Protein AF-A0A952R925-F1 (afdb_monomer_lite)

Structure (mmCIF, N/CA/C/O backbone):
data_AF-A0A952R925-F1
#
_entry.id   AF-A0A952R925-F1
#
loop_
_atom_site.group_PDB
_atom_site.id
_atom_site.type_symbol
_atom_site.label_atom_id
_atom_site.label_alt_id
_atom_site.label_comp_id
_atom_site.label_asym_id
_atom_site.label_entity_id
_atom_site.label_seq_id
_atom_site.pdbx_PDB_ins_code
_atom_site.Cartn_x
_atom_site.Cartn_y
_atom_site.Cartn_z
_atom_site.occupancy
_atom_site.B_iso_or_equiv
_atom_site.auth_seq_id
_atom_site.auth_comp_id
_atom_site.auth_asym_id
_atom_site.auth_atom_id
_atom_site.pdbx_PDB_model_num
ATOM 1 N N . MET A 1 1 ? -23.056 -8.138 27.132 1.00 49.34 1 MET A N 1
ATOM 2 C CA . MET A 1 1 ? -22.080 -7.027 27.090 1.00 49.34 1 MET A CA 1
ATOM 3 C C . MET A 1 1 ? -22.398 -6.166 25.888 1.00 49.34 1 MET A C 1
ATOM 5 O O . MET A 1 1 ? -22.873 -6.715 24.893 1.00 49.34 1 MET A O 1
ATOM 9 N N . SER A 1 2 ? -22.300 -4.849 26.056 1.00 45.84 2 SER A N 1
ATOM 10 C CA . SER A 1 2 ? -22.970 -3.848 25.220 1.00 45.84 2 SER A CA 1
ATOM 11 C C . SER A 1 2 ? -22.769 -4.074 23.713 1.00 45.84 2 SER A C 1
ATOM 13 O O . SER A 1 2 ? -21.645 -4.188 23.232 1.00 45.84 2 SER A O 1
ATOM 15 N N . LYS A 1 3 ? -23.879 -4.128 22.963 1.00 62.31 3 LYS A N 1
ATOM 16 C CA . LYS A 1 3 ? -23.887 -4.055 21.488 1.00 62.31 3 LYS A CA 1
ATOM 17 C C . LYS A 1 3 ? -23.718 -2.616 20.983 1.00 62.31 3 LYS A C 1
ATOM 19 O O . LYS A 1 3 ? -23.643 -2.405 19.776 1.00 62.31 3 LYS A O 1
ATOM 24 N N . SER A 1 4 ? -23.725 -1.642 21.887 1.00 77.12 4 SER A N 1
ATOM 25 C CA . SER A 1 4 ? -23.775 -0.228 21.545 1.00 77.12 4 SER A CA 1
ATOM 26 C C . SER A 1 4 ? -22.365 0.348 21.413 1.00 77.12 4 SER A C 1
ATOM 28 O O . SER A 1 4 ? -21.493 -0.016 22.208 1.00 77.12 4 SER A O 1
ATOM 30 N N . PRO A 1 5 ? -22.138 1.236 20.431 1.00 86.69 5 PRO A N 1
ATOM 31 C CA . PRO A 1 5 ? -20.869 1.936 20.280 1.00 86.69 5 PRO A CA 1
ATOM 32 C C . PRO A 1 5 ? -20.566 2.816 21.506 1.00 86.69 5 PRO A C 1
ATOM 34 O O . PRO A 1 5 ? -21.489 3.175 22.248 1.00 86.69 5 PRO A O 1
ATOM 37 N N . PRO A 1 6 ? -19.288 3.169 21.731 1.00 89.69 6 PRO A N 1
ATOM 38 C CA . PRO A 1 6 ? -18.890 4.060 22.806 1.00 89.69 6 PRO A CA 1
ATOM 39 C C . PRO A 1 6 ? -19.533 5.432 22.654 1.00 89.69 6 PRO A C 1
ATOM 41 O O . PRO A 1 6 ? -19.871 5.866 21.548 1.00 89.69 6 PRO A O 1
ATOM 44 N N . ARG A 1 7 ? -19.696 6.136 23.777 1.00 94.44 7 ARG A N 1
ATOM 45 C CA . ARG A 1 7 ? -20.219 7.504 23.748 1.00 94.44 7 ARG A CA 1
ATOM 46 C C . ARG A 1 7 ? -19.306 8.387 22.874 1.00 94.44 7 ARG A C 1
ATOM 48 O O . ARG A 1 7 ? -18.084 8.274 22.990 1.00 94.44 7 ARG A O 1
ATOM 55 N N . PRO A 1 8 ? -19.861 9.308 22.059 1.00 95.00 8 PRO A N 1
ATOM 56 C CA . PRO A 1 8 ? -19.077 10.105 21.108 1.00 95.00 8 PRO A CA 1
ATOM 57 C C . PRO A 1 8 ? -17.876 10.845 21.712 1.00 95.00 8 PRO A C 1
ATOM 59 O O . PRO A 1 8 ? -16.832 10.932 21.078 1.00 95.00 8 PRO A O 1
ATOM 62 N N . HIS A 1 9 ? -17.991 11.346 22.947 1.00 94.38 9 HIS A N 1
ATOM 63 C CA . HIS A 1 9 ? -16.891 12.047 23.620 1.00 94.38 9 HIS A CA 1
ATOM 64 C C . HIS A 1 9 ? -15.732 11.118 24.017 1.00 94.38 9 HIS A C 1
ATOM 66 O O . HIS A 1 9 ? -14.585 11.540 23.948 1.00 94.38 9 HIS A O 1
ATOM 72 N N . VAL A 1 10 ? -16.006 9.856 24.381 1.00 94.31 10 VAL A N 1
ATOM 73 C CA . VAL A 1 10 ? -14.959 8.859 24.679 1.00 94.31 10 VAL A CA 1
ATOM 74 C C . VAL A 1 10 ? -14.179 8.537 23.408 1.00 94.31 10 VAL A C 1
ATOM 76 O O . VAL A 1 10 ? -12.952 8.507 23.412 1.00 94.31 10 VAL A O 1
ATOM 79 N N . LEU A 1 11 ? -14.899 8.332 22.301 1.00 94.50 11 LEU A N 1
ATOM 80 C CA . LEU A 1 11 ? -14.291 8.032 21.009 1.00 94.50 11 LEU A CA 1
ATOM 81 C C . LEU A 1 11 ? -13.499 9.229 20.455 1.00 94.50 11 LEU A C 1
ATOM 83 O O . LEU A 1 11 ? -12.412 9.048 19.914 1.00 94.50 11 LEU A O 1
ATOM 87 N N . ARG A 1 12 ? -14.002 10.455 20.651 1.00 96.12 12 ARG A N 1
ATOM 88 C CA . ARG A 1 12 ? -13.282 11.690 20.319 1.00 96.12 12 ARG A CA 1
ATOM 89 C C . ARG A 1 12 ? -11.960 11.790 21.071 1.00 96.12 12 ARG A C 1
ATOM 91 O O . ARG A 1 12 ? -10.932 11.933 20.425 1.00 96.12 12 ARG A O 1
ATOM 98 N N . HIS A 1 13 ? -11.993 11.669 22.399 1.00 94.62 13 HIS A N 1
ATOM 99 C CA . HIS A 1 13 ? -10.793 11.771 23.233 1.00 94.62 13 HIS A CA 1
ATOM 100 C C . HIS A 1 13 ? -9.753 10.714 22.829 1.00 94.62 13 HIS A C 1
ATOM 102 O O . HIS A 1 13 ? -8.570 11.014 22.704 1.00 94.62 13 HIS A O 1
ATOM 108 N N . TYR A 1 14 ? -10.205 9.496 22.508 1.00 94.75 14 TYR A N 1
ATOM 109 C CA . TYR A 1 14 ? -9.340 8.457 21.950 1.00 94.75 14 TYR A CA 1
ATOM 110 C C . TYR A 1 14 ? -8.634 8.890 20.657 1.00 94.75 14 TYR A C 1
ATOM 112 O O . TYR A 1 14 ? -7.420 8.715 20.544 1.00 94.75 14 TYR A O 1
ATOM 120 N N . TYR A 1 15 ? -9.347 9.461 19.684 1.00 95.62 15 TYR A N 1
ATOM 121 C CA . TYR A 1 15 ? -8.729 9.907 18.429 1.00 95.62 15 TYR A CA 1
ATOM 122 C C . TYR A 1 15 ? -7.873 11.168 18.577 1.00 95.62 15 TYR A C 1
ATOM 124 O O . TYR A 1 15 ? -6.875 11.303 17.871 1.00 95.62 15 TYR A O 1
ATOM 132 N N . GLU A 1 16 ? -8.215 12.067 19.499 1.00 94.62 16 GLU A N 1
ATOM 133 C CA . GLU A 1 16 ? -7.384 13.227 19.843 1.00 94.62 16 GLU A CA 1
ATOM 134 C C . GLU A 1 16 ? -6.030 12.782 20.414 1.00 94.62 16 GLU A C 1
ATOM 136 O O . GLU A 1 16 ? -4.983 13.248 19.953 1.00 94.62 16 GLU A O 1
ATOM 141 N N . ASP A 1 17 ? -6.043 11.816 21.336 1.00 92.81 17 ASP A N 1
ATOM 142 C CA . ASP A 1 17 ? -4.834 11.297 21.980 1.00 92.81 17 ASP A CA 1
ATOM 143 C C . ASP A 1 17 ? -4.003 10.402 21.066 1.00 92.81 17 ASP A C 1
ATOM 145 O O . ASP A 1 17 ? -2.776 10.421 21.147 1.00 92.81 17 ASP A O 1
ATOM 149 N N . THR A 1 18 ? -4.644 9.632 20.182 1.00 92.38 18 THR A N 1
ATOM 150 C CA . THR A 1 18 ? -3.947 8.706 19.272 1.00 92.38 18 THR A CA 1
ATOM 151 C C . THR A 1 18 ? -3.536 9.320 17.938 1.00 92.38 18 THR A C 1
ATOM 153 O O . THR A 1 18 ? -2.879 8.666 17.120 1.00 92.38 18 THR A O 1
ATOM 156 N N . TRP A 1 19 ? -3.854 10.598 17.718 1.00 93.25 19 TRP A N 1
ATOM 157 C CA . TRP A 1 19 ? -3.412 11.342 16.544 1.00 93.25 19 TRP A CA 1
ATOM 158 C C . TRP A 1 19 ? -1.889 11.261 16.382 1.00 93.25 19 TRP A C 1
ATOM 160 O O . TRP A 1 19 ? -1.147 11.457 17.350 1.00 93.25 19 TRP A O 1
ATOM 170 N N . HIS A 1 20 ? -1.420 10.997 15.158 1.00 91.38 20 HIS A N 1
ATOM 171 C CA . HIS A 1 20 ? -0.016 10.695 14.824 1.00 91.38 20 HIS A CA 1
ATOM 172 C C . HIS A 1 20 ? 0.511 9.370 15.374 1.00 91.38 20 HIS A C 1
ATOM 174 O O . HIS A 1 20 ? 1.717 9.203 15.539 1.00 91.38 20 HIS A O 1
ATOM 180 N N . GLY A 1 21 ? -0.377 8.411 15.641 1.00 79.69 21 GLY A N 1
ATOM 181 C CA . GLY A 1 21 ? 0.009 7.120 16.211 1.00 79.69 21 GLY A CA 1
ATOM 182 C C . GLY A 1 21 ? 0.544 7.248 17.636 1.00 79.69 21 GLY A C 1
ATOM 183 O O . GLY A 1 21 ? 1.263 6.367 18.111 1.00 79.69 21 GLY A O 1
ATOM 184 N N . ARG A 1 22 ? 0.219 8.352 18.318 1.00 80.62 22 ARG A N 1
ATOM 185 C CA . ARG A 1 22 ? 0.478 8.494 19.746 1.00 80.62 22 ARG A CA 1
ATOM 186 C C . ARG A 1 22 ? -0.271 7.382 20.490 1.00 80.62 22 ARG A C 1
ATOM 188 O O . ARG A 1 22 ? -1.342 6.938 20.084 1.00 80.62 22 ARG A O 1
ATOM 195 N N . GLY A 1 23 ? 0.338 6.860 21.549 1.00 79.25 23 GLY A N 1
ATOM 196 C CA . GLY A 1 23 ? -0.360 5.927 22.429 1.00 79.25 23 GLY A CA 1
ATOM 197 C C . GLY A 1 23 ? -1.462 6.658 23.193 1.00 79.25 23 GLY A C 1
ATOM 198 O O . GLY A 1 23 ? -1.323 7.841 23.487 1.00 79.25 23 GLY A O 1
ATOM 199 N N . TYR A 1 24 ? -2.530 5.950 23.553 1.00 83.31 24 TYR A N 1
ATOM 200 C CA . TYR A 1 24 ? -3.483 6.462 24.535 1.00 83.31 24 TYR A CA 1
ATOM 201 C C . TYR A 1 24 ? -2.896 6.352 25.950 1.00 83.31 24 TYR A C 1
ATOM 203 O O . TYR A 1 24 ? -2.071 5.479 26.237 1.00 83.31 24 TYR A O 1
ATOM 211 N N . THR A 1 25 ? -3.344 7.219 26.847 1.00 82.69 25 THR A N 1
ATOM 212 C CA . THR A 1 25 ? -2.941 7.265 28.254 1.00 82.69 25 THR A CA 1
ATOM 213 C C . THR A 1 25 ? -4.083 6.800 29.164 1.00 82.69 25 THR A C 1
ATOM 215 O O . THR A 1 25 ? -5.137 6.355 28.702 1.00 82.69 25 THR A O 1
ATOM 218 N N . VAL A 1 26 ? -3.873 6.855 30.484 1.00 83.00 26 VAL A N 1
ATOM 219 C CA . VAL A 1 26 ? -4.951 6.622 31.460 1.00 83.00 26 VAL A CA 1
ATOM 220 C C . VAL A 1 26 ? -6.047 7.685 31.317 1.00 83.00 26 VAL A C 1
ATOM 222 O O . VAL A 1 26 ? -7.230 7.353 31.423 1.00 83.00 26 VAL A O 1
ATOM 225 N N . ASP A 1 27 ? -5.662 8.926 31.008 1.00 85.75 27 ASP A N 1
ATOM 226 C CA . ASP A 1 27 ? -6.575 10.067 30.912 1.00 85.75 27 ASP A CA 1
ATOM 227 C C . ASP A 1 27 ? -7.534 9.940 29.722 1.00 85.75 27 ASP A C 1
ATOM 229 O O . ASP A 1 27 ? -8.708 10.293 29.848 1.00 85.75 27 ASP A O 1
ATOM 233 N N . THR A 1 28 ? -7.100 9.300 28.628 1.00 86.69 28 THR A N 1
ATOM 234 C CA . THR A 1 28 ? -7.923 9.025 27.434 1.00 86.69 28 THR A CA 1
ATOM 235 C C . THR A 1 28 ? -9.255 8.347 27.768 1.00 86.69 28 THR A C 1
ATOM 237 O O . THR A 1 28 ? -10.274 8.546 27.109 1.00 86.69 28 THR A O 1
ATOM 240 N N . PHE A 1 29 ? -9.256 7.515 28.810 1.00 91.06 29 PHE A N 1
ATOM 241 C CA . PHE A 1 29 ? -10.384 6.678 29.209 1.00 91.06 29 PHE A CA 1
ATOM 242 C C . PHE A 1 29 ? -10.850 6.977 30.640 1.00 91.06 29 PHE A C 1
ATOM 244 O O . PHE A 1 29 ? -11.555 6.153 31.232 1.00 91.06 29 PHE A O 1
ATOM 251 N N . VAL A 1 30 ? -10.493 8.137 31.207 1.00 87.06 30 VAL A N 1
ATOM 252 C CA . VAL A 1 30 ? -10.817 8.503 32.598 1.00 87.06 30 VAL A CA 1
ATOM 253 C C . VAL A 1 30 ? -12.314 8.379 32.901 1.00 87.06 30 VAL A C 1
ATOM 255 O O . VAL A 1 30 ? -12.681 7.801 33.928 1.00 87.06 30 VAL A O 1
ATOM 258 N N . ASP A 1 31 ? -13.168 8.743 31.943 1.00 87.25 31 ASP A N 1
ATOM 259 C CA . ASP A 1 31 ? -14.634 8.694 32.051 1.00 87.25 31 ASP A CA 1
ATOM 260 C C . ASP A 1 31 ? -15.277 7.507 31.312 1.00 87.25 31 ASP A C 1
ATOM 262 O O . ASP A 1 31 ? -16.505 7.370 31.277 1.00 87.25 31 ASP A O 1
ATOM 266 N N . ALA A 1 32 ? -14.468 6.634 30.708 1.00 92.12 32 ALA A N 1
ATOM 267 C CA . ALA A 1 32 ? -14.951 5.486 29.952 1.00 92.12 32 ALA A CA 1
ATOM 268 C C . ALA A 1 32 ? -15.306 4.307 30.867 1.00 92.12 32 ALA A C 1
ATOM 270 O O . ALA A 1 32 ? -14.637 4.026 31.867 1.00 92.12 32 ALA A O 1
ATOM 271 N N . THR A 1 33 ? -16.332 3.556 30.487 1.00 94.12 33 THR A N 1
ATOM 272 C CA . THR A 1 33 ? -16.614 2.236 31.063 1.00 94.12 33 THR A CA 1
ATOM 273 C C . THR A 1 33 ? -15.670 1.177 30.484 1.00 94.12 33 THR A C 1
ATOM 275 O O . THR A 1 33 ? -15.064 1.375 29.427 1.00 94.12 33 THR A O 1
ATOM 278 N N . PHE A 1 34 ? -15.552 0.023 31.149 1.00 93.38 34 PHE A N 1
ATOM 279 C CA . PHE A 1 34 ? -14.752 -1.082 30.610 1.00 93.38 34 PHE A CA 1
ATOM 280 C C . PHE A 1 34 ? -15.316 -1.611 29.286 1.00 93.38 34 PHE A C 1
ATOM 282 O O . PHE A 1 34 ? -14.542 -1.951 28.398 1.00 93.38 34 PHE A O 1
ATOM 289 N N . ASP A 1 35 ? -16.644 -1.624 29.123 1.00 92.94 35 ASP A N 1
ATOM 290 C CA . ASP A 1 35 ? -17.296 -2.018 27.870 1.00 92.94 35 ASP A CA 1
ATOM 291 C C . ASP A 1 35 ? -16.876 -1.097 26.712 1.00 92.94 35 ASP A C 1
ATOM 293 O O . ASP A 1 35 ? -16.554 -1.589 25.635 1.00 92.94 35 ASP A O 1
ATOM 297 N N . GLU A 1 36 ? -16.811 0.219 26.934 1.00 93.81 36 GLU A N 1
ATOM 298 C CA . GLU A 1 36 ? -16.369 1.193 25.923 1.00 93.81 36 GLU A CA 1
ATOM 299 C C . GLU A 1 36 ? -14.886 1.035 25.578 1.00 93.81 36 GLU A C 1
ATOM 301 O O . GLU A 1 36 ? -14.518 1.010 24.403 1.00 93.81 36 GLU A O 1
ATOM 306 N N . PHE A 1 37 ? -14.038 0.867 26.595 1.00 93.25 37 PHE A N 1
ATOM 307 C CA . PHE A 1 37 ? -12.618 0.580 26.407 1.00 93.25 37 PHE A CA 1
ATOM 308 C C . PHE A 1 37 ? -12.406 -0.722 25.626 1.00 93.25 37 PHE A C 1
ATOM 310 O O . PHE A 1 37 ? -11.667 -0.753 24.642 1.00 93.25 37 PHE A O 1
ATOM 317 N N . PHE A 1 38 ? -13.080 -1.801 26.032 1.00 93.12 38 PHE A N 1
ATOM 318 C CA . PHE A 1 38 ? -13.006 -3.093 25.362 1.00 93.12 38 PHE A CA 1
ATOM 319 C C . PHE A 1 38 ? -13.481 -2.997 23.918 1.00 93.12 38 PHE A C 1
ATOM 321 O O . PHE A 1 38 ? -12.858 -3.570 23.026 1.00 93.12 38 PHE A O 1
ATOM 328 N N . TRP A 1 39 ? -14.564 -2.262 23.682 1.00 92.75 39 TRP A N 1
ATOM 329 C CA . TRP A 1 39 ? -15.096 -2.059 22.349 1.00 92.75 39 TRP A CA 1
ATOM 330 C C . TRP A 1 39 ? -14.062 -1.378 21.443 1.00 92.75 39 TRP A C 1
ATOM 332 O O . TRP A 1 39 ? -13.791 -1.891 20.358 1.00 92.75 39 TRP A O 1
ATOM 342 N N . ILE A 1 40 ? -13.400 -0.310 21.912 1.00 91.88 40 ILE A N 1
ATOM 343 C CA . ILE A 1 40 ? -12.345 0.378 21.144 1.00 91.88 40 ILE A CA 1
ATOM 344 C C . ILE A 1 40 ? -11.162 -0.569 20.911 1.00 91.88 40 ILE A C 1
ATOM 346 O O . ILE A 1 40 ? -10.704 -0.728 19.783 1.00 91.88 40 ILE A O 1
ATOM 350 N N . ARG A 1 41 ? -10.723 -1.310 21.936 1.00 90.69 41 ARG A N 1
ATOM 351 C CA . ARG A 1 41 ? -9.656 -2.319 21.793 1.00 90.69 41 ARG A CA 1
ATOM 352 C C . ARG A 1 41 ? -10.001 -3.400 20.774 1.00 90.69 41 ARG A C 1
ATOM 354 O O . ARG A 1 41 ? -9.111 -3.868 20.068 1.00 90.69 41 ARG A O 1
ATOM 361 N N . LYS A 1 42 ? -11.266 -3.810 20.702 1.00 90.19 42 LYS A N 1
ATOM 362 C CA . LYS A 1 42 ? -11.746 -4.814 19.754 1.00 90.19 42 LYS A CA 1
ATOM 363 C C . LYS A 1 42 ? -11.828 -4.269 18.329 1.00 90.19 42 LYS A C 1
ATOM 365 O O . LYS A 1 42 ? -11.594 -5.044 17.408 1.00 90.19 42 LYS A O 1
ATOM 370 N N . LEU A 1 43 ? -12.096 -2.974 18.142 1.00 87.50 43 LEU A N 1
ATOM 371 C CA . LEU A 1 43 ? -11.940 -2.328 16.836 1.00 87.50 43 LEU A CA 1
ATOM 372 C C . LEU A 1 43 ? -10.484 -2.359 16.365 1.00 87.50 43 LEU A C 1
ATOM 374 O O . LEU A 1 43 ? -10.223 -2.802 15.253 1.00 87.50 43 LEU A O 1
ATOM 378 N N . CYS A 1 44 ? -9.541 -1.934 17.214 1.00 85.19 44 CYS A N 1
ATOM 379 C CA . CYS A 1 44 ? -8.114 -1.928 16.871 1.00 85.19 44 CYS A CA 1
ATOM 380 C C . CYS A 1 44 ? -7.577 -3.350 16.635 1.00 85.19 44 CYS A C 1
ATOM 382 O O . CYS A 1 44 ? -6.726 -3.586 15.783 1.00 85.19 44 CYS A O 1
ATOM 384 N N . PHE A 1 45 ? -8.055 -4.310 17.432 1.00 86.69 45 PHE A N 1
ATOM 385 C CA . PHE A 1 45 ? -7.545 -5.675 17.479 1.00 86.69 45 PHE A CA 1
ATOM 386 C C . PHE A 1 45 ? -8.714 -6.671 17.595 1.00 86.69 45 PHE A C 1
ATOM 388 O O . PHE A 1 45 ? -9.045 -7.092 18.712 1.00 86.69 45 PHE A O 1
ATOM 395 N N . PRO A 1 46 ? -9.313 -7.113 16.470 1.00 83.38 46 PRO A N 1
ATOM 396 C CA . PRO A 1 46 ? -10.517 -7.957 16.459 1.00 83.38 46 PRO A CA 1
ATOM 397 C C . PRO A 1 46 ? -10.409 -9.267 17.252 1.00 83.38 46 PRO A C 1
ATOM 399 O O . PRO A 1 46 ? -11.409 -9.771 17.763 1.00 83.38 46 PRO A O 1
ATOM 402 N N . GLY A 1 47 ? -9.192 -9.805 17.394 1.00 85.44 47 GLY A N 1
ATOM 403 C CA . GLY A 1 47 ? -8.899 -11.002 18.190 1.00 85.44 47 GLY A CA 1
ATOM 404 C C . GLY A 1 47 ? -8.777 -10.769 19.704 1.00 85.44 47 GLY A C 1
ATOM 405 O O . GLY A 1 47 ? -8.431 -11.698 20.435 1.00 85.44 47 GLY A O 1
ATOM 406 N N . THR A 1 48 ? -9.001 -9.548 20.196 1.00 88.75 48 THR A N 1
ATOM 407 C CA . THR A 1 48 ? -8.900 -9.226 21.625 1.00 88.75 48 THR A CA 1
ATOM 408 C C . THR A 1 48 ? -10.087 -9.789 22.397 1.00 88.75 48 THR A C 1
ATOM 410 O O . THR A 1 48 ? -11.246 -9.482 22.119 1.00 88.75 48 THR A O 1
ATOM 413 N N . THR A 1 49 ? -9.788 -10.603 23.406 1.00 90.75 49 THR A N 1
ATOM 414 C CA . THR A 1 49 ? -10.756 -11.079 24.397 1.00 90.75 49 THR A CA 1
ATOM 415 C C . THR A 1 49 ? -10.932 -10.046 25.509 1.00 90.75 49 THR A C 1
ATOM 417 O O . THR A 1 49 ? -10.086 -9.171 25.704 1.00 90.75 49 THR A O 1
ATOM 420 N N . LEU A 1 50 ? -12.011 -10.169 26.285 1.00 92.31 50 LEU A N 1
ATOM 421 C CA . LEU A 1 50 ? -12.250 -9.321 27.457 1.00 92.31 50 LEU A CA 1
ATOM 422 C C . LEU A 1 50 ? -11.085 -9.394 28.446 1.00 92.31 50 LEU A C 1
ATOM 424 O O . LEU A 1 50 ? -10.547 -8.367 28.849 1.00 92.31 50 LEU A O 1
ATOM 428 N N . ARG A 1 51 ? -10.653 -10.615 28.786 1.00 92.81 51 ARG A N 1
ATOM 429 C CA . ARG A 1 51 ? -9.557 -10.831 29.732 1.00 92.81 51 ARG A CA 1
ATOM 430 C C . ARG A 1 51 ? -8.246 -10.239 29.228 1.00 92.81 51 ARG A C 1
ATOM 432 O O . ARG A 1 51 ? -7.532 -9.617 30.005 1.00 92.81 51 ARG A O 1
ATOM 439 N N . ARG A 1 52 ? -7.951 -10.352 27.928 1.00 92.06 52 ARG A N 1
ATOM 440 C CA . ARG A 1 52 ? -6.759 -9.744 27.322 1.00 92.06 52 ARG A CA 1
ATOM 441 C C . ARG A 1 52 ? -6.833 -8.219 27.282 1.00 92.06 52 ARG A C 1
ATOM 443 O O . ARG A 1 52 ? -5.806 -7.571 27.452 1.00 92.06 52 ARG A O 1
ATOM 450 N N . ALA A 1 53 ? -8.014 -7.639 27.072 1.00 92.31 53 ALA A N 1
ATOM 451 C CA . ALA A 1 53 ? -8.195 -6.193 27.170 1.00 92.31 53 ALA A CA 1
ATOM 452 C C . ALA A 1 53 ? -7.972 -5.695 28.603 1.00 92.31 53 ALA A C 1
ATOM 454 O O . ALA A 1 53 ? -7.232 -4.735 28.786 1.00 92.31 53 ALA A O 1
ATOM 455 N N . ALA A 1 54 ? -8.544 -6.372 29.604 1.00 93.69 54 ALA A N 1
ATOM 456 C CA . ALA A 1 54 ? -8.325 -6.060 31.017 1.00 93.69 54 ALA A CA 1
ATOM 457 C C . ALA A 1 54 ? -6.843 -6.197 31.405 1.00 93.69 54 ALA A C 1
ATOM 459 O O . ALA A 1 54 ? -6.262 -5.265 31.951 1.00 93.69 54 ALA A O 1
ATOM 460 N N . ALA A 1 55 ? -6.207 -7.319 31.053 1.00 91.81 55 ALA A N 1
ATOM 461 C CA . ALA A 1 55 ? -4.821 -7.616 31.423 1.00 91.81 55 ALA A CA 1
ATOM 462 C C . ALA A 1 55 ? -3.811 -6.640 30.815 1.00 91.81 55 ALA A C 1
ATOM 464 O O . ALA A 1 55 ? -2.822 -6.306 31.460 1.00 91.81 55 ALA A O 1
ATOM 465 N N . ASN A 1 56 ? -4.078 -6.167 29.596 1.00 88.69 56 ASN A N 1
ATOM 466 C CA . ASN A 1 56 ? -3.228 -5.208 28.891 1.00 88.69 56 ASN A CA 1
ATOM 467 C C . ASN A 1 56 ? -3.679 -3.749 29.090 1.00 88.69 56 ASN A C 1
ATOM 469 O O . ASN A 1 56 ? -3.236 -2.867 28.353 1.00 88.69 56 ASN A O 1
ATOM 473 N N . SER A 1 57 ? -4.595 -3.486 30.025 1.00 89.00 57 SER A N 1
ATOM 474 C CA . SER A 1 57 ? -5.023 -2.129 30.355 1.00 89.00 57 SER A CA 1
ATOM 475 C C . SER A 1 57 ? -4.020 -1.461 31.292 1.00 89.00 57 SER A C 1
ATOM 477 O O . SER A 1 57 ? -3.622 -2.043 32.296 1.00 89.00 57 SER A O 1
ATOM 479 N N . TYR A 1 58 ? -3.681 -0.202 31.014 1.00 85.44 58 TYR A N 1
ATOM 480 C CA . TYR A 1 58 ? -2.917 0.655 31.932 1.00 85.44 58 TYR A CA 1
ATOM 481 C C . TYR A 1 58 ? -3.795 1.301 33.017 1.00 85.44 58 TYR A C 1
ATOM 483 O O . TYR A 1 58 ? -3.302 2.049 33.854 1.00 85.44 58 TYR A O 1
ATOM 491 N N . ILE A 1 59 ? -5.106 1.041 32.993 1.00 89.44 59 ILE A N 1
ATOM 492 C CA . ILE A 1 59 ? -6.099 1.661 33.872 1.00 89.44 59 ILE A CA 1
ATOM 493 C C . ILE A 1 59 ? -6.397 0.691 35.019 1.00 89.44 59 ILE A C 1
ATOM 495 O O . ILE A 1 59 ? -7.028 -0.345 34.768 1.00 89.44 59 ILE A O 1
ATOM 499 N N . PRO A 1 60 ? -6.020 1.014 36.273 1.00 91.06 60 PRO A N 1
ATOM 500 C CA . PRO A 1 60 ? -6.073 0.062 37.385 1.00 91.06 60 PRO A CA 1
ATOM 501 C C . PRO A 1 60 ? -7.453 -0.568 37.604 1.00 91.06 60 PRO A C 1
ATOM 503 O O . PRO A 1 60 ? -7.559 -1.777 37.797 1.00 91.06 60 PRO A O 1
ATOM 506 N N . ARG A 1 61 ? -8.532 0.222 37.481 1.00 92.94 61 ARG A N 1
ATOM 507 C CA . ARG A 1 61 ? -9.912 -0.276 37.646 1.00 92.94 61 ARG A CA 1
ATOM 508 C C . ARG A 1 61 ? -10.327 -1.311 36.594 1.00 92.94 61 ARG A C 1
ATOM 510 O O . ARG A 1 61 ? -11.216 -2.107 36.852 1.00 92.94 61 ARG A O 1
ATOM 517 N N . PHE A 1 62 ? -9.714 -1.295 35.409 1.00 94.12 62 PHE A N 1
ATOM 518 C CA . PHE A 1 62 ? -9.968 -2.291 34.365 1.00 94.12 62 PHE A CA 1
ATOM 519 C C . PHE A 1 62 ? -9.068 -3.510 34.531 1.00 94.12 62 PHE A C 1
ATOM 521 O O . PHE A 1 62 ? -9.513 -4.628 34.300 1.00 94.12 62 PHE A O 1
ATOM 528 N N . GLN A 1 63 ? -7.822 -3.305 34.960 1.00 93.19 63 GLN A N 1
ATOM 529 C CA . GLN A 1 63 ? -6.887 -4.395 35.219 1.00 93.19 63 GLN A CA 1
ATOM 530 C C . GLN A 1 63 ? -7.363 -5.300 36.365 1.00 93.19 63 GLN A C 1
ATOM 532 O O . GLN A 1 63 ? -7.190 -6.512 36.293 1.00 93.19 63 GLN A O 1
ATOM 537 N N . ALA A 1 64 ? -8.045 -4.739 37.368 1.00 93.94 64 ALA A N 1
ATOM 538 C CA . ALA A 1 64 ? -8.664 -5.508 38.450 1.00 93.94 64 ALA A CA 1
ATOM 539 C C . ALA A 1 64 ? -9.693 -6.553 37.961 1.00 93.94 64 ALA A C 1
ATOM 541 O O . ALA A 1 64 ? -9.910 -7.554 38.634 1.00 93.94 64 ALA A O 1
ATOM 542 N N . LEU A 1 65 ? -10.279 -6.376 36.768 1.00 94.31 65 LEU A N 1
ATOM 543 C CA . LEU A 1 65 ? -11.267 -7.308 36.206 1.00 94.31 65 LEU A CA 1
ATOM 544 C C . LEU A 1 65 ? -10.646 -8.610 35.674 1.00 94.31 65 LEU A C 1
ATOM 546 O O . LEU A 1 65 ? -11.375 -9.535 35.326 1.00 94.31 65 LEU A O 1
ATOM 550 N N . VAL A 1 66 ? -9.316 -8.709 35.562 1.00 93.56 66 VAL A N 1
ATOM 551 C CA . VAL A 1 66 ? -8.637 -9.891 34.994 1.00 93.56 66 VAL A CA 1
ATOM 552 C C . VAL A 1 66 ? -9.009 -11.177 35.726 1.00 93.56 66 VAL A C 1
ATOM 554 O O . VAL A 1 66 ? -9.196 -12.209 35.075 1.00 93.56 66 V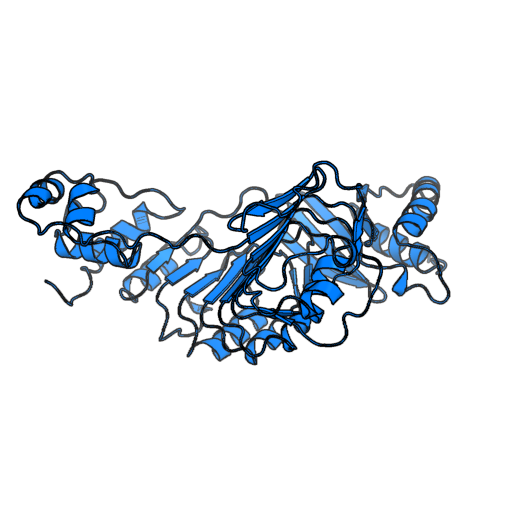AL A O 1
ATOM 557 N N . ASP A 1 67 ? -9.123 -11.104 37.050 1.00 91.12 67 ASP A N 1
ATOM 558 C CA . ASP A 1 67 ? -9.400 -12.256 37.908 1.00 91.12 67 ASP A CA 1
ATOM 559 C C . ASP A 1 67 ? -10.870 -12.695 37.840 1.00 91.12 67 ASP A C 1
ATOM 561 O O . ASP A 1 67 ? -11.185 -13.859 38.081 1.00 91.12 67 ASP A O 1
ATOM 565 N N . GLU A 1 68 ? -11.764 -11.791 37.433 1.00 92.50 68 GLU A N 1
ATOM 566 C CA . GLU A 1 68 ? -13.204 -12.034 37.294 1.00 92.50 68 GLU A CA 1
ATOM 567 C C . GLU A 1 68 ? -13.588 -12.565 35.899 1.00 92.50 68 GLU A C 1
ATOM 569 O O . GLU A 1 68 ? -14.692 -13.075 35.696 1.00 92.50 68 GLU A O 1
ATOM 574 N N . LEU A 1 69 ? -12.688 -12.452 34.914 1.00 92.62 69 LEU A N 1
ATOM 575 C CA . LEU A 1 69 ? -12.964 -12.762 33.511 1.00 92.62 69 LEU A CA 1
ATOM 576 C C . LEU A 1 69 ? -12.541 -14.191 33.109 1.00 92.62 69 LEU A C 1
ATOM 578 O O . LEU A 1 69 ? -11.506 -14.707 33.555 1.00 92.62 69 LEU A O 1
ATOM 582 N N . PRO A 1 70 ? -13.293 -14.838 32.193 1.00 90.69 70 PRO A N 1
ATOM 583 C CA . PRO A 1 70 ? -12.997 -16.197 31.754 1.00 90.69 70 PRO A CA 1
ATOM 584 C C . PRO A 1 70 ? -11.617 -16.287 31.082 1.00 90.69 70 PRO A C 1
ATOM 586 O O . PRO A 1 70 ? -11.168 -15.318 30.462 1.00 90.69 70 PRO A O 1
ATOM 589 N N . PRO A 1 71 ? -10.925 -17.435 31.199 1.00 87.94 71 PRO A N 1
ATOM 590 C CA . PRO A 1 71 ? -9.624 -17.636 30.573 1.00 87.94 71 PRO A CA 1
ATOM 591 C C . PRO A 1 71 ? -9.709 -17.527 29.045 1.00 87.94 71 PRO A C 1
ATOM 593 O O . PRO A 1 71 ? -10.730 -17.852 28.435 1.00 87.94 71 PRO A O 1
ATOM 596 N N . ASP A 1 72 ? -8.615 -17.074 28.432 1.00 84.88 72 ASP A N 1
ATOM 597 C CA . ASP A 1 72 ? -8.511 -16.976 26.977 1.00 84.88 72 ASP A CA 1
ATOM 598 C C . ASP A 1 72 ? -8.645 -18.365 26.321 1.00 84.88 72 ASP A C 1
ATOM 600 O O . ASP A 1 72 ? -8.128 -19.350 26.859 1.00 84.88 72 ASP A O 1
ATOM 604 N N . PRO A 1 73 ? -9.275 -18.461 25.134 1.00 83.25 73 PRO A N 1
ATOM 605 C CA . PRO A 1 73 ? -9.265 -19.696 24.369 1.00 83.25 73 PRO A CA 1
ATOM 606 C C . PRO A 1 73 ? -7.820 -20.071 23.994 1.00 83.25 73 PRO A C 1
ATOM 608 O O . PRO A 1 73 ? -6.985 -19.180 23.776 1.00 83.25 73 PRO A O 1
ATOM 611 N N . PRO A 1 74 ? -7.506 -21.375 23.894 1.00 78.75 74 PRO A N 1
ATOM 612 C CA . PRO A 1 74 ? -6.179 -21.823 23.499 1.00 78.75 74 PRO A CA 1
ATOM 613 C C . PRO A 1 74 ? -5.811 -21.241 22.130 1.00 78.75 74 PRO A C 1
ATOM 615 O O . PRO A 1 74 ? -6.624 -21.224 21.204 1.00 78.75 74 PRO A O 1
ATOM 618 N N . LYS A 1 75 ? -4.578 -20.739 22.001 1.00 74.88 75 LYS A N 1
ATOM 619 C CA . LYS A 1 75 ? -4.070 -20.236 20.720 1.00 74.88 75 LYS A CA 1
ATOM 620 C C . LYS A 1 75 ? -3.991 -21.402 19.735 1.00 74.88 75 LYS A C 1
ATOM 622 O O . LYS A 1 75 ? -3.361 -22.410 20.044 1.00 74.88 75 LYS A O 1
ATOM 627 N N . ALA A 1 76 ? -4.583 -21.249 18.552 1.00 66.25 76 ALA A N 1
ATOM 628 C CA . ALA A 1 76 ? -4.318 -22.165 17.452 1.00 66.25 76 ALA A CA 1
ATOM 629 C C . ALA A 1 76 ? -2.825 -22.080 17.104 1.00 66.25 76 ALA A C 1
ATOM 631 O O . ALA A 1 76 ? -2.313 -20.993 16.827 1.00 66.25 76 ALA A O 1
ATOM 632 N N . SER A 1 77 ? -2.118 -23.207 17.168 1.00 57.03 77 SER A N 1
ATOM 633 C CA . SER A 1 77 ? -0.733 -23.273 16.714 1.00 57.03 77 SER A CA 1
ATOM 634 C C . SER A 1 77 ? -0.712 -23.096 15.194 1.00 57.03 77 SER A C 1
ATOM 636 O O . SER A 1 77 ? -1.384 -23.866 14.504 1.00 57.03 77 SER A O 1
ATOM 638 N N . PRO A 1 78 ? 0.021 -22.110 14.647 1.00 61.31 78 PRO A N 1
ATOM 639 C CA . PRO A 1 78 ? 0.195 -22.025 13.206 1.00 61.31 78 PRO A CA 1
ATOM 640 C C . PRO A 1 78 ? 0.914 -23.291 12.727 1.00 61.31 78 PRO A C 1
ATOM 642 O O . PRO A 1 78 ? 1.954 -23.664 13.272 1.00 61.31 78 PRO A O 1
ATOM 645 N N . GLN A 1 79 ? 0.342 -23.979 11.739 1.00 57.56 79 GLN A N 1
ATOM 646 C CA . GLN A 1 79 ? 1.023 -25.089 11.077 1.00 57.56 79 GLN A CA 1
ATOM 647 C C . GLN A 1 79 ? 2.185 -24.526 10.251 1.00 57.56 79 GLN A C 1
ATOM 649 O O . GLN A 1 79 ? 2.016 -23.551 9.518 1.00 57.56 79 GLN A O 1
ATOM 654 N N . LEU A 1 80 ? 3.372 -25.115 10.400 1.00 55.66 80 LEU A N 1
ATOM 655 C CA . LEU A 1 80 ? 4.548 -24.742 9.616 1.00 55.66 80 LEU A CA 1
ATOM 656 C C . LEU A 1 80 ? 4.362 -25.239 8.174 1.00 55.66 80 LEU A C 1
ATOM 658 O O . LEU A 1 80 ? 4.251 -26.445 7.960 1.00 55.66 80 LEU A O 1
ATOM 662 N N . ARG A 1 81 ? 4.333 -24.315 7.206 1.00 66.69 81 ARG A N 1
ATOM 663 C CA . ARG A 1 81 ? 4.258 -24.624 5.767 1.00 66.69 81 ARG A CA 1
ATOM 664 C C . ARG A 1 81 ? 5.591 -25.177 5.255 1.00 66.69 81 ARG A C 1
ATOM 666 O O . ARG A 1 81 ? 6.660 -24.758 5.721 1.00 66.69 81 ARG A O 1
ATOM 673 N N . ARG A 1 82 ? 5.538 -26.080 4.271 1.00 70.44 82 ARG A N 1
ATOM 674 C CA . ARG A 1 82 ? 6.731 -26.498 3.513 1.00 70.44 82 ARG A CA 1
ATOM 675 C C . ARG A 1 82 ? 7.206 -25.328 2.658 1.00 70.44 82 ARG A C 1
ATOM 677 O O . ARG A 1 82 ? 6.429 -24.799 1.868 1.00 70.44 82 ARG A O 1
ATOM 684 N N . HIS A 1 83 ? 8.462 -24.916 2.818 1.00 80.25 83 HIS A N 1
ATOM 685 C CA . HIS A 1 83 ? 8.976 -23.726 2.137 1.00 80.25 83 HIS A CA 1
ATOM 686 C C . HIS A 1 83 ? 10.390 -23.914 1.590 1.00 80.25 83 HIS A C 1
ATOM 688 O O . HIS A 1 83 ? 11.234 -24.572 2.206 1.00 80.25 83 HIS A O 1
ATOM 694 N N . ALA A 1 84 ? 10.650 -23.284 0.446 1.00 74.31 84 ALA A N 1
ATOM 695 C CA . ALA A 1 84 ? 11.975 -23.132 -0.135 1.00 74.31 84 ALA A CA 1
ATOM 696 C C . ALA A 1 84 ? 12.426 -21.672 -0.030 1.00 74.31 84 ALA A C 1
ATOM 698 O O . ALA A 1 84 ? 11.672 -20.745 -0.322 1.00 74.31 84 ALA A O 1
ATOM 699 N N . HIS A 1 85 ? 13.673 -21.475 0.380 1.00 78.88 85 HIS A N 1
ATOM 700 C CA . HIS A 1 85 ? 14.318 -20.174 0.451 1.00 78.88 85 HIS A CA 1
ATOM 701 C C . HIS A 1 85 ? 15.607 -20.207 -0.369 1.00 78.88 85 HIS A C 1
ATOM 703 O O . HIS A 1 85 ? 16.552 -20.934 -0.044 1.00 78.88 85 HIS A O 1
ATOM 709 N N . VAL A 1 86 ? 15.614 -19.405 -1.426 1.00 72.81 86 VAL A N 1
ATOM 710 C CA . VAL A 1 86 ? 16.705 -19.211 -2.372 1.00 72.81 86 VAL A CA 1
ATOM 711 C C . VAL A 1 86 ? 17.331 -17.852 -2.086 1.00 72.81 86 VAL A C 1
ATOM 713 O O . VAL A 1 86 ? 16.694 -16.820 -2.258 1.00 72.81 86 VAL A O 1
ATOM 716 N N . ALA A 1 87 ? 18.580 -17.839 -1.640 1.00 71.81 87 ALA A N 1
ATOM 717 C CA . ALA A 1 87 ? 19.321 -16.616 -1.367 1.00 71.81 87 ALA A CA 1
ATOM 718 C C . ALA A 1 87 ? 20.720 -16.688 -1.977 1.00 71.81 87 ALA A C 1
ATOM 720 O O . ALA A 1 87 ? 21.265 -17.774 -2.161 1.00 71.81 87 ALA A O 1
ATOM 721 N N . ARG A 1 88 ? 21.361 -15.538 -2.214 1.00 57.75 88 ARG A N 1
ATOM 722 C CA . ARG A 1 88 ? 22.702 -15.446 -2.836 1.00 57.75 88 ARG A CA 1
ATOM 723 C C . ARG A 1 88 ? 23.741 -16.448 -2.314 1.00 57.75 88 ARG A C 1
ATOM 725 O O . ARG A 1 88 ? 24.608 -16.874 -3.063 1.00 57.75 88 ARG A O 1
ATOM 732 N N . SER A 1 89 ? 23.701 -16.797 -1.031 1.00 57.25 89 SER A N 1
ATOM 733 C CA . SER A 1 89 ? 24.659 -17.722 -0.419 1.00 57.25 89 SER A CA 1
ATOM 734 C C . SER A 1 89 ? 24.153 -19.155 -0.261 1.00 57.25 89 SER A C 1
ATOM 736 O O . SER A 1 89 ? 24.965 -20.026 0.030 1.00 57.25 89 SER A O 1
ATOM 738 N N . LYS A 1 90 ? 22.852 -19.433 -0.416 1.00 63.88 90 LYS A N 1
ATOM 739 C CA . LYS A 1 90 ? 22.280 -20.754 -0.119 1.00 63.88 90 LYS A CA 1
ATOM 740 C C . LYS A 1 90 ? 20.918 -20.989 -0.774 1.00 63.88 90 LYS A C 1
ATOM 742 O O . LYS A 1 90 ? 20.085 -20.092 -0.807 1.00 63.88 90 LYS A O 1
ATOM 747 N N . CYS A 1 91 ? 20.653 -22.231 -1.169 1.00 59.28 91 CYS A N 1
ATOM 748 C CA . CYS A 1 91 ? 19.294 -22.739 -1.349 1.00 59.28 91 CYS A CA 1
ATOM 749 C C . CYS A 1 91 ? 18.980 -23.690 -0.195 1.00 59.28 91 CYS A C 1
ATOM 751 O O . CYS A 1 91 ? 19.692 -24.673 0.022 1.00 59.28 91 CYS A O 1
ATOM 753 N N . SER A 1 92 ? 17.926 -23.393 0.557 1.00 63.66 92 SER A N 1
ATOM 754 C CA . SER A 1 92 ? 17.476 -24.201 1.690 1.00 63.66 92 SER A CA 1
ATOM 755 C C . SER A 1 92 ? 16.002 -24.535 1.548 1.00 63.66 92 SER A C 1
ATOM 757 O O . SER A 1 92 ? 15.188 -23.642 1.330 1.00 63.66 92 SER A O 1
ATOM 759 N N . VAL A 1 93 ? 15.662 -25.810 1.719 1.00 54.25 93 VAL A N 1
ATOM 760 C CA . VAL A 1 93 ? 14.277 -26.284 1.768 1.00 54.25 93 VAL A CA 1
ATOM 761 C C . VAL A 1 93 ? 13.992 -26.767 3.184 1.00 54.25 93 VAL A C 1
ATOM 763 O O . VAL A 1 93 ? 14.698 -27.627 3.711 1.00 54.25 93 VAL A O 1
ATOM 766 N N . TYR A 1 94 ? 12.966 -26.209 3.815 1.00 49.38 94 TYR A N 1
ATOM 767 C CA . TYR A 1 94 ? 12.575 -26.512 5.188 1.00 49.38 94 TYR A CA 1
ATOM 768 C C . TYR A 1 94 ? 11.225 -27.240 5.209 1.00 49.38 94 TYR A C 1
ATOM 770 O O . TYR A 1 94 ? 10.312 -26.924 4.447 1.00 49.38 94 TYR A O 1
ATOM 778 N N . GLY A 1 95 ? 11.089 -28.227 6.101 1.00 47.09 95 GLY A N 1
ATOM 779 C CA . GLY A 1 95 ? 9.903 -29.097 6.162 1.00 47.09 95 GLY A CA 1
ATOM 780 C C . GLY A 1 95 ? 9.919 -30.259 5.158 1.00 47.09 95 GLY A C 1
ATOM 781 O O . GLY A 1 95 ? 8.939 -30.999 5.053 1.00 47.09 95 GLY A O 1
ATOM 782 N N . ALA A 1 96 ? 11.036 -30.429 4.449 1.00 42.94 96 ALA A N 1
ATOM 783 C CA . ALA A 1 96 ? 11.309 -31.564 3.585 1.00 42.94 96 ALA A CA 1
ATOM 784 C C . ALA A 1 96 ? 11.743 -32.811 4.374 1.00 42.94 96 ALA A C 1
ATOM 786 O O . ALA A 1 96 ? 12.326 -32.712 5.456 1.00 42.94 96 ALA A O 1
ATOM 787 N N . ALA A 1 97 ? 11.488 -33.992 3.807 1.00 42.19 97 ALA A N 1
ATOM 788 C CA . ALA A 1 97 ? 12.046 -35.244 4.310 1.00 42.19 97 ALA A CA 1
ATOM 789 C C . ALA A 1 97 ? 13.595 -35.194 4.308 1.00 42.19 97 ALA A C 1
ATOM 791 O O . ALA A 1 97 ? 14.182 -34.526 3.450 1.00 42.19 97 ALA A O 1
ATOM 792 N N . PRO A 1 98 ? 14.278 -35.885 5.241 1.00 40.00 98 PRO A N 1
ATOM 793 C CA . PRO A 1 98 ? 15.739 -35.951 5.251 1.00 40.00 98 PRO A CA 1
ATOM 794 C C . PRO A 1 98 ? 16.255 -36.505 3.914 1.00 40.00 98 PRO A C 1
ATOM 796 O O . PRO A 1 98 ? 15.910 -37.622 3.538 1.00 40.00 98 PRO A O 1
ATOM 799 N N . GLY A 1 99 ? 17.060 -35.715 3.194 1.00 43.16 99 GLY A N 1
ATOM 800 C CA . GLY A 1 99 ? 17.636 -36.101 1.899 1.00 43.16 99 GLY A CA 1
ATOM 801 C C . GLY A 1 99 ? 17.620 -35.024 0.809 1.00 43.16 99 GLY A C 1
ATOM 802 O O . GLY A 1 99 ? 18.272 -35.217 -0.212 1.00 43.16 99 GLY A O 1
ATOM 803 N N . ILE A 1 100 ? 16.933 -33.891 1.005 1.00 49.78 100 ILE A N 1
ATOM 804 C CA . ILE A 1 100 ? 16.999 -32.777 0.043 1.00 49.78 100 ILE A CA 1
ATOM 805 C C . ILE A 1 100 ? 18.313 -32.006 0.248 1.00 49.78 100 ILE A C 1
ATOM 807 O O . ILE A 1 100 ? 18.573 -31.549 1.365 1.00 49.78 100 ILE A O 1
ATOM 811 N N . PRO A 1 101 ? 19.166 -31.875 -0.784 1.00 46.53 101 PRO A N 1
ATOM 812 C CA . PRO A 1 101 ? 20.452 -31.208 -0.651 1.00 46.53 101 PRO A CA 1
ATOM 813 C C . PRO A 1 101 ? 20.262 -29.715 -0.366 1.00 46.53 101 PRO A C 1
ATOM 815 O O . PRO A 1 101 ? 19.714 -28.971 -1.175 1.00 46.53 101 PRO A O 1
ATOM 818 N N . THR A 1 102 ? 20.761 -29.260 0.782 1.00 53.28 102 THR A N 1
ATOM 819 C CA . THR A 1 102 ? 20.992 -27.834 1.028 1.00 53.28 102 THR A CA 1
ATOM 820 C C . THR A 1 102 ? 22.171 -27.404 0.161 1.00 53.28 102 THR A C 1
ATOM 822 O O . THR A 1 102 ? 23.305 -27.810 0.417 1.00 53.28 102 THR A O 1
ATOM 825 N N . VAL A 1 103 ? 21.929 -26.595 -0.871 1.00 55.66 103 VAL A N 1
ATOM 826 C CA . VAL A 1 103 ? 23.010 -26.040 -1.695 1.00 55.66 103 VAL A CA 1
ATOM 827 C C . VAL A 1 103 ? 23.635 -24.893 -0.909 1.00 55.66 103 VAL A C 1
ATOM 829 O O . VAL A 1 103 ? 22.998 -23.868 -0.683 1.00 55.66 103 VAL A O 1
ATOM 832 N N . THR A 1 104 ? 24.869 -25.072 -0.445 1.00 49.78 104 THR A N 1
ATOM 833 C CA . THR A 1 104 ? 25.550 -24.145 0.478 1.00 49.78 104 THR A CA 1
ATOM 834 C C . THR A 1 104 ? 26.298 -22.999 -0.208 1.00 49.78 104 THR A C 1
ATOM 836 O O . THR A 1 104 ? 26.910 -22.188 0.481 1.00 49.78 104 THR A O 1
ATOM 839 N N . SER A 1 105 ? 26.267 -22.921 -1.541 1.00 53.00 105 SER A N 1
ATOM 840 C CA . SER A 1 105 ? 26.773 -21.773 -2.299 1.00 53.00 105 SER A CA 1
ATOM 841 C C . SER A 1 105 ? 26.052 -21.658 -3.638 1.00 53.00 105 SER A C 1
ATOM 843 O O . SER A 1 105 ? 26.210 -22.534 -4.490 1.00 53.00 105 SER A O 1
ATOM 845 N N . LEU A 1 106 ? 25.281 -20.589 -3.830 1.00 57.75 106 LEU A N 1
ATOM 846 C CA . LEU A 1 106 ? 24.706 -20.253 -5.129 1.00 57.75 106 LEU A CA 1
ATOM 847 C C . LEU A 1 106 ? 25.601 -19.240 -5.864 1.00 57.75 106 LEU A C 1
ATOM 849 O O . LEU A 1 106 ? 26.260 -18.419 -5.217 1.00 57.75 106 LEU A O 1
ATOM 853 N N . PRO A 1 107 ? 25.663 -19.293 -7.205 1.00 60.19 107 PRO A N 1
ATOM 854 C CA . PRO A 1 107 ? 26.263 -18.219 -7.979 1.00 60.19 107 PRO A CA 1
ATOM 855 C C . PRO A 1 107 ? 25.487 -16.900 -7.773 1.00 60.19 107 PRO A C 1
ATOM 857 O O . PRO A 1 107 ? 24.335 -16.907 -7.338 1.00 60.19 107 PRO A O 1
ATOM 860 N N . PRO A 1 108 ? 26.096 -15.739 -8.080 1.00 62.50 108 PRO A N 1
ATOM 861 C CA . PRO A 1 108 ? 25.408 -14.443 -8.024 1.00 62.50 108 PRO A CA 1
ATOM 862 C C . PRO A 1 108 ? 24.215 -14.345 -8.992 1.00 62.50 108 PRO A C 1
ATOM 864 O O . PRO A 1 108 ? 23.335 -13.513 -8.776 1.00 62.50 108 PRO A O 1
ATOM 867 N N . GLN A 1 109 ? 24.213 -15.194 -10.022 1.00 72.88 109 GLN A N 1
ATOM 868 C CA . GLN A 1 109 ? 23.118 -15.441 -10.951 1.00 72.88 109 GLN A CA 1
ATOM 869 C C . GLN A 1 109 ? 22.442 -16.758 -10.566 1.00 72.88 109 GLN A C 1
ATOM 871 O O . GLN A 1 109 ? 23.135 -17.754 -10.337 1.00 72.88 109 GLN A O 1
ATOM 876 N N . VAL A 1 110 ? 21.114 -16.774 -10.490 1.00 79.06 110 VAL A N 1
ATOM 877 C CA . VAL A 1 110 ? 20.351 -17.967 -10.107 1.00 79.06 110 VAL A CA 1
ATOM 878 C C . VAL A 1 110 ? 19.353 -18.330 -11.197 1.00 79.06 110 VAL A C 1
ATOM 880 O O . VAL A 1 110 ? 18.473 -17.542 -11.518 1.00 79.06 110 VAL A O 1
ATOM 883 N N . ASP A 1 111 ? 19.455 -19.552 -11.709 1.00 84.00 111 ASP A N 1
ATOM 884 C CA . ASP A 1 111 ? 18.450 -20.143 -12.591 1.00 84.00 111 ASP A CA 1
ATOM 885 C C . ASP A 1 111 ? 17.529 -21.053 -11.767 1.00 84.00 111 ASP A C 1
ATOM 887 O O . ASP A 1 111 ? 17.956 -22.106 -11.282 1.00 84.00 111 ASP A O 1
ATOM 891 N N . LEU A 1 112 ? 16.268 -20.647 -11.594 1.00 84.25 112 LEU A N 1
ATOM 892 C CA . LEU A 1 112 ? 15.286 -21.389 -10.799 1.00 84.25 112 LEU A CA 1
ATOM 893 C C . LEU A 1 112 ? 14.985 -22.779 -11.374 1.00 84.25 112 LEU A C 1
ATOM 895 O O . LEU A 1 112 ? 14.659 -23.691 -10.612 1.00 84.25 112 LEU A O 1
ATOM 899 N N . GLN A 1 113 ? 15.145 -22.981 -12.683 1.00 84.56 113 GLN A N 1
ATOM 900 C CA . GLN A 1 113 ? 14.932 -24.276 -13.325 1.00 84.56 113 GLN A CA 1
ATOM 901 C C . GLN A 1 113 ? 16.015 -25.290 -12.933 1.00 84.56 113 GLN A C 1
ATOM 903 O O . GLN A 1 113 ? 15.743 -26.487 -12.826 1.00 84.56 113 GLN A O 1
ATOM 908 N N . GLN A 1 114 ? 17.231 -24.817 -12.655 1.00 83.94 114 GLN A N 1
ATOM 909 C CA . GLN A 1 114 ? 18.370 -25.660 -12.279 1.00 83.94 114 GLN A CA 1
ATOM 910 C C . GLN A 1 114 ? 18.400 -26.011 -10.783 1.00 83.94 114 GLN A C 1
ATOM 912 O O . GLN A 1 114 ? 19.143 -26.906 -10.381 1.00 83.94 114 GLN A O 1
ATOM 917 N N . LEU A 1 115 ? 17.588 -25.350 -9.948 1.00 78.31 115 LEU A N 1
ATOM 918 C CA . LEU A 1 115 ? 17.566 -25.564 -8.494 1.00 78.31 115 LEU A CA 1
ATOM 919 C C . LEU A 1 115 ? 16.866 -26.855 -8.049 1.00 78.31 115 LEU A C 1
ATOM 921 O O . LEU A 1 115 ? 16.915 -27.174 -6.861 1.00 78.31 115 LEU A O 1
ATOM 925 N N . ALA A 1 116 ? 16.224 -27.587 -8.968 1.00 78.50 116 ALA A N 1
ATOM 926 C CA . ALA A 1 116 ? 15.488 -28.822 -8.679 1.00 78.50 116 ALA A CA 1
ATOM 927 C C . ALA A 1 116 ? 14.543 -28.684 -7.463 1.00 78.50 116 ALA A C 1
ATOM 929 O O . ALA A 1 116 ? 14.542 -29.518 -6.553 1.00 78.50 116 ALA A O 1
ATOM 930 N N . LEU A 1 117 ? 13.767 -27.592 -7.431 1.00 81.69 117 LEU A N 1
ATOM 931 C CA . LEU A 1 117 ? 12.820 -27.311 -6.352 1.00 81.69 117 LEU A CA 1
ATOM 932 C C . LEU A 1 117 ? 11.782 -28.445 -6.231 1.00 81.69 117 LEU A C 1
ATOM 934 O O . LEU A 1 117 ? 11.288 -28.924 -7.255 1.00 81.69 117 LEU A O 1
ATOM 938 N N . PRO A 1 118 ? 11.422 -28.879 -5.008 1.00 81.19 118 PRO A N 1
ATOM 939 C CA . PRO A 1 118 ? 10.384 -29.890 -4.831 1.00 81.19 118 PRO A CA 1
ATOM 940 C C . PRO A 1 118 ? 9.031 -29.390 -5.341 1.00 81.19 118 PRO A C 1
ATOM 942 O O . PRO A 1 118 ? 8.650 -28.252 -5.086 1.00 81.19 118 PRO A O 1
ATOM 945 N N . ILE A 1 119 ? 8.289 -30.258 -6.029 1.00 85.44 119 ILE A N 1
ATOM 946 C CA . ILE A 1 119 ? 6.978 -29.940 -6.623 1.00 85.44 119 ILE A CA 1
ATOM 947 C C . ILE A 1 119 ? 5.915 -29.524 -5.588 1.00 85.44 119 ILE A C 1
ATOM 949 O O . ILE A 1 119 ? 4.946 -28.847 -5.923 1.00 85.44 119 ILE A O 1
ATOM 953 N N . ASP A 1 120 ? 6.104 -29.922 -4.332 1.00 86.25 120 ASP A N 1
ATOM 954 C CA . ASP A 1 120 ? 5.167 -29.775 -3.221 1.00 86.25 120 ASP A CA 1
ATOM 955 C C . ASP A 1 120 ? 5.489 -28.596 -2.283 1.00 86.25 120 ASP A C 1
ATOM 957 O O . ASP A 1 120 ? 4.986 -28.547 -1.159 1.00 86.25 120 ASP A O 1
ATOM 961 N N . ILE A 1 121 ? 6.348 -27.654 -2.696 1.00 86.69 121 ILE A N 1
ATOM 962 C CA . ILE A 1 121 ? 6.581 -26.441 -1.902 1.00 86.69 121 ILE A CA 1
ATOM 963 C C . ILE A 1 121 ? 5.356 -25.525 -1.937 1.00 86.69 121 ILE A C 1
ATOM 965 O O . ILE A 1 121 ? 4.797 -25.262 -2.995 1.00 86.69 121 ILE A O 1
ATOM 969 N N . GLU A 1 122 ? 4.970 -24.999 -0.773 1.00 86.81 122 GLU A N 1
ATOM 970 C CA . GLU A 1 122 ? 3.829 -24.083 -0.645 1.00 86.81 122 GLU A CA 1
ATOM 971 C C . GLU A 1 122 ? 4.263 -22.612 -0.688 1.00 86.81 122 GLU A C 1
ATOM 973 O O . GLU A 1 122 ? 3.486 -21.749 -1.089 1.00 86.81 122 GLU A O 1
ATOM 978 N N . LEU A 1 123 ? 5.505 -22.324 -0.285 1.00 88.12 123 LEU A N 1
ATOM 979 C CA . LEU A 1 123 ? 6.083 -20.981 -0.229 1.00 88.12 123 LEU A CA 1
ATOM 980 C C . LEU A 1 123 ? 7.473 -20.973 -0.871 1.00 88.12 123 LEU A C 1
ATOM 982 O O . LEU A 1 123 ? 8.357 -21.732 -0.455 1.00 88.12 123 LEU A O 1
ATOM 986 N N . LEU A 1 124 ? 7.674 -20.070 -1.829 1.00 89.69 124 LEU A N 1
ATOM 987 C CA . LEU A 1 124 ? 8.974 -19.753 -2.411 1.00 89.69 124 LEU A CA 1
ATOM 988 C C . LEU A 1 124 ? 9.413 -18.348 -1.992 1.00 89.69 124 LEU A C 1
ATOM 990 O O . LEU A 1 124 ? 8.716 -17.372 -2.256 1.00 89.69 124 LEU A O 1
ATOM 994 N N . ILE A 1 125 ? 10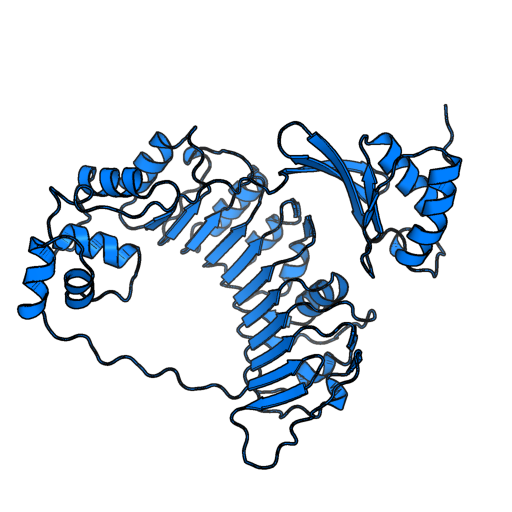.595 -18.246 -1.386 1.00 88.56 125 ILE A N 1
ATOM 995 C CA . ILE A 1 125 ? 11.252 -16.970 -1.084 1.00 88.56 125 ILE A CA 1
ATOM 996 C C . ILE A 1 125 ? 12.526 -16.860 -1.919 1.00 88.56 125 ILE A C 1
ATOM 998 O O . ILE A 1 125 ? 13.387 -17.738 -1.824 1.00 88.56 125 ILE A O 1
ATOM 1002 N N . VAL A 1 126 ? 12.673 -15.780 -2.683 1.00 87.06 126 VAL A N 1
ATOM 1003 C CA . VAL A 1 126 ? 13.900 -15.436 -3.414 1.00 87.06 126 VAL A CA 1
ATOM 1004 C C . VAL A 1 126 ? 14.446 -14.115 -2.865 1.00 87.06 126 VAL A C 1
ATOM 1006 O O . VAL A 1 126 ? 13.792 -13.082 -2.973 1.00 87.06 126 VAL A O 1
ATOM 1009 N N . ASP A 1 127 ? 15.627 -14.143 -2.246 1.00 85.94 127 ASP A N 1
ATOM 1010 C CA . ASP A 1 127 ? 16.184 -13.015 -1.482 1.00 85.94 127 ASP A CA 1
ATOM 1011 C C . ASP A 1 127 ? 17.612 -12.648 -1.927 1.00 85.94 127 ASP A C 1
ATOM 1013 O O . ASP A 1 127 ? 18.509 -13.497 -2.000 1.00 85.94 127 ASP A O 1
ATOM 1017 N N . ARG A 1 128 ? 17.856 -11.353 -2.167 1.00 79.75 128 ARG A N 1
ATOM 1018 C CA . ARG A 1 128 ? 19.179 -10.751 -2.443 1.00 79.75 128 ARG A CA 1
ATOM 1019 C C . ARG A 1 128 ? 19.924 -11.377 -3.623 1.00 79.75 128 ARG A C 1
ATOM 1021 O O . ARG A 1 128 ? 21.159 -11.435 -3.615 1.00 79.75 128 ARG A O 1
ATOM 1028 N N . VAL A 1 129 ? 19.204 -11.858 -4.630 1.00 78.31 129 VAL A N 1
ATOM 1029 C CA . VAL A 1 129 ? 19.792 -12.391 -5.865 1.00 78.31 129 VAL A CA 1
ATOM 1030 C C . VAL A 1 129 ? 19.972 -11.249 -6.863 1.00 78.31 129 VAL A C 1
ATOM 1032 O O . VAL A 1 129 ? 19.040 -10.499 -7.136 1.00 78.31 129 VAL A O 1
ATOM 1035 N N . LYS A 1 130 ? 21.183 -11.099 -7.411 1.00 74.81 130 LYS A N 1
ATOM 1036 C CA . LYS A 1 130 ? 21.479 -9.987 -8.324 1.00 74.81 130 LYS A CA 1
ATOM 1037 C C . LYS A 1 130 ? 20.752 -10.163 -9.657 1.00 74.81 130 LYS A C 1
ATOM 1039 O O . LYS A 1 130 ? 20.177 -9.212 -10.160 1.00 74.81 130 LYS A O 1
ATOM 1044 N N . GLU A 1 131 ? 20.779 -11.369 -10.202 1.00 78.69 131 GLU A N 1
ATOM 1045 C CA . GLU A 1 131 ? 20.180 -11.698 -11.493 1.00 78.69 131 GLU A CA 1
ATOM 1046 C C . GLU A 1 131 ? 19.518 -13.074 -11.388 1.00 78.69 131 GLU A C 1
ATOM 1048 O O . GLU A 1 131 ? 20.113 -14.007 -10.837 1.00 78.69 131 GLU A O 1
ATOM 1053 N N . SER A 1 132 ? 18.287 -13.205 -11.882 1.00 81.75 132 SER A N 1
ATOM 1054 C CA . SER A 1 132 ? 17.547 -14.472 -11.821 1.00 81.75 132 SER A CA 1
ATOM 1055 C C . SER A 1 132 ? 16.869 -14.818 -13.141 1.00 81.75 132 SER A C 1
ATOM 1057 O O . SER A 1 132 ? 16.345 -13.935 -13.813 1.00 81.75 132 SER A O 1
ATOM 1059 N N . THR A 1 133 ? 16.884 -16.102 -13.498 1.00 84.19 133 THR A N 1
ATOM 1060 C CA . THR A 1 133 ? 16.300 -16.665 -14.726 1.00 84.19 133 THR A CA 1
ATOM 1061 C C . THR A 1 133 ? 15.512 -17.944 -14.423 1.00 84.19 133 THR A C 1
ATOM 1063 O O . THR A 1 133 ? 15.471 -18.408 -13.280 1.00 84.19 133 THR A O 1
ATOM 1066 N N . GLY A 1 134 ? 14.867 -18.525 -15.440 1.00 83.56 134 GLY A N 1
ATOM 1067 C CA . GLY A 1 134 ? 14.191 -19.823 -15.318 1.00 83.56 134 GLY A CA 1
ATOM 1068 C C . GLY A 1 134 ? 12.897 -19.776 -14.507 1.00 83.56 134 GLY A C 1
ATOM 1069 O O . GLY A 1 134 ? 12.494 -20.777 -13.911 1.00 83.56 134 GLY A O 1
ATOM 1070 N N . TRP A 1 135 ? 12.240 -18.614 -14.451 1.00 87.12 135 TRP A N 1
ATOM 1071 C CA . TRP A 1 135 ? 10.987 -18.403 -13.720 1.00 87.12 135 TRP A CA 1
ATOM 1072 C C . TRP A 1 135 ? 9.823 -19.270 -14.238 1.00 87.12 135 TRP A C 1
ATOM 1074 O O . TRP A 1 135 ? 8.826 -19.458 -13.543 1.00 87.12 135 TRP A O 1
ATOM 1084 N N . GLU A 1 136 ? 9.963 -19.902 -15.404 1.00 85.06 136 GLU A N 1
ATOM 1085 C CA . GLU A 1 136 ? 9.055 -20.934 -15.908 1.00 85.06 136 GLU A CA 1
ATOM 1086 C C . GLU A 1 136 ? 8.962 -22.139 -14.967 1.00 85.06 136 GLU A C 1
ATOM 1088 O O . GLU A 1 136 ? 7.949 -22.844 -14.974 1.00 85.06 136 GLU A O 1
ATOM 1093 N N . ALA A 1 137 ? 9.983 -22.360 -14.129 1.00 86.06 137 ALA A N 1
ATOM 1094 C CA . ALA A 1 137 ? 10.000 -23.404 -13.112 1.00 86.06 137 ALA A CA 1
ATOM 1095 C C . ALA A 1 137 ? 8.815 -23.301 -12.140 1.00 86.06 137 ALA A C 1
ATOM 1097 O O . ALA A 1 137 ? 8.357 -24.330 -11.646 1.00 86.06 137 ALA A O 1
ATOM 1098 N N . LEU A 1 138 ? 8.261 -22.098 -11.927 1.00 88.94 138 LEU A N 1
ATOM 1099 C CA . LEU A 1 138 ? 7.082 -21.899 -11.081 1.00 88.94 138 LEU A CA 1
ATOM 1100 C C . LEU A 1 138 ? 5.876 -22.726 -11.545 1.00 88.94 138 LEU A C 1
ATOM 1102 O O . LEU A 1 138 ? 5.102 -23.194 -10.715 1.00 88.94 138 LEU A O 1
ATOM 1106 N N . ARG A 1 139 ? 5.737 -22.974 -12.855 1.00 85.94 139 ARG A N 1
ATOM 1107 C CA . ARG A 1 139 ? 4.633 -23.786 -13.400 1.00 85.94 139 ARG A CA 1
ATOM 1108 C C . ARG A 1 139 ? 4.714 -25.253 -12.987 1.00 85.94 139 ARG A C 1
ATOM 1110 O O . ARG A 1 139 ? 3.706 -25.951 -13.003 1.00 85.94 139 ARG A O 1
ATOM 1117 N N . GLY A 1 140 ? 5.914 -25.727 -12.656 1.00 85.81 140 GLY A N 1
ATOM 1118 C CA . GLY A 1 140 ? 6.147 -27.092 -12.201 1.00 85.81 140 GLY A CA 1
ATOM 1119 C C . GLY A 1 140 ? 5.813 -27.316 -10.727 1.00 85.81 140 GLY A C 1
ATOM 1120 O O . GLY A 1 140 ? 5.874 -28.458 -10.290 1.00 85.81 140 GLY A O 1
ATOM 1121 N N . LEU A 1 141 ? 5.482 -26.267 -9.965 1.00 88.75 141 LEU A N 1
ATOM 1122 C CA . LEU A 1 141 ? 5.251 -26.322 -8.521 1.00 88.75 141 LEU A CA 1
ATOM 1123 C C . LEU A 1 141 ? 3.745 -26.360 -8.228 1.00 88.75 141 LEU A C 1
ATOM 1125 O O . LEU A 1 141 ? 3.089 -25.326 -8.128 1.00 88.75 141 LEU A O 1
ATOM 1129 N N . THR A 1 142 ? 3.175 -27.559 -8.121 1.00 87.88 142 THR A N 1
ATOM 1130 C CA . THR A 1 142 ? 1.713 -27.748 -8.101 1.00 87.88 142 THR A CA 1
ATOM 1131 C C . THR A 1 142 ? 1.042 -27.295 -6.808 1.00 87.88 142 THR A C 1
ATOM 1133 O O . THR A 1 142 ? -0.144 -26.982 -6.828 1.00 87.88 142 THR A O 1
ATOM 1136 N N . GLU A 1 143 ? 1.779 -27.257 -5.697 1.00 89.56 143 GLU A N 1
ATOM 1137 C CA . GLU A 1 143 ? 1.264 -26.826 -4.388 1.00 89.56 143 GLU A CA 1
ATOM 1138 C C . GLU A 1 143 ? 1.650 -25.383 -4.032 1.00 89.56 143 GLU A C 1
ATOM 1140 O O . GLU A 1 143 ? 1.369 -24.934 -2.920 1.00 89.56 143 GLU A O 1
ATOM 1145 N N . LEU A 1 144 ? 2.277 -24.644 -4.955 1.00 90.50 144 LEU A N 1
ATOM 1146 C CA . LEU A 1 144 ? 2.757 -23.290 -4.699 1.00 90.50 144 LEU A CA 1
ATOM 1147 C C . LEU A 1 144 ? 1.589 -22.346 -4.398 1.00 90.50 144 LEU A C 1
ATOM 1149 O O . LEU A 1 144 ? 0.690 -22.147 -5.214 1.00 90.50 144 LEU A O 1
ATOM 1153 N N . ARG A 1 145 ? 1.619 -21.730 -3.215 1.00 91.81 145 ARG A N 1
ATOM 1154 C CA . ARG A 1 145 ? 0.616 -20.758 -2.763 1.00 91.81 145 ARG A CA 1
ATOM 1155 C C . ARG A 1 145 ? 1.190 -19.365 -2.640 1.00 91.81 145 ARG A C 1
ATOM 1157 O O . ARG A 1 145 ? 0.479 -18.421 -2.957 1.00 91.81 145 ARG A O 1
ATOM 1164 N N . ASP A 1 146 ? 2.438 -19.236 -2.216 1.00 92.25 146 ASP A N 1
ATOM 1165 C CA . ASP A 1 146 ? 3.017 -17.938 -1.900 1.00 92.25 146 ASP A CA 1
ATOM 1166 C C . ASP A 1 146 ? 4.373 -17.765 -2.584 1.00 92.25 146 ASP A C 1
ATOM 1168 O O . ASP A 1 146 ? 5.224 -18.661 -2.559 1.00 92.25 146 ASP A O 1
ATOM 1172 N N . VAL A 1 147 ? 4.593 -16.586 -3.158 1.00 92.69 147 VAL A N 1
ATOM 1173 C CA . VAL A 1 147 ? 5.876 -16.183 -3.738 1.00 92.69 147 VAL A CA 1
ATOM 1174 C C . VAL A 1 147 ? 6.292 -14.854 -3.128 1.00 92.69 147 VAL A C 1
ATOM 1176 O O . VAL A 1 147 ? 5.558 -13.871 -3.211 1.00 92.69 147 VAL A O 1
ATOM 1179 N N . ALA A 1 148 ? 7.481 -14.812 -2.535 1.00 91.38 148 ALA A N 1
ATOM 1180 C CA . ALA A 1 148 ? 8.067 -13.601 -1.982 1.00 91.38 148 ALA A CA 1
ATOM 1181 C C . ALA A 1 148 ? 9.439 -13.338 -2.604 1.00 91.38 148 ALA A C 1
ATOM 1183 O O . ALA A 1 148 ? 10.325 -14.190 -2.575 1.00 91.38 148 ALA A O 1
ATOM 1184 N N . CYS A 1 149 ? 9.617 -12.142 -3.144 1.00 89.81 149 CYS A N 1
ATOM 1185 C CA . CYS A 1 149 ? 10.854 -11.683 -3.752 1.00 89.81 149 CYS A CA 1
ATOM 1186 C C . CYS A 1 149 ? 11.358 -10.454 -3.003 1.00 89.81 149 CYS A C 1
ATOM 1188 O O . CYS A 1 149 ? 10.599 -9.512 -2.776 1.00 89.81 149 CYS A O 1
ATOM 1190 N N . VAL A 1 150 ? 12.629 -10.465 -2.607 1.00 86.06 150 VAL A N 1
ATOM 1191 C CA . VAL A 1 150 ? 13.242 -9.387 -1.827 1.00 86.06 150 VAL A CA 1
ATOM 1192 C C . VAL A 1 150 ? 14.600 -9.036 -2.425 1.00 86.06 150 VAL A C 1
ATOM 1194 O O . VAL A 1 150 ? 15.449 -9.912 -2.583 1.00 86.06 150 VAL A O 1
ATOM 1197 N N . LEU A 1 151 ? 14.834 -7.754 -2.722 1.00 78.75 151 LEU A N 1
ATOM 1198 C CA . LEU A 1 151 ? 16.127 -7.241 -3.194 1.00 78.75 151 LEU A CA 1
ATOM 1199 C C . LEU A 1 151 ? 16.662 -7.998 -4.424 1.00 78.75 151 LEU A C 1
ATOM 1201 O O . LEU A 1 151 ? 17.826 -8.412 -4.450 1.00 78.75 151 LEU A O 1
ATOM 1205 N N . LEU A 1 152 ? 15.797 -8.216 -5.419 1.00 79.75 152 LEU A N 1
ATOM 1206 C CA . LEU A 1 152 ? 16.171 -8.831 -6.695 1.00 79.75 152 LEU A CA 1
ATOM 1207 C C . LEU A 1 152 ? 16.628 -7.761 -7.685 1.00 79.75 152 LEU A C 1
ATOM 1209 O O . LEU A 1 152 ? 15.963 -6.743 -7.803 1.00 79.75 152 LEU A O 1
ATOM 1213 N N . GLY A 1 153 ? 17.754 -7.968 -8.371 1.00 72.06 153 GLY A N 1
ATOM 1214 C CA . GLY A 1 153 ? 18.311 -6.970 -9.295 1.00 72.06 153 GLY A CA 1
ATOM 1215 C C . GLY A 1 153 ? 17.604 -6.941 -10.650 1.00 72.06 153 GLY A C 1
ATOM 1216 O O . GLY A 1 153 ? 16.733 -6.110 -10.849 1.00 72.06 153 GLY A O 1
ATOM 1217 N N . SER A 1 154 ? 17.971 -7.811 -11.590 1.00 71.19 154 SER A N 1
ATOM 1218 C CA . SER A 1 154 ? 17.351 -7.844 -12.925 1.00 71.19 154 SER A CA 1
ATOM 1219 C C . SER A 1 154 ? 17.050 -9.263 -13.413 1.00 71.19 154 SER A C 1
ATOM 1221 O O . SER A 1 154 ? 17.543 -10.263 -12.878 1.00 71.19 154 SER A O 1
ATOM 1223 N N . THR A 1 155 ? 16.202 -9.355 -14.433 1.00 70.62 155 THR A N 1
ATOM 1224 C CA . THR A 1 155 ? 15.983 -10.564 -15.237 1.00 70.62 155 THR A CA 1
ATOM 1225 C C . THR A 1 155 ? 16.148 -10.197 -16.705 1.00 70.62 155 THR A C 1
ATOM 1227 O O . THR A 1 155 ? 15.687 -9.129 -17.101 1.00 70.62 155 THR A O 1
ATOM 1230 N N . PRO A 1 156 ? 16.764 -11.053 -17.537 1.00 65.94 156 PRO A N 1
ATOM 1231 C CA . PRO A 1 156 ? 16.635 -10.906 -18.979 1.00 65.94 156 PRO A CA 1
ATOM 1232 C C . PRO A 1 156 ? 15.153 -10.950 -19.378 1.00 65.94 156 PRO A C 1
ATOM 1234 O O . PRO A 1 156 ? 14.360 -11.659 -18.746 1.00 65.94 156 PRO A O 1
ATOM 1237 N N . ASP A 1 157 ? 14.799 -10.201 -20.425 1.00 59.75 157 ASP A N 1
ATOM 1238 C CA . ASP A 1 157 ? 13.445 -10.142 -20.978 1.00 59.75 157 ASP A CA 1
ATOM 1239 C C . ASP A 1 157 ? 13.013 -11.520 -21.482 1.00 59.75 157 ASP A C 1
ATOM 1241 O O . ASP A 1 157 ? 13.361 -11.957 -22.583 1.00 59.75 157 ASP A O 1
ATOM 1245 N N . VAL A 1 158 ? 12.246 -12.230 -20.659 1.00 61.62 158 VAL A N 1
ATOM 1246 C CA . VAL A 1 158 ? 11.708 -13.544 -21.000 1.00 61.62 158 VAL A CA 1
ATOM 1247 C C . VAL A 1 158 ? 10.212 -13.544 -20.743 1.00 61.62 158 VAL A C 1
ATOM 1249 O O . VAL A 1 158 ? 9.739 -13.321 -19.633 1.00 61.62 158 VAL A O 1
ATOM 1252 N N . TRP A 1 159 ? 9.437 -13.811 -21.791 1.00 60.00 159 TRP A N 1
ATOM 1253 C CA . TRP A 1 159 ? 7.993 -13.950 -21.670 1.00 60.00 159 TRP A CA 1
ATOM 1254 C C . TRP A 1 159 ? 7.634 -15.284 -21.008 1.00 60.00 159 TRP A C 1
ATOM 1256 O O . TRP A 1 159 ? 7.762 -16.351 -21.611 1.00 60.00 159 TRP A O 1
ATOM 1266 N N . LEU A 1 160 ? 7.084 -15.221 -19.796 1.00 61.16 160 LEU A N 1
ATOM 1267 C CA . LEU A 1 160 ? 6.666 -16.391 -19.022 1.00 61.16 160 LEU A CA 1
ATOM 1268 C C . LEU A 1 160 ? 5.327 -17.003 -19.449 1.00 61.16 160 LEU A C 1
ATOM 1270 O O . LEU A 1 160 ? 4.706 -17.672 -18.633 1.00 61.16 160 LEU A O 1
ATOM 1274 N N . GLY A 1 161 ? 4.884 -16.884 -20.702 1.00 67.12 161 GLY A N 1
ATOM 1275 C CA . GLY A 1 161 ? 3.771 -17.692 -21.238 1.00 67.12 161 GLY A CA 1
ATOM 1276 C C . GLY A 1 161 ? 2.507 -17.720 -20.355 1.00 67.12 161 GLY A C 1
ATOM 1277 O O . GLY A 1 161 ? 1.915 -16.673 -20.092 1.00 67.12 161 GLY A O 1
ATOM 1278 N N . ASP A 1 162 ? 2.097 -18.927 -19.937 1.00 74.00 162 ASP A N 1
ATOM 1279 C CA . ASP A 1 162 ? 0.905 -19.184 -19.110 1.00 74.00 162 ASP A CA 1
ATOM 1280 C C . ASP A 1 162 ? 1.035 -18.679 -17.664 1.00 74.00 162 ASP A C 1
ATOM 1282 O O . ASP A 1 162 ? 2.087 -18.810 -17.034 1.00 74.00 162 ASP A O 1
ATOM 1286 N N . THR A 1 163 ? -0.077 -18.169 -17.125 1.00 84.50 163 THR A N 1
ATOM 1287 C CA . THR A 1 163 ? -0.157 -17.550 -15.795 1.00 84.50 163 THR A CA 1
ATOM 1288 C C . THR A 1 163 ? -0.139 -18.571 -14.650 1.00 84.50 163 THR A C 1
ATOM 1290 O O . THR A 1 163 ? -0.943 -19.503 -14.624 1.00 84.50 163 THR A O 1
ATOM 1293 N N . VAL A 1 164 ? 0.713 -18.348 -13.647 1.00 88.38 164 VAL A N 1
ATOM 1294 C CA . VAL A 1 164 ? 0.778 -19.121 -12.395 1.00 88.38 164 VAL A CA 1
ATOM 1295 C C . VAL A 1 164 ? -0.197 -18.533 -11.372 1.00 88.38 164 VAL A C 1
ATOM 1297 O O . VAL A 1 164 ? -0.136 -17.347 -11.054 1.00 88.38 164 VAL A O 1
ATOM 1300 N N . SER A 1 165 ? -1.119 -19.341 -10.846 1.00 90.88 165 SER A N 1
ATOM 1301 C CA . SER A 1 165 ? -2.067 -18.884 -9.818 1.00 90.88 165 SER A CA 1
ATOM 1302 C C . SER A 1 165 ? -1.477 -19.066 -8.424 1.00 90.88 165 SER A C 1
ATOM 1304 O O . SER A 1 165 ? -1.146 -20.183 -8.043 1.00 90.88 165 SER A O 1
ATOM 1306 N N . VAL A 1 166 ? -1.393 -17.985 -7.655 1.00 92.56 166 VAL A N 1
ATOM 1307 C CA . VAL A 1 166 ? -0.893 -17.965 -6.276 1.00 92.56 166 VAL A CA 1
ATOM 1308 C C . VAL A 1 166 ? -1.923 -17.322 -5.342 1.00 92.56 166 VAL A C 1
ATOM 1310 O O . VAL A 1 166 ? -2.807 -16.571 -5.755 1.00 92.56 166 VAL A O 1
ATOM 1313 N N . THR A 1 167 ? -1.842 -17.630 -4.054 1.00 94.38 167 THR A N 1
ATOM 1314 C CA . THR A 1 167 ? -2.583 -16.913 -3.010 1.00 94.38 167 THR A CA 1
ATOM 1315 C C . THR A 1 167 ? -1.940 -15.555 -2.758 1.00 94.38 167 THR A C 1
ATOM 1317 O O . THR A 1 167 ? -2.634 -14.541 -2.834 1.00 94.38 167 THR A O 1
ATOM 1320 N N . GLU A 1 168 ? -0.627 -15.524 -2.530 1.00 94.81 168 GLU A N 1
ATOM 1321 C CA . GLU A 1 168 ? 0.116 -14.309 -2.200 1.00 94.81 168 GLU A CA 1
ATOM 1322 C C . GLU A 1 168 ? 1.324 -14.111 -3.122 1.00 94.81 168 GLU A C 1
ATOM 1324 O O . GLU A 1 168 ? 2.115 -15.028 -3.347 1.00 94.81 168 GLU A O 1
ATOM 1329 N N . LEU A 1 169 ? 1.473 -12.890 -3.635 1.00 94.62 169 LEU A N 1
ATOM 1330 C CA . LEU A 1 169 ? 2.683 -12.423 -4.302 1.00 94.62 169 LEU A CA 1
ATOM 1331 C C . LEU A 1 169 ? 3.205 -11.183 -3.571 1.00 94.62 169 LEU A C 1
ATOM 1333 O O . LEU A 1 169 ? 2.501 -10.178 -3.458 1.00 94.62 169 LEU A O 1
ATOM 1337 N N . SER A 1 170 ? 4.442 -11.250 -3.089 1.00 93.62 170 SER A N 1
ATOM 1338 C CA . SER A 1 170 ? 5.123 -10.151 -2.407 1.00 93.62 170 SER A CA 1
ATOM 1339 C C . SER A 1 170 ? 6.416 -9.790 -3.130 1.00 93.62 170 SER A C 1
ATOM 1341 O O . SER A 1 170 ? 7.261 -10.652 -3.356 1.00 93.62 170 SER A O 1
ATOM 1343 N N . LEU A 1 171 ? 6.576 -8.517 -3.483 1.00 90.69 171 LEU A N 1
ATOM 1344 C CA . LEU A 1 171 ? 7.750 -7.969 -4.158 1.00 90.69 171 LEU A CA 1
ATOM 1345 C C . LEU A 1 171 ? 8.293 -6.809 -3.320 1.00 90.69 171 LEU A C 1
ATOM 1347 O O . LEU A 1 171 ? 7.612 -5.811 -3.117 1.00 90.69 171 LEU A O 1
ATOM 1351 N N . THR A 1 172 ? 9.498 -6.928 -2.780 1.00 88.06 172 THR A N 1
ATOM 1352 C CA . THR A 1 172 ? 10.100 -5.886 -1.937 1.00 88.06 172 THR A CA 1
ATOM 1353 C C . THR A 1 172 ? 11.446 -5.485 -2.504 1.00 88.06 172 THR A C 1
ATOM 1355 O O . THR A 1 172 ? 12.346 -6.316 -2.604 1.00 88.06 172 THR A O 1
ATOM 1358 N N . ASP A 1 173 ? 11.582 -4.215 -2.868 1.00 80.81 173 ASP A N 1
ATOM 1359 C CA . ASP A 1 173 ? 12.796 -3.605 -3.407 1.00 80.81 173 ASP A CA 1
ATOM 1360 C C . ASP A 1 173 ? 13.393 -4.427 -4.564 1.00 80.81 173 ASP A C 1
ATOM 1362 O O . ASP A 1 173 ? 14.602 -4.646 -4.640 1.00 80.81 173 ASP A O 1
ATOM 1366 N N . CYS A 1 174 ? 12.522 -4.958 -5.427 1.00 82.19 174 CYS A N 1
ATOM 1367 C CA . CYS A 1 174 ? 12.916 -5.676 -6.634 1.00 82.19 174 CYS A CA 1
ATOM 1368 C C . CYS A 1 174 ? 13.137 -4.686 -7.778 1.00 82.19 174 CYS A C 1
ATOM 1370 O O . CYS A 1 174 ? 12.515 -3.626 -7.826 1.00 82.19 174 CYS A O 1
ATOM 1372 N N . GLY A 1 175 ? 14.030 -5.027 -8.700 1.00 77.50 175 GLY A N 1
ATOM 1373 C CA . GLY A 1 175 ? 14.267 -4.213 -9.873 1.00 77.50 175 GLY A CA 1
ATOM 1374 C C . GLY A 1 175 ? 13.114 -4.298 -10.873 1.00 77.50 175 GLY A C 1
ATOM 1375 O O . GLY A 1 175 ? 12.343 -5.267 -10.859 1.00 77.50 175 GLY A O 1
ATOM 1376 N N . PRO A 1 176 ? 13.004 -3.294 -11.757 1.00 77.75 176 PRO A N 1
ATOM 1377 C CA . PRO A 1 176 ? 11.853 -3.127 -12.621 1.00 77.75 176 PRO A CA 1
ATOM 1378 C C . PRO A 1 176 ? 11.441 -4.355 -13.440 1.00 77.75 176 PRO A C 1
ATOM 1380 O O . PRO A 1 176 ? 10.292 -4.799 -13.392 1.00 77.75 176 PRO A O 1
ATOM 1383 N N . SER A 1 177 ? 12.405 -4.956 -14.133 1.00 77.88 177 SER A N 1
ATOM 1384 C CA . SER A 1 177 ? 12.187 -6.107 -15.011 1.00 77.88 177 SER A CA 1
ATOM 1385 C C . SER A 1 177 ? 11.562 -7.300 -14.279 1.00 77.88 177 SER A C 1
ATOM 1387 O O . SER A 1 177 ? 10.668 -7.956 -14.809 1.00 77.88 177 SER A O 1
ATOM 1389 N N . ILE A 1 178 ? 11.962 -7.553 -13.029 1.00 82.88 178 ILE A N 1
ATOM 1390 C CA . ILE A 1 178 ? 11.408 -8.631 -12.195 1.00 82.88 178 ILE A CA 1
ATOM 1391 C C . ILE A 1 178 ? 9.968 -8.339 -11.775 1.00 82.88 178 ILE A C 1
ATOM 1393 O O . ILE A 1 178 ? 9.131 -9.244 -11.770 1.00 82.88 178 ILE A O 1
ATOM 1397 N N . GLU A 1 179 ? 9.678 -7.097 -11.392 1.00 84.44 179 GLU A N 1
ATOM 1398 C CA . GLU A 1 179 ? 8.323 -6.706 -11.004 1.00 84.44 179 GLU A CA 1
ATOM 1399 C C . GLU A 1 179 ? 7.363 -6.882 -12.181 1.00 84.44 179 GLU A C 1
ATOM 1401 O O . GLU A 1 179 ? 6.335 -7.545 -12.042 1.00 84.44 179 GLU A O 1
ATOM 1406 N N . ASP A 1 180 ? 7.733 -6.363 -13.353 1.00 82.25 180 ASP A N 1
ATOM 1407 C CA . ASP A 1 180 ? 6.914 -6.440 -14.562 1.00 82.25 180 ASP A CA 1
ATOM 1408 C C . ASP A 1 180 ? 6.729 -7.897 -15.016 1.00 82.25 180 ASP A C 1
ATOM 1410 O O . ASP A 1 180 ? 5.614 -8.315 -15.345 1.00 82.25 180 ASP A O 1
ATOM 1414 N N . LEU A 1 181 ? 7.790 -8.707 -14.929 1.00 84.75 181 LEU A N 1
ATOM 1415 C CA . LEU A 1 181 ? 7.753 -10.143 -15.192 1.00 84.75 181 LEU A CA 1
ATOM 1416 C C . LEU A 1 181 ? 6.742 -10.869 -14.293 1.00 84.75 181 LEU A C 1
ATOM 1418 O O . LEU A 1 181 ? 5.868 -11.584 -14.788 1.00 84.75 181 LEU A O 1
ATOM 1422 N N . LEU A 1 182 ? 6.849 -10.699 -12.973 1.00 88.06 182 LEU A N 1
ATOM 1423 C CA . LEU A 1 182 ? 6.026 -11.432 -12.007 1.00 88.06 182 LEU A CA 1
ATOM 1424 C C . LEU A 1 182 ? 4.577 -10.940 -11.986 1.00 88.06 182 LEU A C 1
ATOM 1426 O O . LEU A 1 182 ? 3.667 -11.758 -11.848 1.00 88.06 182 LEU A O 1
ATOM 1430 N N . LEU A 1 183 ? 4.335 -9.646 -12.201 1.00 87.81 183 LEU A N 1
ATOM 1431 C CA . LEU A 1 183 ? 2.985 -9.107 -12.397 1.00 87.81 183 LEU A CA 1
ATOM 1432 C C . LEU A 1 183 ? 2.344 -9.625 -13.695 1.00 87.81 183 LEU A C 1
ATOM 1434 O O . LEU A 1 183 ? 1.136 -9.843 -13.752 1.00 87.81 183 LEU A O 1
ATOM 1438 N N . ALA A 1 184 ? 3.132 -9.863 -14.747 1.00 83.31 184 ALA A N 1
ATOM 1439 C CA . ALA A 1 184 ? 2.619 -10.415 -15.998 1.00 83.31 184 ALA A CA 1
ATOM 1440 C C . ALA A 1 184 ? 2.382 -11.934 -15.947 1.00 83.31 184 ALA A C 1
ATOM 1442 O O . ALA A 1 184 ? 1.509 -12.429 -16.678 1.00 83.31 184 ALA A O 1
ATOM 1443 N N . ALA A 1 185 ? 3.164 -12.649 -15.133 1.00 85.69 185 ALA A N 1
ATOM 1444 C CA . ALA A 1 185 ? 3.226 -14.107 -15.083 1.00 85.69 185 ALA A CA 1
ATOM 1445 C C . ALA A 1 185 ? 2.399 -14.742 -13.964 1.00 85.69 185 ALA A C 1
ATOM 1447 O O . ALA A 1 185 ? 2.061 -15.919 -14.068 1.00 85.69 185 ALA A O 1
ATOM 1448 N N . CYS A 1 186 ? 2.046 -13.997 -12.918 1.00 89.31 186 CYS A N 1
ATOM 1449 C CA . CYS A 1 186 ? 1.281 -14.516 -11.789 1.00 89.31 186 CYS A CA 1
ATOM 1450 C C . CYS A 1 186 ? -0.137 -13.930 -11.736 1.00 89.31 186 CYS A C 1
ATOM 1452 O O . CYS A 1 186 ? -0.388 -12.804 -12.151 1.00 89.31 186 CYS A O 1
ATOM 1454 N N . SER A 1 187 ? -1.074 -14.685 -11.167 1.00 91.44 187 SER A N 1
ATOM 1455 C CA . SER A 1 187 ? -2.383 -14.195 -10.728 1.00 91.44 187 SER A CA 1
ATOM 1456 C C . SER A 1 187 ? -2.514 -14.461 -9.235 1.00 91.44 187 SER A C 1
ATOM 1458 O O . SER A 1 187 ? -2.416 -15.607 -8.806 1.00 91.44 187 SER A O 1
ATOM 1460 N N . ALA A 1 188 ? -2.722 -13.406 -8.450 1.00 93.69 188 ALA A N 1
ATOM 1461 C CA . ALA A 1 188 ? -2.677 -13.441 -6.988 1.00 93.69 188 ALA A CA 1
ATOM 1462 C C . ALA A 1 188 ? -3.988 -12.955 -6.352 1.00 93.69 188 ALA A C 1
ATOM 1464 O O . ALA A 1 188 ? -4.668 -12.095 -6.917 1.00 93.69 188 ALA A O 1
ATOM 1465 N N . GLN A 1 189 ? -4.315 -13.463 -5.159 1.00 95.75 189 GLN A N 1
ATOM 1466 C CA . GLN A 1 189 ? -5.419 -12.947 -4.332 1.00 95.75 189 GLN A CA 1
ATOM 1467 C C . GLN A 1 189 ? -4.960 -11.808 -3.416 1.00 95.75 189 GLN A C 1
ATOM 1469 O O . GLN A 1 189 ? -5.714 -10.858 -3.190 1.00 95.75 189 GLN A O 1
ATOM 1474 N N . THR A 1 190 ? -3.720 -11.892 -2.941 1.00 96.19 190 THR A N 1
ATOM 1475 C CA . THR A 1 190 ? -3.020 -10.857 -2.185 1.00 96.19 190 THR A CA 1
ATOM 1476 C C . THR A 1 190 ? -1.773 -10.455 -2.951 1.00 96.19 190 THR A C 1
ATOM 1478 O O . THR A 1 190 ? -0.962 -11.302 -3.320 1.00 96.19 190 THR A O 1
ATOM 1481 N N . LEU A 1 191 ? -1.622 -9.158 -3.187 1.00 94.62 191 LEU A N 1
ATOM 1482 C CA . LEU A 1 191 ? -0.473 -8.596 -3.874 1.00 94.62 191 LEU A CA 1
ATOM 1483 C C . LEU A 1 191 ? 0.110 -7.458 -3.038 1.00 94.62 191 LEU A C 1
ATOM 1485 O O . LEU A 1 191 ? -0.591 -6.494 -2.721 1.00 94.62 191 LEU A O 1
ATOM 1489 N N . ALA A 1 192 ? 1.387 -7.575 -2.691 1.00 91.12 192 ALA A N 1
ATOM 1490 C CA . ALA A 1 192 ? 2.127 -6.563 -1.953 1.00 91.12 192 ALA A CA 1
ATOM 1491 C C . ALA A 1 192 ? 3.386 -6.166 -2.726 1.00 91.12 192 ALA A C 1
ATOM 1493 O O . ALA A 1 192 ? 4.197 -7.031 -3.047 1.00 91.12 192 ALA A O 1
ATOM 1494 N N . PHE A 1 193 ? 3.570 -4.877 -3.000 1.00 84.31 193 PHE A N 1
ATOM 1495 C CA . PHE A 1 193 ? 4.785 -4.373 -3.637 1.00 84.31 193 PHE A CA 1
ATOM 1496 C C . PHE A 1 193 ? 5.327 -3.117 -2.954 1.00 84.31 193 PHE A C 1
ATOM 1498 O O . PHE A 1 193 ? 4.638 -2.110 -2.798 1.00 84.31 193 PHE A O 1
ATOM 1505 N N . SER A 1 194 ? 6.592 -3.181 -2.559 1.00 78.06 194 SER A N 1
ATOM 1506 C CA . SER A 1 194 ? 7.397 -2.035 -2.147 1.00 78.06 194 SER A CA 1
ATOM 1507 C C . SER A 1 194 ? 8.437 -1.835 -3.231 1.00 78.06 194 SER A C 1
ATOM 1509 O O . SER A 1 194 ? 9.390 -2.604 -3.295 1.00 78.06 194 SER A O 1
ATOM 1511 N N . SER A 1 195 ? 8.220 -0.866 -4.115 1.00 67.88 195 SER A N 1
ATOM 1512 C CA . SER A 1 195 ? 9.158 -0.573 -5.194 1.00 67.88 195 SER A CA 1
ATOM 1513 C C . SER A 1 195 ? 9.998 0.646 -4.837 1.00 67.88 195 SER A C 1
ATOM 1515 O O . SER A 1 195 ? 9.493 1.606 -4.253 1.00 67.88 195 SER A O 1
ATOM 1517 N N . GLY A 1 196 ? 11.270 0.634 -5.237 1.00 63.50 196 GLY A N 1
ATOM 1518 C CA . GLY A 1 196 ? 12.096 1.841 -5.254 1.00 63.50 196 GLY A CA 1
ATOM 1519 C C . GLY A 1 196 ? 11.680 2.830 -6.351 1.00 63.50 196 GLY A C 1
ATOM 1520 O O . GLY A 1 196 ? 12.100 3.987 -6.308 1.00 63.50 196 GLY A O 1
ATOM 1521 N N . ARG A 1 197 ? 10.844 2.403 -7.315 1.00 69.25 197 ARG A N 1
ATOM 1522 C CA . ARG A 1 197 ? 10.389 3.254 -8.419 1.00 69.25 197 ARG A CA 1
ATOM 1523 C C . ARG A 1 197 ? 9.539 4.413 -7.909 1.00 69.25 197 ARG A C 1
ATOM 1525 O O . ARG A 1 197 ? 8.600 4.237 -7.124 1.00 69.25 197 ARG A O 1
ATOM 1532 N N . ARG A 1 198 ? 9.787 5.612 -8.441 1.00 70.44 198 ARG A N 1
ATOM 1533 C CA . ARG A 1 198 ? 8.954 6.784 -8.133 1.00 70.44 198 ARG A CA 1
ATOM 1534 C C . ARG A 1 198 ? 7.595 6.765 -8.816 1.00 70.44 198 ARG A C 1
ATOM 1536 O O . ARG A 1 198 ? 6.762 7.601 -8.480 1.00 70.44 198 ARG A O 1
ATOM 1543 N N . TRP A 1 199 ? 7.369 5.860 -9.762 1.00 73.38 199 TRP A N 1
ATOM 1544 C CA . TRP A 1 199 ? 6.078 5.708 -10.411 1.00 73.38 199 TRP A CA 1
ATOM 1545 C C . TRP A 1 199 ? 5.744 4.246 -10.698 1.00 73.38 199 TRP A C 1
ATOM 1547 O O . TRP A 1 199 ? 6.633 3.415 -10.874 1.00 73.38 199 TRP A O 1
ATOM 1557 N N . LEU A 1 200 ? 4.448 3.950 -10.760 1.00 77.50 200 LEU A N 1
ATOM 1558 C CA . LEU A 1 200 ? 3.929 2.625 -11.073 1.00 77.50 200 LEU A CA 1
ATOM 1559 C C . LEU A 1 200 ? 2.692 2.709 -11.970 1.00 77.50 200 LEU A C 1
ATOM 1561 O O . LEU A 1 200 ? 1.780 3.492 -11.700 1.00 77.50 200 LEU A O 1
ATOM 1565 N N . ASP A 1 201 ? 2.618 1.857 -12.993 1.00 80.31 201 ASP A N 1
ATOM 1566 C CA . ASP A 1 201 ? 1.401 1.664 -13.784 1.00 80.31 201 ASP A CA 1
ATOM 1567 C C . ASP A 1 201 ? 0.613 0.430 -13.321 1.00 80.31 201 ASP A C 1
ATOM 1569 O O . ASP A 1 201 ? 1.024 -0.717 -13.488 1.00 80.31 201 ASP A O 1
ATOM 1573 N N . LEU A 1 202 ? -0.579 0.667 -12.775 1.00 86.06 202 LEU A N 1
ATOM 1574 C CA . LEU A 1 202 ? -1.487 -0.384 -12.316 1.00 86.06 202 LEU A CA 1
ATOM 1575 C C . LEU A 1 202 ? -2.197 -1.115 -13.462 1.00 86.06 202 LEU A C 1
ATOM 1577 O O . LEU A 1 202 ? -2.954 -2.057 -13.213 1.00 86.06 202 LEU A O 1
ATOM 1581 N N . SER A 1 203 ? -1.989 -0.719 -14.720 1.00 83.88 203 SER A N 1
ATOM 1582 C CA . SER A 1 203 ? -2.545 -1.423 -15.878 1.00 83.88 203 SER A CA 1
ATOM 1583 C C . SER A 1 203 ? -2.089 -2.889 -15.961 1.00 83.88 203 SER A C 1
ATOM 1585 O O . SER A 1 203 ? -2.862 -3.734 -16.424 1.00 83.88 203 SER A O 1
ATOM 1587 N N . ALA A 1 204 ? -0.915 -3.220 -15.410 1.00 80.50 204 ALA A N 1
ATOM 1588 C CA . ALA A 1 204 ? -0.415 -4.590 -15.281 1.00 80.50 204 ALA A CA 1
ATOM 1589 C C . ALA A 1 204 ? -1.343 -5.494 -14.442 1.00 80.50 204 ALA A C 1
ATOM 1591 O O . ALA A 1 204 ? -1.448 -6.694 -14.690 1.00 80.50 204 ALA A O 1
ATOM 1592 N N . LEU A 1 205 ? -2.121 -4.916 -13.517 1.00 88.19 205 LEU A N 1
ATOM 1593 C CA . LEU A 1 205 ? -2.996 -5.667 -12.611 1.00 88.19 205 LEU A CA 1
ATOM 1594 C C . LEU A 1 205 ? -4.241 -6.267 -13.281 1.00 88.19 205 LEU A C 1
ATOM 1596 O O . LEU A 1 205 ? -4.958 -7.041 -12.648 1.00 88.19 205 LEU A O 1
ATOM 1600 N N . ARG A 1 206 ? -4.513 -5.964 -14.560 1.00 81.88 206 ARG A N 1
ATOM 1601 C CA . ARG A 1 206 ? -5.709 -6.456 -15.280 1.00 81.88 206 ARG A CA 1
ATOM 1602 C C . ARG A 1 206 ? -5.843 -7.980 -15.285 1.00 81.88 206 ARG A C 1
ATOM 1604 O O . ARG A 1 206 ? -6.957 -8.486 -15.411 1.00 81.88 206 ARG A O 1
ATOM 1611 N N . LYS A 1 207 ? -4.731 -8.711 -15.165 1.00 78.88 207 LYS A N 1
ATOM 1612 C CA . LYS A 1 207 ? -4.725 -10.181 -15.137 1.00 78.88 207 LYS A CA 1
ATOM 1613 C C . LYS A 1 207 ? -5.133 -10.771 -13.780 1.00 78.88 207 LYS A C 1
ATOM 1615 O O . LYS A 1 207 ? -5.555 -11.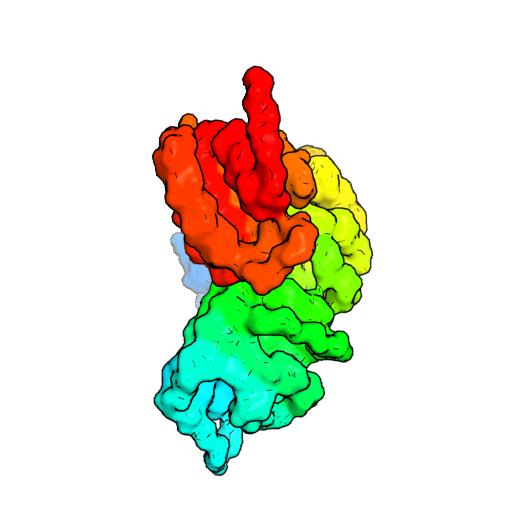922 -13.733 1.00 78.88 207 LYS A O 1
ATOM 1620 N N . HIS A 1 208 ? -5.097 -9.993 -12.697 1.00 89.44 208 HIS A N 1
ATOM 1621 C CA . HIS A 1 208 ? -5.379 -10.462 -11.337 1.00 89.44 208 HIS A CA 1
ATOM 1622 C C . HIS A 1 208 ? -6.882 -10.391 -11.002 1.00 89.44 208 HIS A C 1
ATOM 1624 O O . HIS A 1 208 ? -7.309 -9.675 -10.098 1.00 89.44 208 HIS A O 1
ATOM 1630 N N . GLN A 1 209 ? -7.721 -11.127 -11.735 1.00 86.56 209 GLN A N 1
ATOM 1631 C CA . GLN A 1 209 ? -9.189 -11.023 -11.621 1.00 86.56 209 GLN A CA 1
ATOM 1632 C C . GLN A 1 209 ? -9.753 -11.403 -10.239 1.00 86.56 209 GLN A C 1
ATOM 1634 O O . GLN A 1 209 ? -10.849 -10.969 -9.869 1.00 86.56 209 GLN A O 1
ATOM 1639 N N . ASP A 1 210 ? -9.007 -12.199 -9.473 1.00 90.56 210 ASP A N 1
ATOM 1640 C CA . ASP A 1 210 ? -9.372 -12.627 -8.122 1.00 90.56 210 ASP A CA 1
ATOM 1641 C C . ASP A 1 210 ? -8.634 -11.862 -7.018 1.00 90.56 210 ASP A C 1
ATOM 1643 O O . ASP A 1 210 ? -8.711 -12.252 -5.852 1.00 90.56 210 ASP A O 1
ATOM 1647 N N . LEU A 1 211 ? -7.976 -10.746 -7.358 1.00 95.19 211 LEU A N 1
ATOM 1648 C CA . LEU A 1 211 ? -7.304 -9.888 -6.389 1.00 95.19 211 LEU A CA 1
ATOM 1649 C C . LEU A 1 211 ? -8.301 -9.309 -5.381 1.00 95.19 211 LEU A C 1
ATOM 1651 O O . LEU A 1 211 ? -9.267 -8.627 -5.746 1.00 95.19 211 LEU A O 1
ATOM 1655 N N . ARG A 1 212 ? -8.036 -9.565 -4.099 1.00 96.75 212 ARG A N 1
ATOM 1656 C CA . ARG A 1 212 ? -8.818 -9.091 -2.950 1.00 96.75 212 ARG A CA 1
ATOM 1657 C C . ARG A 1 212 ? -8.044 -8.102 -2.100 1.00 96.75 212 ARG A C 1
ATOM 1659 O O . ARG A 1 212 ? -8.660 -7.196 -1.540 1.00 96.75 212 ARG A O 1
ATOM 1666 N N . GLU A 1 213 ? -6.730 -8.263 -2.009 1.00 97.25 213 GLU A N 1
ATOM 1667 C CA . GLU A 1 213 ? -5.868 -7.414 -1.194 1.00 97.25 213 GLU A CA 1
ATOM 1668 C C . GLU A 1 213 ? -4.736 -6.845 -2.045 1.00 97.25 213 GLU A C 1
ATOM 1670 O O . GLU A 1 213 ? -3.985 -7.588 -2.674 1.00 97.25 213 GLU A O 1
ATOM 1675 N N . LEU A 1 214 ? -4.632 -5.518 -2.068 1.00 95.00 214 LEU A N 1
ATOM 1676 C CA . LEU A 1 214 ? -3.591 -4.788 -2.777 1.00 95.00 214 LEU A CA 1
ATOM 1677 C C . LEU A 1 214 ? -2.879 -3.856 -1.804 1.00 95.00 214 LEU A C 1
ATOM 1679 O O . LEU A 1 214 ? -3.510 -2.967 -1.227 1.00 95.00 214 LEU A O 1
ATOM 1683 N N . HIS A 1 215 ? -1.574 -4.039 -1.643 1.00 92.62 215 HIS A N 1
ATOM 1684 C CA . HIS A 1 215 ? -0.735 -3.146 -0.863 1.00 92.62 215 HIS A CA 1
ATOM 1685 C C . HIS A 1 215 ? 0.434 -2.635 -1.682 1.00 92.62 215 HIS A C 1
ATOM 1687 O O . HIS A 1 215 ? 1.215 -3.428 -2.200 1.00 92.62 215 HIS A O 1
ATOM 1693 N N . PHE A 1 216 ? 0.596 -1.317 -1.721 1.00 87.50 216 PHE A N 1
ATOM 1694 C CA . PHE A 1 216 ? 1.805 -0.732 -2.250 1.00 87.50 216 PHE A CA 1
ATOM 1695 C C . PHE A 1 216 ? 2.103 0.674 -1.789 1.00 87.50 216 PHE A C 1
ATOM 1697 O O . PHE A 1 216 ? 1.242 1.350 -1.231 1.00 87.50 216 PHE A O 1
ATOM 1704 N N . SER A 1 217 ? 3.325 1.114 -2.072 1.00 82.06 217 SER A N 1
ATOM 1705 C CA . SER A 1 217 ? 3.777 2.482 -1.861 1.00 82.06 217 SER A CA 1
ATOM 1706 C C . SER A 1 217 ? 4.492 2.982 -3.110 1.00 82.06 217 SER A C 1
ATOM 1708 O O . SER A 1 217 ? 5.467 2.373 -3.536 1.00 82.06 217 SER A O 1
ATOM 1710 N N . SER A 1 218 ? 3.994 4.059 -3.714 1.00 79.56 218 SER A N 1
ATOM 1711 C CA . SER A 1 218 ? 4.673 4.751 -4.812 1.00 79.56 218 SER A CA 1
ATOM 1712 C C . SER A 1 218 ? 4.155 6.185 -4.904 1.00 79.56 218 SER A C 1
ATOM 1714 O O . SER A 1 218 ? 2.940 6.389 -4.817 1.00 79.56 218 SER A O 1
ATOM 1716 N N . PRO A 1 219 ? 5.038 7.183 -5.085 1.00 72.69 219 PRO A N 1
ATOM 1717 C CA . PRO A 1 219 ? 4.610 8.568 -5.076 1.00 72.69 219 PRO A CA 1
ATOM 1718 C C . PRO A 1 219 ? 3.836 8.987 -6.329 1.00 72.69 219 PRO A C 1
ATOM 1720 O O . PRO A 1 219 ? 3.110 9.977 -6.284 1.00 72.69 219 PRO A O 1
ATOM 1723 N N . LEU A 1 220 ? 3.928 8.224 -7.422 1.00 76.75 220 LEU A N 1
ATOM 1724 C CA . LEU A 1 220 ? 3.140 8.437 -8.634 1.00 76.75 220 LEU A CA 1
ATOM 1725 C C . LEU A 1 220 ? 2.483 7.141 -9.088 1.00 76.75 220 LEU A C 1
ATOM 1727 O O . LEU A 1 220 ? 3.125 6.104 -9.219 1.00 76.75 220 LEU A O 1
ATOM 1731 N N . ILE A 1 221 ? 1.193 7.213 -9.393 1.00 80.94 221 ILE A N 1
ATOM 1732 C CA . ILE A 1 221 ? 0.432 6.057 -9.857 1.00 80.94 221 ILE A CA 1
ATOM 1733 C C . ILE A 1 221 ? -0.247 6.397 -11.167 1.00 80.94 221 ILE A C 1
ATOM 1735 O O . ILE A 1 221 ? -0.832 7.466 -11.323 1.00 80.94 221 ILE A O 1
ATOM 1739 N N . ARG A 1 222 ? -0.210 5.450 -12.097 1.00 80.44 222 ARG A N 1
ATOM 1740 C CA . ARG A 1 222 ? -0.950 5.487 -13.352 1.00 80.44 222 ARG A CA 1
ATOM 1741 C C . ARG A 1 222 ? -1.901 4.315 -13.458 1.00 80.44 222 ARG A C 1
ATOM 1743 O O . ARG A 1 222 ? -1.779 3.315 -12.754 1.00 80.44 222 ARG A O 1
ATOM 1750 N N . GLY A 1 223 ? -2.890 4.473 -14.332 1.00 83.75 223 GLY A N 1
ATOM 1751 C CA . GLY A 1 223 ? -3.840 3.408 -14.619 1.00 83.75 223 GLY A CA 1
ATOM 1752 C C . GLY A 1 223 ? -4.722 3.048 -13.423 1.00 83.75 223 GLY A C 1
ATOM 1753 O O . GLY A 1 223 ? -5.206 1.921 -13.361 1.00 83.75 223 GLY A O 1
ATOM 1754 N N . VAL A 1 224 ? -4.965 3.978 -12.489 1.00 87.94 224 VAL A N 1
ATOM 1755 C CA . VAL A 1 224 ? -5.791 3.750 -11.287 1.00 87.94 224 VAL A CA 1
ATOM 1756 C C . VAL A 1 224 ? -7.182 3.229 -11.657 1.00 87.94 224 VAL A C 1
ATOM 1758 O O . VAL A 1 224 ? -7.711 2.339 -10.992 1.00 87.94 224 VAL A O 1
ATOM 1761 N N . ALA A 1 225 ? -7.736 3.675 -12.788 1.00 87.69 225 ALA A N 1
ATOM 1762 C CA . ALA A 1 225 ? -8.981 3.147 -13.339 1.00 87.69 225 ALA A CA 1
ATOM 1763 C C . ALA A 1 225 ? -9.008 1.613 -13.531 1.00 87.69 225 ALA A C 1
ATOM 1765 O O . ALA A 1 225 ? -10.089 1.025 -13.512 1.00 87.69 225 ALA A O 1
ATOM 1766 N N . CYS A 1 226 ? -7.855 0.949 -13.676 1.00 89.44 226 CYS A N 1
ATOM 1767 C CA . CYS A 1 226 ? -7.735 -0.511 -13.739 1.00 89.44 226 CYS A CA 1
ATOM 1768 C C . CYS A 1 226 ? -8.343 -1.198 -12.505 1.00 89.44 226 CYS A C 1
ATOM 1770 O O . CYS A 1 226 ? -9.003 -2.232 -12.624 1.00 89.44 226 CYS A O 1
ATOM 1772 N N . LEU A 1 227 ? -8.206 -0.578 -11.328 1.00 91.50 227 LEU A N 1
ATOM 1773 C CA . LEU A 1 227 ? -8.684 -1.141 -10.067 1.00 91.50 227 LEU A CA 1
ATOM 1774 C C . LEU A 1 227 ? -10.206 -1.333 -10.044 1.00 91.50 227 LEU A C 1
ATOM 1776 O O . LEU A 1 227 ? -10.692 -2.218 -9.345 1.00 91.50 227 LEU A O 1
ATOM 1780 N N . ARG A 1 228 ? -10.964 -0.562 -10.838 1.00 89.44 228 ARG A N 1
ATOM 1781 C CA . ARG A 1 228 ? -12.439 -0.618 -10.910 1.00 89.44 228 ARG A CA 1
ATOM 1782 C C . ARG A 1 228 ? -12.961 -2.008 -11.292 1.00 89.44 228 ARG A C 1
ATOM 1784 O O . ARG A 1 228 ? -14.036 -2.408 -10.843 1.00 89.44 228 ARG A O 1
ATOM 1791 N N . GLY A 1 229 ? -12.196 -2.746 -12.101 1.00 85.94 229 GLY A N 1
ATOM 1792 C CA . GLY A 1 229 ? -12.534 -4.100 -12.550 1.00 85.94 229 GLY A CA 1
ATOM 1793 C C . GLY A 1 229 ? -12.218 -5.208 -11.540 1.00 85.94 229 GLY A C 1
ATOM 1794 O O . GLY A 1 229 ? -12.627 -6.348 -11.748 1.00 85.94 229 GLY A O 1
ATOM 1795 N N . LEU A 1 230 ? -11.513 -4.899 -10.449 1.00 91.25 230 LEU A N 1
ATOM 1796 C CA . LEU A 1 230 ? -11.013 -5.888 -9.492 1.00 91.25 230 LEU A CA 1
ATOM 1797 C C . LEU A 1 230 ? -11.999 -6.126 -8.341 1.00 91.25 230 LEU A C 1
ATOM 1799 O O . LEU A 1 230 ? -12.903 -5.326 -8.091 1.00 91.25 230 LEU A O 1
ATOM 1803 N N . LYS A 1 231 ? -11.833 -7.236 -7.612 1.00 92.44 231 LYS A N 1
ATOM 1804 C CA . LYS A 1 231 ? -12.683 -7.638 -6.472 1.00 92.44 231 LYS A CA 1
ATOM 1805 C C . LYS A 1 231 ? -12.082 -7.220 -5.122 1.00 92.44 231 LYS A C 1
ATOM 1807 O O . LYS A 1 231 ? -12.203 -7.946 -4.136 1.00 92.44 231 LYS A O 1
ATOM 1812 N N . LEU A 1 232 ? -11.462 -6.041 -5.082 1.00 96.12 232 LEU A N 1
ATOM 1813 C CA . LEU A 1 232 ? -10.729 -5.555 -3.917 1.00 96.12 232 LEU A CA 1
ATOM 1814 C C . LEU A 1 232 ? -11.628 -5.387 -2.687 1.00 96.12 232 LEU A C 1
ATOM 1816 O O . LEU A 1 232 ? -12.671 -4.737 -2.734 1.00 96.12 232 LEU A O 1
ATOM 1820 N N . GLN A 1 233 ? -11.169 -5.961 -1.580 1.00 97.19 233 GLN A N 1
ATOM 1821 C CA . GLN A 1 233 ? -11.703 -5.794 -0.229 1.00 97.19 233 GLN A CA 1
ATOM 1822 C C . GLN A 1 233 ? -10.740 -4.987 0.641 1.00 97.19 233 GLN A C 1
ATOM 1824 O O . GLN A 1 233 ? -11.171 -4.296 1.564 1.00 97.19 233 GLN A O 1
ATOM 1829 N N . ARG A 1 234 ? -9.436 -5.057 0.353 1.00 97.56 234 ARG A N 1
ATOM 1830 C CA . ARG A 1 234 ? -8.406 -4.312 1.070 1.00 97.56 234 ARG A CA 1
ATOM 1831 C C . ARG A 1 234 ? -7.508 -3.580 0.096 1.00 97.56 234 ARG A C 1
ATOM 1833 O O . ARG A 1 234 ? -6.975 -4.182 -0.834 1.00 97.56 234 ARG A O 1
ATOM 1840 N N . LEU A 1 235 ? -7.348 -2.286 0.325 1.00 95.81 235 LEU A N 1
ATOM 1841 C CA . LEU A 1 235 ? -6.537 -1.415 -0.507 1.00 95.81 235 LEU A CA 1
ATOM 1842 C C . LEU A 1 235 ? -5.642 -0.565 0.382 1.00 95.81 235 LEU A C 1
ATOM 1844 O O . LEU A 1 235 ? -6.126 0.179 1.228 1.00 95.81 235 LEU A O 1
ATOM 1848 N N . SER A 1 236 ? -4.338 -0.669 0.183 1.00 93.88 236 SER A N 1
ATOM 1849 C CA . SER A 1 236 ? -3.347 0.092 0.926 1.00 93.88 236 SER A CA 1
ATOM 1850 C C . SER A 1 236 ? -2.404 0.772 -0.051 1.00 93.88 236 SER A C 1
ATOM 1852 O O . SER A 1 236 ? -1.622 0.107 -0.721 1.00 93.88 236 SER A O 1
ATOM 1854 N N . LEU A 1 237 ? -2.516 2.091 -0.124 1.00 89.88 237 LEU A N 1
ATOM 1855 C CA . LEU A 1 237 ? -1.773 2.989 -0.991 1.00 89.88 237 LEU A CA 1
ATOM 1856 C C . LEU A 1 237 ? -0.864 3.863 -0.127 1.00 89.88 237 LEU A C 1
ATOM 1858 O O . LEU A 1 237 ? -1.355 4.553 0.765 1.00 89.88 237 LEU A O 1
ATOM 1862 N N . GLY A 1 238 ? 0.441 3.824 -0.358 1.00 85.56 238 GLY A N 1
ATOM 1863 C CA . GLY A 1 238 ? 1.451 4.620 0.337 1.00 85.56 238 GLY A CA 1
ATOM 1864 C C . GLY A 1 238 ? 2.082 5.672 -0.573 1.00 85.56 238 GLY A C 1
ATOM 1865 O O . GLY A 1 238 ? 2.249 5.440 -1.767 1.00 85.56 238 GLY A O 1
ATOM 1866 N N . ALA A 1 239 ? 2.434 6.814 0.017 1.00 78.94 239 ALA A N 1
ATOM 1867 C CA . ALA A 1 239 ? 3.045 7.975 -0.631 1.00 78.94 239 ALA A CA 1
ATOM 1868 C C . ALA A 1 239 ? 2.248 8.622 -1.787 1.00 78.94 239 ALA A C 1
ATOM 1870 O O . ALA A 1 239 ? 2.797 9.429 -2.525 1.00 78.94 239 ALA A O 1
ATOM 1871 N N . VAL A 1 240 ? 0.954 8.354 -1.939 1.00 79.94 240 VAL A N 1
ATOM 1872 C CA . VAL A 1 240 ? 0.193 8.764 -3.132 1.00 79.94 240 VAL A CA 1
ATOM 1873 C C . VAL A 1 240 ? -0.255 10.223 -3.094 1.00 79.94 240 VAL A C 1
ATOM 1875 O O . VAL A 1 240 ? -0.570 10.750 -2.028 1.00 79.94 240 VAL A O 1
ATOM 1878 N N . GLU A 1 241 ? -0.339 10.878 -4.251 1.00 81.19 241 GLU A N 1
ATOM 1879 C CA . GLU A 1 241 ? -1.048 12.156 -4.369 1.00 81.19 241 GLU A CA 1
ATOM 1880 C C . GLU A 1 241 ? -2.553 11.891 -4.589 1.00 81.19 241 GLU A C 1
ATOM 1882 O O . GLU A 1 241 ? -2.922 11.182 -5.528 1.00 81.19 241 GLU A O 1
ATOM 1887 N N . PRO A 1 242 ? -3.445 12.392 -3.717 1.00 82.00 242 PRO A N 1
ATOM 1888 C CA . PRO A 1 242 ? -4.874 12.166 -3.833 1.00 82.00 242 PRO A CA 1
ATOM 1889 C C . PRO A 1 242 ? -5.473 13.097 -4.890 1.00 82.00 242 PRO A C 1
ATOM 1891 O O . PRO A 1 242 ? -5.480 14.316 -4.723 1.00 82.00 242 PRO A O 1
ATOM 1894 N N . ASP A 1 243 ? -6.036 12.519 -5.947 1.00 86.00 243 ASP A N 1
ATOM 1895 C CA . ASP A 1 243 ? -6.710 13.245 -7.021 1.00 86.00 243 ASP A CA 1
ATOM 1896 C C . ASP A 1 243 ? -8.151 12.750 -7.247 1.00 86.00 243 ASP A C 1
ATOM 1898 O O . ASP A 1 243 ? -8.633 11.795 -6.625 1.00 86.00 243 ASP A O 1
ATOM 1902 N N . ASP A 1 244 ? -8.877 13.428 -8.137 1.00 88.75 244 ASP A N 1
ATOM 1903 C CA . ASP A 1 244 ? -10.269 13.084 -8.430 1.00 88.75 244 ASP A CA 1
ATOM 1904 C C . ASP A 1 244 ? -10.399 11.707 -9.125 1.00 88.75 244 ASP A C 1
ATOM 1906 O O . ASP A 1 244 ? -11.435 11.050 -8.984 1.00 88.75 244 ASP A O 1
ATOM 1910 N N . GLU A 1 245 ? -9.368 11.218 -9.832 1.00 89.69 245 GLU A N 1
ATOM 1911 C CA . GLU A 1 245 ? -9.388 9.881 -10.444 1.00 89.69 245 GLU A CA 1
ATOM 1912 C C . GLU A 1 245 ? -9.312 8.775 -9.382 1.00 89.69 245 GLU A C 1
ATOM 1914 O O . GLU A 1 245 ? -10.063 7.788 -9.457 1.00 89.69 245 GLU A O 1
ATOM 1919 N N . LEU A 1 246 ? -8.450 8.943 -8.377 1.00 90.44 246 LEU A N 1
ATOM 1920 C CA . LEU A 1 246 ? -8.335 8.048 -7.236 1.00 90.44 246 LEU A CA 1
ATOM 1921 C C . LEU A 1 246 ? -9.648 8.001 -6.460 1.00 90.44 246 LEU A C 1
ATOM 1923 O O . LEU A 1 246 ? -10.192 6.912 -6.257 1.00 90.44 246 LEU A O 1
ATOM 1927 N N . PHE A 1 247 ? -10.208 9.153 -6.080 1.00 92.31 247 PHE A N 1
ATOM 1928 C CA . PHE A 1 247 ? -11.484 9.193 -5.357 1.00 92.31 247 PHE A CA 1
ATOM 1929 C C . PHE A 1 247 ? -12.642 8.633 -6.193 1.00 92.31 247 PHE A C 1
ATOM 1931 O O . PHE A 1 247 ? -13.462 7.872 -5.673 1.00 92.31 247 PHE A O 1
ATOM 1938 N N . GLY A 1 248 ? -12.678 8.912 -7.500 1.00 93.12 248 GLY A N 1
ATOM 1939 C CA . GLY A 1 248 ? -13.646 8.316 -8.423 1.00 93.12 248 GLY A CA 1
ATOM 1940 C C . GLY A 1 248 ? -13.519 6.792 -8.520 1.00 93.12 248 GLY A C 1
ATOM 1941 O O . GLY A 1 248 ? -14.519 6.083 -8.638 1.00 93.12 248 GLY A O 1
ATOM 1942 N N . THR A 1 249 ? -12.303 6.260 -8.414 1.00 92.94 249 THR A N 1
ATOM 1943 C CA . THR A 1 249 ? -12.047 4.815 -8.386 1.00 92.94 249 THR A CA 1
ATOM 1944 C C . THR A 1 249 ? -12.460 4.187 -7.056 1.00 92.94 249 THR A C 1
ATOM 1946 O O . THR A 1 249 ? -13.147 3.164 -7.060 1.00 92.94 249 THR A O 1
ATOM 1949 N N . LEU A 1 250 ? -12.135 4.821 -5.925 1.00 93.88 250 LEU A N 1
ATOM 1950 C CA . LEU A 1 250 ? -12.607 4.398 -4.602 1.00 93.88 250 LEU A CA 1
ATOM 1951 C C . LEU A 1 250 ? -14.139 4.360 -4.545 1.00 93.88 250 LEU A C 1
ATOM 1953 O O . LEU A 1 250 ? -14.707 3.426 -3.982 1.00 93.88 250 LEU A O 1
ATOM 1957 N N . ALA A 1 251 ? -14.816 5.321 -5.183 1.00 94.81 251 ALA A N 1
ATOM 1958 C CA . ALA A 1 251 ? -16.273 5.370 -5.230 1.00 94.81 251 ALA A CA 1
ATOM 1959 C C . ALA A 1 251 ? -16.877 4.133 -5.911 1.00 94.81 251 ALA A C 1
ATOM 1961 O O . ALA A 1 251 ? -17.879 3.603 -5.441 1.00 94.81 251 ALA A O 1
ATOM 1962 N N . GLN A 1 252 ? -16.250 3.609 -6.966 1.00 93.94 252 GLN A N 1
ATOM 1963 C CA . GLN A 1 252 ? -16.723 2.396 -7.652 1.00 93.94 252 GLN A CA 1
ATOM 1964 C C . GLN A 1 252 ? -16.410 1.095 -6.895 1.00 93.94 252 GLN A C 1
ATOM 1966 O O . GLN A 1 252 ? -17.033 0.056 -7.133 1.00 93.94 252 GLN A O 1
ATOM 1971 N N . LEU A 1 253 ? -15.446 1.141 -5.977 1.00 94.25 253 LEU A N 1
ATOM 1972 C CA . LEU A 1 253 ? -15.070 0.022 -5.111 1.00 94.25 253 LEU A CA 1
ATOM 1973 C C . LEU A 1 253 ? -15.779 0.054 -3.746 1.00 94.25 253 LEU A C 1
ATOM 1975 O O . LEU A 1 253 ? -15.674 -0.903 -2.977 1.00 94.25 253 LEU A O 1
ATOM 1979 N N . SER A 1 254 ? -16.529 1.119 -3.464 1.00 94.06 254 SER A N 1
ATOM 1980 C CA . SER A 1 254 ? -17.159 1.419 -2.171 1.00 94.06 254 SER A CA 1
ATOM 1981 C C . SER A 1 254 ? -17.914 0.254 -1.532 1.00 94.06 254 SER A C 1
ATOM 1983 O O . SER A 1 254 ? -17.713 -0.048 -0.358 1.00 94.06 254 SER A O 1
ATOM 1985 N N . GLU A 1 255 ? -18.727 -0.456 -2.314 1.00 95.25 255 GLU A N 1
ATOM 1986 C CA . GLU A 1 255 ? -19.554 -1.583 -1.856 1.00 95.25 255 GLU A CA 1
ATOM 1987 C C . GLU A 1 255 ? -18.758 -2.832 -1.440 1.00 95.25 255 GLU A C 1
ATOM 1989 O O . GLU A 1 255 ? -19.337 -3.839 -1.014 1.00 95.25 255 GLU A O 1
ATOM 1994 N N . ARG A 1 256 ? -17.433 -2.829 -1.612 1.00 95.44 256 ARG A N 1
ATOM 1995 C CA . ARG A 1 256 ? -16.558 -3.989 -1.385 1.00 95.44 256 ARG A CA 1
ATOM 1996 C C . ARG A 1 256 ? -15.428 -3.708 -0.404 1.00 95.44 256 ARG A C 1
ATOM 1998 O O . ARG A 1 256 ? -15.038 -4.630 0.306 1.00 95.44 256 ARG A O 1
ATOM 2005 N N . LEU A 1 257 ? -14.932 -2.474 -0.353 1.00 97.19 257 LEU A N 1
ATOM 2006 C CA . LEU A 1 257 ? -13.797 -2.111 0.488 1.00 97.19 257 LEU A CA 1
ATOM 2007 C C . LEU A 1 257 ? -14.142 -2.203 1.982 1.00 97.19 257 LEU A C 1
ATOM 2009 O O . LEU A 1 257 ? -15.046 -1.536 2.482 1.00 97.19 257 LEU A O 1
ATOM 2013 N N . GLU A 1 258 ? -13.374 -3.026 2.689 1.00 96.56 258 GLU A N 1
ATOM 2014 C CA . GLU A 1 258 ? -13.423 -3.203 4.139 1.00 96.56 258 GLU A CA 1
ATOM 2015 C C . GLU A 1 258 ? -12.242 -2.523 4.832 1.00 96.56 258 GLU A C 1
ATOM 2017 O O . GLU A 1 258 ? -12.386 -2.001 5.936 1.00 96.56 258 GLU A O 1
ATOM 2022 N N . VAL A 1 259 ? -11.066 -2.532 4.204 1.00 96.31 259 VAL A N 1
ATOM 2023 C CA . VAL A 1 259 ? -9.850 -1.927 4.757 1.00 96.31 259 VAL A CA 1
ATOM 2024 C C . VAL A 1 259 ? -9.253 -1.002 3.717 1.00 96.31 259 VAL A C 1
ATOM 2026 O O . VAL A 1 259 ? -8.943 -1.428 2.605 1.00 96.31 259 VAL A O 1
ATOM 2029 N N . VAL A 1 260 ? -9.084 0.263 4.081 1.00 96.62 260 VAL A N 1
ATOM 2030 C CA . VAL A 1 260 ? -8.499 1.275 3.208 1.00 96.62 260 VAL A CA 1
ATOM 2031 C C . VAL A 1 260 ? -7.359 1.964 3.944 1.00 96.62 260 VAL A C 1
ATOM 2033 O O . VAL A 1 260 ? -7.522 2.433 5.065 1.00 96.62 260 VAL A O 1
ATOM 2036 N N . ARG A 1 261 ? -6.193 2.052 3.316 1.00 95.12 261 ARG A N 1
ATOM 2037 C CA . ARG A 1 261 ? -5.074 2.861 3.793 1.00 95.12 261 ARG A CA 1
ATOM 2038 C C . ARG A 1 261 ? -4.634 3.794 2.678 1.00 95.12 261 ARG A C 1
ATOM 2040 O O . ARG A 1 261 ? -4.310 3.332 1.593 1.00 95.12 261 ARG A O 1
ATOM 2047 N N . LEU A 1 262 ? -4.651 5.092 2.952 1.00 92.81 262 LEU A N 1
ATOM 2048 C CA . LEU A 1 262 ? -4.243 6.164 2.051 1.00 92.81 262 LEU A CA 1
ATOM 2049 C C . LEU A 1 262 ? -3.140 6.971 2.744 1.00 92.81 262 LEU A C 1
ATOM 2051 O O . LEU A 1 262 ? -3.386 7.986 3.399 1.00 92.81 262 LEU A O 1
ATOM 2055 N N . GLY A 1 263 ? -1.910 6.483 2.626 1.00 88.75 263 GLY A N 1
ATOM 2056 C CA . GLY A 1 263 ? -0.714 7.260 2.909 1.00 88.75 263 GLY A CA 1
ATOM 2057 C C . GLY A 1 263 ? -0.558 8.313 1.822 1.00 88.75 263 GLY A C 1
ATOM 2058 O O . GLY A 1 263 ? -0.047 8.017 0.751 1.00 88.75 263 GLY A O 1
ATOM 2059 N N . SER A 1 264 ? -1.043 9.516 2.096 1.00 86.19 264 SER A N 1
ATOM 2060 C CA . SER A 1 264 ? -1.039 10.637 1.167 1.00 86.19 264 SER A CA 1
ATOM 2061 C C . SER A 1 264 ? 0.184 11.536 1.360 1.00 86.19 264 SER A C 1
ATOM 2063 O O . SER A 1 264 ? 0.589 11.764 2.505 1.00 86.19 264 SER A O 1
ATOM 2065 N N . THR A 1 265 ? 0.724 12.078 0.264 1.00 80.94 265 THR A N 1
ATOM 2066 C CA . THR A 1 265 ? 1.742 13.150 0.262 1.00 80.94 265 THR A CA 1
ATOM 2067 C C . THR A 1 265 ? 1.144 14.560 0.316 1.00 80.94 265 THR A C 1
ATOM 2069 O O . THR A 1 265 ? 1.876 15.520 0.577 1.00 80.94 265 THR A O 1
ATOM 2072 N N . ALA A 1 266 ? -0.174 14.696 0.133 1.00 82.75 266 ALA A N 1
ATOM 2073 C CA . ALA A 1 266 ? -0.906 15.958 0.238 1.00 82.75 266 ALA A CA 1
ATOM 2074 C C . ALA A 1 266 ? -2.080 15.880 1.231 1.00 82.75 266 ALA A C 1
ATOM 2076 O O . ALA A 1 266 ? -2.621 14.813 1.527 1.00 82.75 266 ALA A O 1
ATOM 2077 N N . THR A 1 267 ? -2.494 17.030 1.755 1.00 88.38 267 THR A N 1
ATOM 2078 C CA . THR A 1 267 ? -3.630 17.106 2.682 1.00 88.38 267 THR A CA 1
ATOM 2079 C C . THR A 1 267 ? -4.969 17.029 1.940 1.00 88.38 267 THR A C 1
ATOM 2081 O O . THR A 1 267 ? -5.095 17.547 0.831 1.00 88.38 267 THR A O 1
ATOM 2084 N N . PHE A 1 268 ? -5.976 16.389 2.542 1.00 92.06 268 PHE A N 1
ATOM 2085 C CA . PHE A 1 268 ? -7.353 16.374 2.042 1.00 92.06 268 PHE A CA 1
ATOM 2086 C C . PHE A 1 268 ? -8.368 16.227 3.187 1.00 92.06 268 PHE A C 1
ATOM 2088 O O . PHE A 1 268 ? -8.057 15.686 4.253 1.00 92.06 268 PHE A O 1
ATOM 2095 N N . SER A 1 269 ? -9.590 16.711 2.952 1.00 93.12 269 SER A N 1
ATOM 2096 C CA . SER A 1 269 ? -10.723 16.616 3.884 1.00 93.12 269 SER A CA 1
ATOM 2097 C C . SER A 1 269 ? -11.478 15.288 3.705 1.00 93.12 269 SER A C 1
ATOM 2099 O O . SER A 1 269 ? -11.592 14.805 2.571 1.00 93.12 269 SER A O 1
ATOM 2101 N N . PRO A 1 270 ? -12.078 14.720 4.773 1.00 95.31 270 PRO A N 1
ATOM 2102 C CA . PRO A 1 270 ? -12.932 13.532 4.676 1.00 95.31 270 PRO A CA 1
ATOM 2103 C C . PRO A 1 270 ? -14.109 13.691 3.703 1.00 95.31 270 PRO A C 1
ATOM 2105 O O . PRO A 1 270 ? -14.627 12.696 3.209 1.00 95.31 270 PRO A O 1
ATOM 2108 N N . THR A 1 271 ? -14.514 14.921 3.369 1.00 93.81 271 THR A N 1
ATOM 2109 C CA . THR A 1 271 ? -15.577 15.202 2.383 1.00 93.81 271 THR A CA 1
ATOM 2110 C C . THR A 1 271 ? -15.269 14.696 0.971 1.00 93.81 271 THR A C 1
ATOM 2112 O O . THR A 1 271 ? -16.188 14.495 0.180 1.00 93.81 271 THR A O 1
ATOM 2115 N N . LYS A 1 272 ? -13.989 14.474 0.646 1.00 93.62 272 LYS A N 1
ATOM 2116 C CA . LYS A 1 272 ? -13.555 13.881 -0.626 1.00 93.62 272 LYS A CA 1
ATOM 2117 C C . LYS A 1 272 ? -13.720 12.361 -0.666 1.00 93.62 272 LYS A C 1
ATOM 2119 O O . LYS A 1 272 ? -13.728 11.790 -1.755 1.00 93.62 272 LYS A O 1
ATOM 2124 N N . LEU A 1 273 ? -13.844 11.698 0.487 1.00 93.56 273 LEU A N 1
ATOM 2125 C CA . LEU A 1 273 ? -14.035 10.255 0.514 1.00 93.56 273 LEU A CA 1
ATOM 2126 C C . LEU A 1 273 ? -15.447 9.884 0.047 1.00 93.56 273 LEU A C 1
ATOM 2128 O O . LEU A 1 273 ? -16.428 10.480 0.499 1.00 93.56 273 LEU A O 1
ATOM 2132 N N . PRO A 1 274 ? -15.579 8.855 -0.805 1.00 94.06 274 PRO A N 1
ATOM 2133 C CA . PRO A 1 274 ? -16.880 8.271 -1.079 1.00 94.06 274 PRO A CA 1
ATOM 2134 C C . PRO A 1 274 ? -17.439 7.598 0.180 1.00 94.06 274 PRO A C 1
ATOM 2136 O O . PRO A 1 274 ? -16.708 7.249 1.108 1.00 94.06 274 PRO A O 1
ATOM 2139 N N . THR A 1 275 ? -18.744 7.349 0.198 1.00 93.50 275 THR A N 1
ATOM 2140 C CA . THR A 1 275 ? -19.349 6.499 1.228 1.00 93.50 275 THR A CA 1
ATOM 2141 C C . THR A 1 275 ? -18.800 5.077 1.108 1.00 93.50 275 THR A C 1
ATOM 2143 O O . THR A 1 275 ? -18.846 4.494 0.031 1.00 93.50 275 THR A O 1
ATOM 2146 N N . LEU A 1 276 ? -18.293 4.509 2.206 1.00 94.81 276 LEU A N 1
ATOM 2147 C CA . LEU A 1 276 ? -17.724 3.156 2.256 1.00 94.81 276 LEU A CA 1
ATOM 2148 C C . LEU A 1 276 ? -18.533 2.290 3.244 1.00 94.81 276 LEU A C 1
ATOM 2150 O O . LEU A 1 276 ? -18.152 2.163 4.407 1.00 94.81 276 LEU A O 1
ATOM 2154 N N . PRO A 1 277 ? -19.670 1.700 2.829 1.00 94.25 277 PRO A N 1
ATOM 2155 C CA . PRO A 1 277 ? -20.620 1.065 3.750 1.00 94.25 277 PRO A CA 1
ATOM 2156 C C . PRO A 1 277 ? -20.084 -0.187 4.463 1.00 94.25 277 PRO A C 1
ATOM 2158 O O . PRO A 1 277 ? -20.620 -0.575 5.500 1.00 94.25 277 PRO A O 1
ATOM 2161 N N . LYS A 1 278 ? -19.042 -0.833 3.924 1.00 95.31 278 LYS A N 1
ATOM 2162 C CA . LYS A 1 278 ? -18.407 -2.024 4.518 1.00 95.31 278 LYS A CA 1
ATOM 2163 C C . LYS A 1 278 ? -17.102 -1.729 5.251 1.00 95.31 278 LYS A C 1
ATOM 2165 O O . LYS A 1 278 ? -16.448 -2.665 5.711 1.00 95.31 278 LYS A O 1
ATOM 2170 N N . LEU A 1 279 ? -16.733 -0.455 5.372 1.00 96.12 279 LEU A N 1
ATOM 2171 C CA . LEU A 1 279 ? -15.486 -0.037 5.990 1.00 96.12 279 LEU A CA 1
ATOM 2172 C C . LEU A 1 279 ? -15.399 -0.533 7.438 1.00 96.12 279 LEU A C 1
ATOM 2174 O O . LEU A 1 279 ? -16.268 -0.274 8.268 1.00 96.12 279 LEU A O 1
ATOM 2178 N N . ARG A 1 280 ? -14.312 -1.240 7.728 1.00 94.75 280 ARG A N 1
ATOM 2179 C CA . ARG A 1 280 ? -13.910 -1.708 9.056 1.00 94.75 280 ARG A CA 1
ATOM 2180 C C . ARG A 1 280 ? -12.685 -0.968 9.559 1.00 94.75 280 ARG A C 1
ATOM 2182 O O . ARG A 1 280 ? -12.554 -0.786 10.764 1.00 94.75 280 ARG A O 1
ATOM 2189 N N . GLN A 1 281 ? -11.795 -0.559 8.658 1.00 95.69 281 GLN A N 1
ATOM 2190 C CA . GLN A 1 281 ? -10.583 0.168 9.010 1.00 95.69 281 GLN A CA 1
ATOM 2191 C C . GLN A 1 281 ? -10.219 1.173 7.918 1.00 95.69 281 GLN A C 1
ATOM 2193 O O . GLN A 1 281 ? -10.140 0.813 6.742 1.00 95.69 281 GLN A O 1
ATOM 2198 N N . LEU A 1 282 ? -9.963 2.416 8.321 1.00 96.69 282 LEU A N 1
ATOM 2199 C CA . LEU A 1 282 ? -9.412 3.470 7.481 1.00 96.69 282 LEU A CA 1
ATOM 2200 C C . LEU A 1 282 ? -8.136 4.025 8.115 1.00 96.69 282 LEU A C 1
ATOM 2202 O O . LEU A 1 282 ? -8.127 4.407 9.278 1.00 96.69 282 LEU A O 1
ATOM 2206 N N . SER A 1 283 ? -7.066 4.115 7.340 1.00 95.62 283 SER A N 1
ATOM 2207 C CA . SER A 1 283 ? -5.824 4.776 7.743 1.00 95.62 283 SER A CA 1
ATOM 2208 C C . SER A 1 283 ? -5.527 5.894 6.751 1.00 95.62 283 SER A C 1
ATOM 2210 O O . SER A 1 283 ? -5.449 5.634 5.552 1.00 95.62 283 SER A O 1
ATOM 2212 N N . VAL A 1 284 ? -5.406 7.137 7.213 1.00 94.94 284 VAL A N 1
ATOM 2213 C CA . VAL A 1 284 ? -5.118 8.311 6.368 1.00 94.94 284 VAL A CA 1
ATOM 2214 C C . VAL A 1 284 ? -4.017 9.149 6.996 1.00 94.94 284 VAL A C 1
ATOM 2216 O O . VAL A 1 284 ? -3.963 9.282 8.215 1.00 94.94 284 VAL A O 1
ATOM 2219 N N . THR A 1 285 ? -3.133 9.739 6.192 1.00 92.19 285 THR A N 1
ATOM 2220 C CA . THR A 1 285 ? -2.100 10.637 6.732 1.00 92.19 285 THR A CA 1
ATOM 2221 C C . THR A 1 285 ? -2.736 11.778 7.541 1.00 92.19 285 THR A C 1
ATOM 2223 O O . THR A 1 285 ? -3.538 12.554 7.023 1.00 92.19 285 THR A O 1
ATOM 2226 N N . GLY A 1 286 ? -2.369 11.889 8.819 1.00 91.12 286 GLY A N 1
ATOM 2227 C CA . GLY A 1 286 ? -2.939 12.825 9.788 1.00 91.12 286 GLY A CA 1
ATOM 2228 C C . GLY A 1 286 ? -2.401 14.247 9.644 1.00 91.12 286 GLY A C 1
ATOM 2229 O O . GLY A 1 286 ? -1.651 14.722 10.495 1.00 91.12 286 GLY A O 1
ATOM 2230 N N . TYR A 1 287 ? -2.774 14.954 8.582 1.00 90.69 287 TYR A N 1
ATOM 2231 C CA . TYR A 1 287 ? -2.427 16.368 8.404 1.00 90.69 287 TYR A CA 1
ATOM 2232 C C . TYR A 1 287 ? -3.173 17.272 9.413 1.00 90.69 287 TYR A C 1
ATOM 2234 O O . TYR A 1 287 ? -4.397 17.153 9.527 1.00 90.69 287 TYR A O 1
ATOM 2242 N N . PRO A 1 288 ? -2.484 18.168 10.157 1.00 91.06 288 PRO A N 1
ATOM 2243 C CA . PRO A 1 288 ? -3.118 19.023 11.169 1.00 91.06 288 PRO A CA 1
ATOM 2244 C C . PRO A 1 288 ? -4.254 19.908 10.637 1.00 91.06 288 PRO A C 1
ATOM 2246 O O . PRO A 1 288 ? -5.195 20.203 11.369 1.00 91.06 288 PRO A O 1
ATOM 2249 N N . GLU A 1 289 ? -4.187 20.308 9.367 1.00 93.44 289 GLU A N 1
ATOM 2250 C CA . GLU A 1 289 ? -5.121 21.224 8.707 1.00 93.44 289 GLU A CA 1
ATOM 2251 C C . GLU A 1 289 ? -6.576 20.735 8.746 1.00 93.44 289 GLU A C 1
ATOM 2253 O O . GLU A 1 289 ? -7.485 21.552 8.857 1.00 93.44 289 GLU A O 1
ATOM 2258 N N . HIS A 1 290 ? -6.792 19.415 8.710 1.00 94.06 290 HIS A N 1
ATOM 2259 C CA . HIS A 1 290 ? -8.122 18.792 8.736 1.00 94.06 290 HIS A CA 1
ATOM 2260 C C . HIS A 1 290 ? -8.347 17.917 9.976 1.00 94.06 290 HIS A C 1
ATOM 2262 O O . HIS A 1 290 ? -9.253 17.084 9.983 1.00 94.06 290 HIS A O 1
ATOM 2268 N N . GLN A 1 291 ? -7.541 18.080 11.032 1.00 95.50 291 GLN A N 1
ATOM 2269 C CA . GLN A 1 291 ? -7.604 17.216 12.216 1.00 95.50 291 GLN A CA 1
ATOM 2270 C C . GLN A 1 291 ? -9.015 17.147 12.816 1.00 95.50 291 GLN A C 1
ATOM 2272 O O . GLN A 1 291 ? -9.534 16.056 13.041 1.00 95.50 291 GLN A O 1
ATOM 2277 N N . ALA A 1 292 ? -9.653 18.299 13.039 1.00 96.50 292 ALA A N 1
ATOM 2278 C CA . ALA A 1 292 ? -10.995 18.346 13.614 1.00 96.50 292 ALA A CA 1
ATOM 2279 C C . ALA A 1 292 ? -12.021 17.618 12.730 1.00 96.50 292 ALA A C 1
ATOM 2281 O O . ALA A 1 292 ? -12.777 16.792 13.230 1.00 96.50 292 ALA A O 1
ATOM 2282 N N . GLU A 1 293 ? -12.007 17.857 11.414 1.00 97.50 293 GLU A N 1
ATOM 2283 C CA . GLU A 1 293 ? -12.921 17.208 10.464 1.00 97.50 293 GLU A CA 1
ATOM 2284 C C . GLU A 1 293 ? -12.752 15.683 10.447 1.00 97.50 293 GLU A C 1
ATOM 2286 O O . GLU A 1 293 ? -13.739 14.949 10.465 1.00 97.50 293 GLU A O 1
ATOM 2291 N N . TRP A 1 294 ? -11.508 15.196 10.444 1.00 97.19 294 TRP A N 1
ATOM 2292 C CA . TRP A 1 294 ? -11.210 13.764 10.474 1.00 97.19 294 TRP A CA 1
ATOM 2293 C C . TRP A 1 294 ? -11.659 13.095 11.772 1.00 97.19 294 TRP A C 1
ATOM 2295 O O . TRP A 1 294 ? -12.188 11.983 11.734 1.00 97.19 294 TRP A O 1
ATOM 2305 N N . ILE A 1 295 ? -11.499 13.772 12.909 1.00 97.56 295 ILE A N 1
ATOM 2306 C CA . ILE A 1 295 ? -11.967 13.271 14.204 1.00 97.56 295 ILE A CA 1
ATOM 2307 C C . ILE A 1 295 ? -13.501 13.232 14.245 1.00 97.56 295 ILE A C 1
ATOM 2309 O O . ILE A 1 295 ? -14.061 12.218 14.656 1.00 97.56 295 ILE A O 1
ATOM 2313 N N . GLU A 1 296 ? -14.201 14.266 13.766 1.00 97.88 296 GLU A N 1
ATOM 2314 C CA . GLU A 1 296 ? -15.672 14.245 13.643 1.00 97.88 296 GLU A CA 1
ATOM 2315 C C . GLU A 1 296 ? -16.156 13.112 12.731 1.00 97.88 296 GLU A C 1
ATOM 2317 O O . GLU A 1 296 ? -17.122 12.402 13.038 1.00 97.88 296 GLU A O 1
ATOM 2322 N N . TYR A 1 297 ? -15.466 12.910 11.609 1.00 97.19 297 TYR A N 1
ATOM 2323 C CA . TYR A 1 297 ? -15.761 11.821 10.689 1.00 97.19 297 TYR A CA 1
ATOM 2324 C C . TYR A 1 297 ? -15.607 10.460 11.378 1.00 97.19 297 TYR A C 1
ATOM 2326 O O . TYR A 1 297 ? -16.516 9.636 11.318 1.00 97.19 297 TYR A O 1
ATOM 2334 N N . ALA A 1 298 ? -14.512 10.241 12.105 1.00 96.62 298 ALA A N 1
ATOM 2335 C CA . ALA A 1 298 ? -14.282 8.998 12.833 1.00 96.62 298 ALA A CA 1
ATOM 2336 C C . ALA A 1 298 ? -15.320 8.764 13.948 1.00 96.62 298 ALA A C 1
ATOM 2338 O O . ALA A 1 298 ? -15.852 7.664 14.096 1.00 96.62 298 ALA A O 1
ATOM 2339 N N . VAL A 1 299 ? -15.682 9.814 14.692 1.00 96.75 299 VAL A N 1
ATOM 2340 C CA . VAL A 1 299 ? -16.692 9.754 15.763 1.00 96.75 299 VAL A CA 1
ATOM 2341 C C . VAL A 1 299 ? -18.090 9.438 15.221 1.00 96.75 299 VAL A C 1
ATOM 2343 O O . VAL A 1 299 ? -18.848 8.714 15.868 1.00 96.75 299 VAL A O 1
ATOM 2346 N N . SER A 1 300 ? -18.435 9.946 14.035 1.00 95.25 300 SER A N 1
ATOM 2347 C CA . SER A 1 300 ? -19.714 9.656 13.367 1.00 95.25 300 SER A CA 1
ATOM 2348 C C . SER A 1 300 ? -19.779 8.267 12.719 1.00 95.25 300 SER A C 1
ATOM 2350 O O . SER A 1 300 ? -20.874 7.793 12.415 1.00 95.25 300 SER A O 1
ATOM 2352 N N . HIS A 1 301 ? -18.643 7.577 12.583 1.00 94.88 301 HIS A N 1
ATOM 2353 C CA . HIS A 1 301 ? -18.539 6.231 12.015 1.00 94.88 301 HIS A CA 1
ATOM 2354 C C . HIS A 1 301 ? -17.975 5.233 13.033 1.00 94.88 301 HIS A C 1
ATOM 2356 O O . HIS A 1 301 ? -16.962 4.587 12.766 1.00 94.88 301 HIS A O 1
ATOM 2362 N N . PRO A 1 302 ? -18.635 5.032 14.188 1.00 93.31 302 PRO A N 1
ATOM 2363 C CA . PRO A 1 302 ? -18.054 4.251 15.273 1.00 93.31 302 PRO A CA 1
ATOM 2364 C C . PRO A 1 302 ? -17.692 2.825 14.827 1.00 93.31 302 PRO A C 1
ATOM 2366 O O . PRO A 1 302 ? -16.692 2.274 15.249 1.00 93.31 302 PRO A O 1
ATOM 2369 N N . HIS A 1 303 ? -18.444 2.205 13.924 1.00 91.19 303 HIS A N 1
ATOM 2370 C CA . HIS A 1 303 ? -18.206 0.813 13.528 1.00 91.19 303 HIS A CA 1
ATOM 2371 C C . HIS A 1 303 ? -16.869 0.546 12.807 1.00 91.19 303 HIS A C 1
ATOM 2373 O O . HIS A 1 303 ? -16.516 -0.624 12.644 1.00 91.19 303 HIS A O 1
ATOM 2379 N N . ALA A 1 304 ? -16.145 1.591 12.393 1.00 93.31 304 ALA A N 1
ATOM 2380 C CA . ALA A 1 304 ? -14.844 1.495 11.747 1.00 93.31 304 ALA A CA 1
ATOM 2381 C C . ALA A 1 304 ? -13.721 2.020 12.655 1.00 93.31 304 ALA A C 1
ATOM 2383 O O . ALA A 1 304 ? -13.886 2.971 13.415 1.00 93.31 304 ALA A O 1
ATOM 2384 N N . HIS A 1 305 ? -12.549 1.403 12.553 1.00 93.88 305 HIS A N 1
ATOM 2385 C CA . HIS A 1 305 ? -11.324 1.887 13.172 1.00 93.88 305 HIS A CA 1
ATOM 2386 C C . HIS A 1 305 ? -10.644 2.936 12.285 1.00 93.88 305 HIS A C 1
ATOM 2388 O O . HIS A 1 305 ? -10.514 2.722 11.080 1.00 93.88 305 HIS A O 1
ATOM 2394 N N . PHE A 1 306 ? -10.148 4.021 12.881 1.00 95.88 306 PHE A N 1
ATOM 2395 C CA . PHE A 1 306 ? -9.453 5.091 12.167 1.00 95.88 306 PHE A CA 1
ATOM 2396 C C . PHE A 1 306 ? -8.029 5.257 12.685 1.00 95.88 306 PHE A C 1
ATOM 2398 O O . PHE A 1 306 ? -7.801 5.281 13.892 1.00 95.88 306 PHE A O 1
ATOM 2405 N N . GLU A 1 307 ? -7.078 5.387 11.766 1.00 95.12 307 GLU A N 1
ATOM 2406 C CA . GLU A 1 307 ? -5.673 5.660 12.059 1.00 95.12 307 GLU A CA 1
ATOM 2407 C C . GLU A 1 307 ? -5.223 6.930 11.354 1.00 95.12 307 GLU A C 1
ATOM 2409 O O . GLU A 1 307 ? -5.486 7.122 10.166 1.00 95.12 307 GLU A O 1
ATOM 2414 N N . PHE A 1 308 ? -4.475 7.754 12.086 1.00 95.38 308 PHE A N 1
ATOM 2415 C CA . PHE A 1 308 ? -3.964 9.031 11.600 1.00 95.38 308 PHE A CA 1
ATOM 2416 C C . PHE A 1 308 ? -2.439 9.092 11.739 1.00 95.38 308 PHE A C 1
ATOM 2418 O O . PHE A 1 308 ? -1.940 9.855 12.571 1.00 95.38 308 PHE A O 1
ATOM 2425 N N . PRO A 1 309 ? -1.667 8.259 11.010 1.00 92.19 309 PRO A N 1
ATOM 2426 C CA . PRO A 1 309 ? -0.206 8.306 11.047 1.00 92.19 309 PRO A CA 1
ATOM 2427 C C . PRO A 1 309 ? 0.325 9.701 10.703 1.00 92.19 309 PRO A C 1
ATOM 2429 O O . PRO A 1 309 ? -0.255 10.417 9.888 1.00 92.19 309 PRO A O 1
ATOM 2432 N N . ALA A 1 310 ? 1.445 10.091 11.314 1.00 89.00 310 ALA A N 1
ATOM 2433 C CA . ALA A 1 310 ? 2.107 11.345 10.970 1.00 89.00 310 ALA A CA 1
ATOM 2434 C C . ALA A 1 310 ? 2.560 11.348 9.495 1.00 89.00 310 ALA A C 1
ATOM 2436 O O . ALA A 1 310 ? 2.951 10.293 8.985 1.00 89.00 310 ALA A O 1
ATOM 2437 N N . PRO A 1 311 ? 2.567 12.514 8.820 1.00 83.25 311 PRO A N 1
ATOM 2438 C CA . PRO A 1 311 ? 3.199 12.644 7.513 1.00 83.25 311 PRO A CA 1
ATOM 2439 C C . PRO A 1 311 ? 4.661 12.193 7.572 1.00 83.25 311 PRO A C 1
ATOM 2441 O O . PRO A 1 311 ? 5.392 12.575 8.492 1.00 83.25 311 PRO A O 1
ATOM 2444 N N . ALA A 1 312 ? 5.101 11.406 6.588 1.00 74.00 312 ALA A N 1
ATOM 2445 C CA . ALA A 1 312 ? 6.504 11.031 6.466 1.00 74.00 312 ALA A CA 1
ATOM 2446 C C . ALA A 1 312 ? 7.347 12.306 6.287 1.00 74.00 312 ALA A C 1
ATOM 2448 O O . ALA A 1 312 ? 7.200 13.040 5.312 1.00 74.00 312 ALA A O 1
ATOM 2449 N N . SER A 1 313 ? 8.221 12.607 7.249 1.00 58.94 313 SER A N 1
ATOM 2450 C CA . SER A 1 313 ? 8.953 13.882 7.313 1.00 58.94 313 SER A CA 1
ATOM 2451 C C . SER A 1 313 ? 10.057 14.032 6.256 1.00 58.94 313 SER A C 1
ATOM 2453 O O . SER A 1 313 ? 10.618 15.125 6.102 1.00 58.94 313 SER A O 1
ATOM 2455 N N . ASP A 1 314 ? 10.377 12.953 5.536 1.00 61.56 314 ASP A N 1
ATOM 2456 C CA . ASP A 1 314 ? 11.551 12.856 4.672 1.00 61.56 314 ASP A CA 1
ATOM 2457 C C . ASP A 1 314 ? 11.292 12.386 3.235 1.00 61.56 314 ASP A C 1
ATOM 2459 O O . ASP A 1 314 ? 12.227 12.446 2.426 1.00 61.56 314 ASP A O 1
ATOM 2463 N N . GLU A 1 315 ? 10.068 12.002 2.881 1.00 63.66 315 GLU A N 1
ATOM 2464 C CA . GLU A 1 315 ? 9.747 11.617 1.505 1.00 63.66 315 GLU A CA 1
ATOM 2465 C C . GLU A 1 315 ? 9.510 12.866 0.635 1.00 63.66 315 GLU A C 1
ATOM 2467 O O . GLU A 1 315 ? 8.764 13.767 1.030 1.00 63.66 315 GLU A O 1
ATOM 2472 N N . PRO A 1 316 ? 10.186 12.994 -0.523 1.00 68.19 316 PRO A N 1
ATOM 2473 C CA . PRO A 1 316 ? 9.878 14.054 -1.475 1.00 68.19 316 PRO A CA 1
ATOM 2474 C C . PRO A 1 316 ? 8.484 13.818 -2.064 1.00 68.19 316 PRO A C 1
ATOM 2476 O O . PRO A 1 316 ? 8.191 12.707 -2.500 1.00 68.19 316 PRO A O 1
ATOM 2479 N N . SER A 1 317 ? 7.652 14.859 -2.153 1.00 73.94 317 SER A N 1
ATOM 2480 C CA . SER A 1 317 ? 6.465 14.768 -3.004 1.00 73.94 317 SER A CA 1
ATOM 2481 C C . SER A 1 317 ? 6.910 14.698 -4.465 1.00 73.94 317 SER A C 1
ATOM 2483 O O . SER A 1 317 ? 7.887 15.353 -4.850 1.00 73.94 317 SER A O 1
ATOM 2485 N N . ALA A 1 318 ? 6.225 13.894 -5.272 1.00 78.69 318 ALA A N 1
ATOM 2486 C CA . ALA A 1 318 ? 6.494 13.753 -6.695 1.00 78.69 318 ALA A CA 1
ATOM 2487 C C . ALA A 1 318 ? 5.245 14.131 -7.490 1.00 78.69 318 ALA A C 1
ATOM 2489 O O . ALA A 1 318 ? 4.135 13.837 -7.076 1.00 78.69 318 ALA A O 1
ATOM 2490 N N . SER A 1 319 ? 5.440 14.783 -8.630 1.00 80.25 319 SER A N 1
ATOM 2491 C CA . SER A 1 319 ? 4.386 15.123 -9.591 1.00 80.25 319 SER A CA 1
ATOM 2492 C C . SER A 1 319 ? 4.951 14.987 -11.002 1.00 80.25 319 SER A C 1
ATOM 2494 O O . SER A 1 319 ? 6.154 15.172 -11.207 1.00 80.25 319 SER A O 1
ATOM 2496 N N . VAL A 1 320 ? 4.115 14.676 -11.990 1.00 84.44 320 VAL A N 1
ATOM 2497 C CA . VAL A 1 320 ? 4.541 14.736 -13.395 1.00 84.44 320 VAL A CA 1
ATOM 2498 C C . VAL A 1 320 ? 4.602 16.207 -13.802 1.00 84.44 320 VAL A C 1
ATOM 2500 O O . VAL A 1 320 ? 3.581 16.888 -13.845 1.00 84.44 320 VAL A O 1
ATOM 2503 N N . GLN A 1 321 ? 5.802 16.712 -14.086 1.00 89.56 321 GLN A N 1
ATOM 2504 C CA . GLN A 1 321 ? 5.987 18.089 -14.546 1.00 89.56 321 GLN A CA 1
ATOM 2505 C C . GLN A 1 321 ? 5.596 18.244 -16.013 1.00 89.56 321 GLN A C 1
ATOM 2507 O O . GLN A 1 321 ? 5.032 19.266 -16.402 1.00 89.56 321 GLN A O 1
ATOM 2512 N N . GLU A 1 322 ? 5.976 17.262 -16.827 1.00 90.94 322 GLU A N 1
ATOM 2513 C CA . GLU A 1 322 ? 5.786 17.246 -18.271 1.00 90.94 322 GLU A CA 1
ATOM 2514 C C . GLU A 1 322 ? 6.024 15.832 -18.806 1.00 90.94 322 GLU A C 1
ATOM 2516 O O . GLU A 1 322 ? 6.870 15.108 -18.285 1.00 90.94 322 GLU A O 1
ATOM 2521 N N . ILE A 1 323 ? 5.327 15.473 -19.884 1.00 89.62 323 ILE A N 1
ATOM 2522 C CA . ILE A 1 323 ? 5.657 14.308 -20.709 1.00 89.62 323 ILE A CA 1
ATOM 2523 C C . ILE A 1 323 ? 6.383 14.825 -21.954 1.00 89.62 323 ILE A C 1
ATOM 2525 O O . ILE A 1 323 ? 5.763 15.416 -22.840 1.00 89.62 323 ILE A O 1
ATOM 2529 N N . TYR A 1 324 ? 7.700 14.639 -22.022 1.00 91.44 324 TYR A N 1
ATOM 2530 C CA . TYR A 1 324 ? 8.539 15.122 -23.117 1.00 91.44 324 TYR A CA 1
ATOM 2531 C C . TYR A 1 324 ? 8.971 13.954 -24.003 1.00 91.44 324 TYR A C 1
ATOM 2533 O O . TYR A 1 324 ? 9.718 13.078 -23.581 1.00 91.44 324 TYR A O 1
ATOM 2541 N N . ARG A 1 325 ? 8.482 13.930 -25.251 1.00 88.44 325 ARG A N 1
ATOM 2542 C CA . ARG A 1 325 ? 8.737 12.850 -26.230 1.00 88.44 325 ARG A CA 1
ATOM 2543 C C . ARG A 1 325 ? 8.411 11.438 -25.715 1.00 88.44 325 ARG A C 1
ATOM 2545 O O . ARG A 1 325 ? 9.101 10.485 -26.049 1.00 88.44 325 ARG A O 1
ATOM 2552 N N . GLY A 1 326 ? 7.350 11.315 -24.920 1.00 84.25 326 GLY A N 1
ATOM 2553 C CA . GLY A 1 326 ? 6.936 10.034 -24.337 1.00 84.25 326 GLY A CA 1
ATOM 2554 C C . GLY A 1 326 ? 7.703 9.634 -23.075 1.00 84.25 326 GLY A C 1
ATOM 2555 O O . GLY A 1 326 ? 7.403 8.589 -22.515 1.00 84.25 326 GLY A O 1
ATOM 2556 N N . VAL A 1 327 ? 8.637 10.467 -22.603 1.00 87.38 327 VAL A N 1
ATOM 2557 C CA . VAL A 1 327 ? 9.356 10.275 -21.340 1.00 87.38 327 VAL A CA 1
ATOM 2558 C C . VAL A 1 327 ? 8.838 11.265 -20.303 1.00 87.38 327 VAL A C 1
ATOM 2560 O O . VAL A 1 327 ? 8.733 12.465 -20.569 1.00 87.38 327 VAL A O 1
ATOM 2563 N N . ASP A 1 328 ? 8.533 10.777 -19.107 1.00 88.44 328 ASP A N 1
ATOM 2564 C CA . ASP A 1 328 ? 8.087 11.632 -18.015 1.00 88.44 328 ASP A CA 1
ATOM 2565 C C . ASP A 1 328 ? 9.252 12.373 -17.374 1.00 88.44 328 ASP A C 1
ATOM 2567 O O . ASP A 1 328 ? 10.258 11.784 -16.978 1.00 88.44 328 ASP A O 1
ATOM 2571 N N . ILE A 1 329 ? 9.076 13.679 -17.208 1.00 91.31 329 ILE A N 1
ATOM 2572 C CA . ILE A 1 329 ? 9.918 14.489 -16.341 1.00 91.31 329 ILE A CA 1
ATOM 2573 C C . ILE A 1 329 ? 9.159 14.666 -15.032 1.00 91.31 329 ILE A C 1
ATOM 2575 O O . ILE A 1 329 ? 8.122 15.331 -14.967 1.00 91.31 329 ILE A O 1
ATOM 2579 N N . LEU A 1 330 ? 9.684 14.066 -13.972 1.00 89.56 330 LEU A N 1
ATOM 2580 C CA . LEU A 1 330 ? 9.119 14.128 -12.634 1.00 89.56 330 LEU A CA 1
ATOM 2581 C C . LEU A 1 330 ? 9.639 15.371 -11.922 1.00 89.56 330 LEU A C 1
ATOM 2583 O O . LEU A 1 330 ? 10.841 15.617 -11.911 1.00 89.56 330 LEU A O 1
ATOM 2587 N N . ARG A 1 331 ? 8.757 16.144 -11.288 1.00 89.25 331 ARG A N 1
ATOM 2588 C CA . ARG A 1 331 ? 9.124 17.188 -10.330 1.00 89.25 331 ARG A CA 1
ATOM 2589 C C . ARG A 1 331 ? 9.049 16.621 -8.926 1.00 89.25 331 ARG A C 1
ATOM 2591 O O . ARG A 1 331 ? 7.991 16.204 -8.465 1.00 89.25 331 ARG A O 1
ATOM 2598 N N . LEU A 1 332 ? 10.173 16.692 -8.237 1.00 85.38 332 LEU A N 1
ATOM 2599 C CA . LEU A 1 332 ? 10.369 16.222 -6.881 1.00 85.38 332 LEU A CA 1
ATOM 2600 C C . LEU A 1 332 ? 10.554 17.422 -5.969 1.00 85.38 332 LEU A C 1
ATOM 2602 O O . LEU A 1 332 ? 11.441 18.251 -6.185 1.00 85.38 332 LEU A O 1
ATOM 2606 N N . GLN A 1 333 ? 9.737 17.519 -4.930 1.00 81.25 333 GLN A N 1
ATOM 2607 C CA . GLN A 1 333 ? 9.826 18.598 -3.965 1.00 81.25 333 GLN A CA 1
ATOM 2608 C C . GLN A 1 333 ? 10.083 18.040 -2.569 1.00 81.25 333 GLN A C 1
ATOM 2610 O O . GLN A 1 333 ? 9.254 17.360 -1.973 1.00 81.25 333 GLN A O 1
ATOM 2615 N N . LYS A 1 334 ? 11.246 18.388 -2.008 1.00 80.25 334 LYS A N 1
ATOM 2616 C CA . LYS A 1 334 ? 11.577 18.134 -0.602 1.00 80.25 334 LYS A CA 1
ATOM 2617 C C . LYS A 1 334 ? 11.807 19.461 0.104 1.00 80.25 334 LYS A C 1
ATOM 2619 O O . LYS A 1 334 ? 12.811 20.147 -0.117 1.00 80.25 334 LYS A O 1
ATOM 2624 N N . ARG A 1 335 ? 10.882 19.832 0.993 1.00 78.25 335 ARG A N 1
ATOM 2625 C CA . ARG A 1 335 ? 10.869 21.138 1.677 1.00 78.25 335 ARG A CA 1
ATOM 2626 C C . ARG A 1 335 ? 10.889 22.289 0.655 1.00 78.25 335 ARG A C 1
ATOM 2628 O O . ARG A 1 335 ? 9.946 22.445 -0.109 1.00 78.25 335 ARG A O 1
ATOM 2635 N N . ARG A 1 336 ? 11.964 23.090 0.633 1.00 78.25 336 ARG A N 1
ATOM 2636 C CA . ARG A 1 336 ? 12.165 24.220 -0.298 1.00 78.25 336 ARG A CA 1
ATOM 2637 C C . ARG A 1 336 ? 12.988 23.862 -1.539 1.00 78.25 336 ARG A C 1
ATOM 2639 O O . ARG A 1 336 ? 13.226 24.732 -2.368 1.00 78.25 336 ARG A O 1
ATOM 2646 N N . LYS A 1 337 ? 13.483 22.626 -1.644 1.00 84.56 337 LYS A N 1
ATOM 2647 C CA . LYS A 1 337 ? 14.280 22.182 -2.790 1.00 84.56 337 LYS A CA 1
ATOM 2648 C C . LYS A 1 337 ? 13.371 21.493 -3.794 1.00 84.56 337 LYS A C 1
ATOM 2650 O O . LYS A 1 337 ? 12.626 20.588 -3.421 1.00 84.56 337 LYS A O 1
ATOM 2655 N N . VAL A 1 338 ? 13.467 21.934 -5.042 1.00 88.81 338 VAL A N 1
ATOM 2656 C CA . VAL A 1 338 ? 12.832 21.301 -6.194 1.00 88.81 338 VAL A CA 1
ATOM 2657 C C . VAL A 1 338 ? 13.934 20.689 -7.049 1.00 88.81 338 VAL A C 1
ATOM 2659 O O . VAL A 1 338 ? 14.972 21.312 -7.266 1.00 88.81 338 VAL A O 1
ATOM 2662 N N . GLU A 1 339 ? 13.710 19.463 -7.487 1.00 92.62 339 GLU A N 1
ATOM 2663 C CA . GLU A 1 339 ? 14.554 18.723 -8.413 1.00 92.62 339 GLU A CA 1
ATOM 2664 C C . GLU A 1 339 ? 13.662 18.104 -9.486 1.00 92.62 339 GLU A C 1
ATOM 2666 O O . GLU A 1 339 ? 12.512 17.765 -9.220 1.00 92.62 339 GLU A O 1
ATOM 2671 N N . PHE A 1 340 ? 14.185 17.974 -10.696 1.00 93.44 340 PHE A N 1
ATOM 2672 C CA . PHE A 1 340 ? 13.528 17.285 -11.794 1.00 93.44 340 PHE A CA 1
ATOM 2673 C C . PHE A 1 340 ? 14.267 15.989 -12.071 1.00 93.44 340 PHE A C 1
ATOM 2675 O O . PHE A 1 340 ? 15.486 15.938 -11.921 1.00 93.44 340 PHE A O 1
ATOM 2682 N N . THR A 1 341 ? 13.559 14.914 -12.388 1.00 91.81 341 THR A N 1
ATOM 2683 C CA . THR A 1 341 ? 14.165 13.597 -12.607 1.00 91.81 341 THR A CA 1
ATOM 2684 C C . THR A 1 341 ? 13.464 12.854 -13.730 1.00 91.81 341 THR A C 1
ATOM 2686 O O . THR A 1 341 ? 12.253 12.967 -13.891 1.00 91.81 341 THR A O 1
ATOM 2689 N N . ILE A 1 342 ? 14.248 12.113 -14.501 1.00 90.31 342 ILE A N 1
ATOM 2690 C CA . ILE A 1 342 ? 13.798 11.125 -15.475 1.00 90.31 342 ILE A CA 1
ATOM 2691 C C . ILE A 1 342 ? 14.101 9.754 -14.884 1.00 90.31 342 ILE A C 1
ATOM 2693 O O . ILE A 1 342 ? 15.220 9.549 -14.418 1.00 90.31 342 ILE A O 1
ATOM 2697 N N . GLU A 1 343 ? 13.113 8.864 -14.898 1.00 86.94 343 GLU A N 1
ATOM 2698 C CA . GLU A 1 343 ? 13.240 7.446 -14.537 1.00 86.94 343 GLU A CA 1
ATOM 2699 C C . GLU A 1 343 ? 12.443 6.647 -15.566 1.00 86.94 343 GLU A C 1
ATOM 2701 O O . GLU A 1 343 ? 11.243 6.409 -15.398 1.00 86.94 343 GLU A O 1
ATOM 2706 N N . ALA A 1 344 ? 13.085 6.330 -16.687 1.00 82.25 344 ALA A N 1
ATOM 2707 C CA . ALA A 1 344 ? 12.442 5.637 -17.793 1.00 82.25 344 ALA A CA 1
ATOM 2708 C C . ALA A 1 344 ? 13.420 4.720 -18.524 1.00 82.25 344 ALA A C 1
ATOM 2710 O O . ALA A 1 344 ? 14.624 4.981 -18.566 1.00 82.25 344 ALA A O 1
ATOM 2711 N N . ASP A 1 345 ? 12.875 3.684 -19.150 1.00 81.94 345 ASP A N 1
ATOM 2712 C CA . ASP A 1 345 ? 13.586 2.937 -20.175 1.00 81.94 345 ASP A CA 1
ATOM 2713 C C . ASP A 1 345 ? 13.596 3.758 -21.473 1.00 81.94 345 ASP A C 1
ATOM 2715 O O . ASP A 1 345 ? 12.643 3.759 -22.250 1.00 81.94 345 ASP A O 1
ATOM 2719 N N . VAL A 1 346 ? 14.654 4.547 -21.661 1.00 84.94 346 VAL A N 1
ATOM 2720 C CA . VAL A 1 346 ? 14.818 5.400 -22.846 1.00 84.94 346 VAL A CA 1
ATOM 2721 C C . VAL A 1 346 ? 15.459 4.618 -23.993 1.00 84.94 346 VAL A C 1
ATOM 2723 O O . VAL A 1 346 ? 15.238 4.958 -25.157 1.00 84.94 346 VAL A O 1
ATOM 2726 N N . ALA A 1 347 ? 16.209 3.557 -23.684 1.00 83.06 347 ALA A N 1
ATOM 2727 C CA . ALA A 1 347 ? 16.814 2.669 -24.669 1.00 83.06 347 ALA A CA 1
ATOM 2728 C C . ALA A 1 347 ? 15.759 2.042 -25.590 1.00 83.06 347 ALA A C 1
ATOM 2730 O O . ALA A 1 347 ? 15.902 2.145 -26.808 1.00 83.06 347 ALA A O 1
ATOM 2731 N N . SER A 1 348 ? 14.653 1.517 -25.048 1.00 80.12 348 SER A N 1
ATOM 2732 C CA . SER A 1 348 ? 13.564 0.964 -25.875 1.00 80.12 348 SER A CA 1
ATOM 2733 C C . SER A 1 348 ? 12.823 2.002 -26.726 1.00 80.12 348 SER A C 1
ATOM 2735 O O . SER A 1 348 ? 12.180 1.650 -27.716 1.00 80.12 348 SER A O 1
ATOM 2737 N N . LEU A 1 349 ? 12.932 3.290 -26.387 1.00 83.75 349 LEU A N 1
ATOM 2738 C CA . LEU A 1 349 ? 12.341 4.393 -27.150 1.00 83.75 349 LEU A CA 1
ATOM 2739 C C . LEU A 1 349 ? 13.247 4.898 -28.285 1.00 83.75 349 LEU A C 1
ATOM 2741 O O . LEU A 1 349 ? 12.784 5.645 -29.154 1.00 83.75 349 LEU A O 1
ATOM 2745 N N . ARG A 1 350 ? 14.535 4.532 -28.293 1.00 84.38 350 ARG A N 1
ATOM 2746 C CA . ARG A 1 350 ? 15.496 4.955 -29.318 1.00 84.38 350 ARG A CA 1
ATOM 2747 C C . ARG A 1 350 ? 15.427 4.006 -30.515 1.00 84.38 350 ARG A C 1
ATOM 2749 O O . ARG A 1 350 ? 15.889 2.871 -30.463 1.00 84.38 350 ARG A O 1
ATOM 2756 N N . GLU A 1 351 ? 14.876 4.494 -31.625 1.00 81.69 351 GLU A N 1
ATOM 2757 C CA . GLU A 1 351 ? 14.770 3.714 -32.864 1.00 81.69 351 GLU A CA 1
ATOM 2758 C C . GLU A 1 351 ? 16.134 3.163 -33.315 1.00 81.69 351 GLU A C 1
ATOM 2760 O O . GLU A 1 351 ? 17.090 3.915 -33.516 1.00 81.69 351 GLU A O 1
ATOM 2765 N N . GLY A 1 352 ? 16.205 1.841 -33.504 1.00 79.69 352 GLY A N 1
ATOM 2766 C CA . GLY A 1 352 ? 17.392 1.155 -34.019 1.00 79.69 352 GLY A CA 1
ATOM 2767 C C . GLY A 1 352 ? 18.568 1.061 -33.042 1.00 79.69 352 GLY A C 1
ATOM 2768 O O . GLY A 1 352 ? 19.673 0.765 -33.488 1.00 79.69 352 GLY A O 1
ATOM 2769 N N . TYR A 1 353 ? 18.355 1.323 -31.751 1.00 81.25 353 TYR A N 1
ATOM 2770 C CA . TYR A 1 353 ? 19.368 1.135 -30.714 1.00 81.25 353 TYR A CA 1
ATOM 2771 C C . TYR A 1 353 ? 19.301 -0.273 -30.126 1.00 81.25 353 TYR A C 1
ATOM 2773 O O . TYR A 1 353 ? 18.226 -0.761 -29.790 1.00 81.25 353 TYR A O 1
ATOM 2781 N N . ASP A 1 354 ? 20.456 -0.915 -30.015 1.00 77.56 354 ASP A N 1
ATOM 2782 C CA . ASP A 1 354 ? 20.647 -2.265 -29.479 1.00 77.56 354 ASP A CA 1
ATOM 2783 C C . ASP A 1 354 ? 21.365 -2.275 -28.117 1.00 77.56 354 ASP A C 1
ATOM 2785 O O . ASP A 1 354 ? 21.626 -3.345 -27.568 1.00 77.56 354 ASP A O 1
ATOM 2789 N N . GLY A 1 355 ? 21.675 -1.094 -27.571 1.00 78.00 355 GLY A N 1
ATOM 2790 C CA . GLY A 1 355 ? 22.300 -0.925 -26.260 1.00 78.00 355 GLY A CA 1
ATOM 2791 C C . GLY A 1 355 ? 21.301 -0.827 -25.104 1.00 78.00 355 GLY A C 1
ATOM 2792 O O . GLY A 1 355 ? 20.086 -0.739 -25.288 1.00 78.00 355 GLY A O 1
ATOM 2793 N N . SER A 1 356 ? 21.834 -0.808 -23.886 1.00 79.69 356 SER A N 1
ATOM 2794 C CA . SER A 1 356 ? 21.084 -0.689 -22.632 1.00 79.69 356 SER A CA 1
ATOM 2795 C C . SER A 1 356 ? 20.970 0.763 -22.140 1.00 79.69 356 SER A C 1
ATOM 2797 O O . SER A 1 356 ? 21.672 1.661 -22.609 1.00 79.69 356 SER A O 1
ATOM 2799 N N . ASN A 1 357 ? 20.125 1.016 -21.131 1.00 81.50 357 ASN A N 1
ATOM 2800 C CA . ASN A 1 357 ? 20.097 2.325 -20.458 1.00 81.50 357 ASN A CA 1
ATOM 2801 C C . ASN A 1 357 ? 21.424 2.660 -19.753 1.00 81.50 357 ASN A C 1
ATOM 2803 O O . ASN A 1 357 ? 21.761 3.838 -19.638 1.00 81.50 357 ASN A O 1
ATOM 2807 N N . GLY A 1 358 ? 22.200 1.651 -19.339 1.00 82.44 358 GLY A N 1
ATOM 2808 C CA . GLY A 1 358 ? 23.551 1.847 -18.809 1.00 82.44 358 GLY A CA 1
ATOM 2809 C C . GLY A 1 358 ? 24.525 2.363 -19.872 1.00 82.44 358 GLY A C 1
ATOM 2810 O O . GLY A 1 358 ? 25.284 3.295 -19.607 1.00 82.44 358 GLY A O 1
ATOM 2811 N N . ASP A 1 359 ? 24.442 1.832 -21.095 1.00 83.12 359 ASP A N 1
ATOM 2812 C CA . ASP A 1 359 ? 25.256 2.304 -22.222 1.00 83.12 359 ASP A CA 1
ATOM 2813 C C . ASP A 1 359 ? 24.897 3.754 -22.586 1.00 83.12 359 ASP A C 1
ATOM 2815 O O . ASP A 1 359 ? 25.784 4.594 -22.759 1.00 83.12 359 ASP A O 1
ATOM 2819 N N . LEU A 1 360 ? 23.599 4.090 -22.599 1.00 86.94 360 LEU A N 1
ATOM 2820 C CA . LEU A 1 360 ? 23.144 5.474 -22.760 1.00 86.94 360 LEU A CA 1
ATOM 2821 C C . LEU A 1 360 ? 23.690 6.382 -21.656 1.00 86.94 360 LEU A C 1
ATOM 2823 O O . LEU A 1 360 ? 24.147 7.487 -21.939 1.00 86.94 360 LEU A O 1
ATOM 2827 N N . GLU A 1 361 ? 23.656 5.954 -20.396 1.00 89.19 361 GLU A N 1
ATOM 2828 C CA . GLU A 1 361 ? 24.193 6.740 -19.286 1.00 89.19 361 GLU A CA 1
ATOM 2829 C C . GLU A 1 361 ? 25.689 7.046 -19.480 1.00 89.19 361 GLU A C 1
ATOM 2831 O O . GLU A 1 361 ? 26.126 8.194 -19.310 1.00 89.19 361 GLU A O 1
ATOM 2836 N N . ASP A 1 362 ? 26.467 6.043 -19.889 1.00 87.88 362 ASP A N 1
ATOM 2837 C CA . ASP A 1 362 ? 27.898 6.168 -20.165 1.00 87.88 362 ASP A CA 1
ATOM 2838 C C . ASP A 1 362 ? 28.192 7.049 -21.393 1.00 87.88 362 ASP A C 1
ATOM 2840 O O . ASP A 1 362 ? 29.152 7.827 -21.362 1.00 87.88 362 ASP A O 1
ATOM 2844 N N . GLU A 1 363 ? 27.345 7.021 -22.428 1.00 89.75 363 GLU A N 1
ATOM 2845 C CA . GLU A 1 363 ? 27.392 7.943 -23.576 1.00 89.75 363 GLU A CA 1
ATOM 2846 C C . GLU A 1 363 ? 27.058 9.393 -23.166 1.00 89.75 363 GLU A C 1
ATOM 2848 O O . GLU A 1 363 ? 27.700 10.352 -23.610 1.00 89.75 363 GLU A O 1
ATOM 2853 N N . LEU A 1 364 ? 26.070 9.583 -22.289 1.00 92.00 364 LEU A N 1
ATOM 2854 C CA . LEU A 1 364 ? 25.523 10.896 -21.936 1.00 92.00 364 LEU A CA 1
ATOM 2855 C C . LEU A 1 364 ? 26.353 11.643 -20.891 1.00 92.00 364 LEU A C 1
ATOM 2857 O O . LEU A 1 364 ? 26.476 12.871 -20.959 1.00 92.00 364 LEU A O 1
ATOM 2861 N N . ARG A 1 365 ? 26.959 10.939 -19.930 1.00 92.75 365 ARG A N 1
ATOM 2862 C CA . ARG A 1 365 ? 27.841 11.521 -18.900 1.00 92.75 365 ARG A CA 1
ATOM 2863 C C . ARG A 1 365 ? 28.933 12.441 -19.477 1.00 92.75 365 ARG A C 1
ATOM 2865 O O . ARG A 1 365 ? 29.069 13.566 -18.976 1.00 92.75 365 ARG A O 1
ATOM 2872 N N . PRO A 1 366 ? 29.734 12.040 -20.486 1.00 92.44 366 PRO A N 1
ATOM 2873 C CA . PRO A 1 366 ? 30.739 12.916 -21.085 1.00 92.44 366 PRO A CA 1
ATOM 2874 C C . PRO A 1 366 ? 30.114 14.071 -21.878 1.00 92.44 366 PRO A C 1
ATOM 2876 O O . PRO A 1 366 ? 30.612 15.194 -21.770 1.00 92.44 366 PRO A O 1
ATOM 2879 N N . LEU A 1 367 ? 29.009 13.847 -22.597 1.00 92.75 367 LEU A N 1
ATOM 2880 C CA . LEU A 1 367 ? 28.298 14.903 -23.329 1.00 92.75 367 LEU A CA 1
ATOM 2881 C C . LEU A 1 367 ? 27.772 15.988 -22.381 1.00 92.75 367 LEU A C 1
ATOM 2883 O O . LEU A 1 367 ? 27.950 17.179 -22.636 1.00 92.75 367 LEU A O 1
ATOM 2887 N N . ALA A 1 368 ? 27.210 15.596 -21.235 1.00 92.69 368 ALA A N 1
ATOM 2888 C CA . ALA A 1 368 ? 26.714 16.524 -20.223 1.00 92.69 368 ALA A CA 1
ATOM 2889 C C . ALA A 1 368 ? 27.851 17.384 -19.653 1.00 92.69 368 ALA A C 1
ATOM 2891 O O . ALA A 1 368 ? 27.698 18.596 -19.486 1.00 92.69 368 ALA A O 1
ATOM 2892 N N . ARG A 1 369 ? 29.026 16.782 -19.416 1.00 91.62 369 ARG A N 1
ATOM 2893 C CA . ARG A 1 369 ? 30.229 17.510 -18.979 1.00 91.62 369 ARG A CA 1
ATOM 2894 C C . ARG A 1 369 ? 30.688 18.523 -20.027 1.00 91.62 369 ARG A C 1
ATOM 2896 O O . ARG A 1 369 ? 31.006 19.654 -19.662 1.00 91.62 369 ARG A O 1
ATOM 2903 N N . GLN A 1 370 ? 30.696 18.148 -21.307 1.00 92.19 370 GLN A N 1
ATOM 2904 C CA . GLN A 1 370 ? 31.058 19.049 -22.409 1.00 92.19 370 GLN A CA 1
ATOM 2905 C C . GLN A 1 370 ? 30.067 20.214 -22.543 1.00 92.19 370 GLN A C 1
ATOM 2907 O O . GLN A 1 370 ? 30.483 21.365 -22.669 1.00 92.19 370 GLN A O 1
ATOM 2912 N N . ALA A 1 371 ? 28.768 19.934 -22.417 1.00 90.62 371 ALA A N 1
ATOM 2913 C CA . ALA A 1 371 ? 27.696 20.928 -22.438 1.00 90.62 371 ALA A CA 1
ATOM 2914 C C . ALA A 1 371 ? 27.581 21.753 -21.138 1.00 90.62 371 ALA A C 1
ATOM 2916 O O . ALA A 1 371 ? 26.726 22.632 -21.044 1.00 90.62 371 ALA A O 1
ATOM 2917 N N . LYS A 1 372 ? 28.434 21.497 -20.131 1.00 91.12 372 LYS A N 1
ATOM 2918 C CA . LYS A 1 372 ? 28.401 22.123 -18.791 1.00 91.12 372 LYS A CA 1
ATOM 2919 C C . LYS A 1 372 ? 27.060 21.947 -18.059 1.00 91.12 372 LYS A C 1
ATOM 2921 O O . LYS A 1 372 ? 26.710 22.753 -17.196 1.00 91.12 372 LYS A O 1
ATOM 2926 N N . MET A 1 373 ? 26.338 20.876 -18.374 1.00 91.75 373 MET A N 1
ATOM 2927 C CA . MET A 1 373 ? 25.086 20.489 -17.728 1.00 91.75 373 MET A CA 1
ATOM 2928 C C . MET A 1 373 ? 25.379 19.873 -16.354 1.00 91.75 373 MET A C 1
ATOM 2930 O O . MET A 1 373 ? 26.288 19.053 -16.202 1.00 91.75 373 MET A O 1
ATOM 2934 N N . LYS A 1 374 ? 24.601 20.250 -15.335 1.00 91.69 374 LYS A N 1
ATOM 2935 C CA . LYS A 1 374 ? 24.697 19.666 -13.988 1.00 91.69 374 LYS A CA 1
ATOM 2936 C C . LYS A 1 374 ? 23.647 18.573 -13.824 1.00 91.69 374 LYS A C 1
ATOM 2938 O O . LYS A 1 374 ? 22.554 18.837 -13.335 1.00 91.69 374 LYS A O 1
ATOM 2943 N N . VAL A 1 375 ? 24.012 17.358 -14.216 1.00 93.62 375 VAL A N 1
ATOM 2944 C CA . VAL A 1 375 ? 23.161 16.167 -14.090 1.00 93.62 375 VAL A CA 1
ATOM 2945 C C . VAL A 1 375 ? 23.700 15.267 -12.984 1.00 93.62 375 VAL A C 1
ATOM 2947 O O . VAL A 1 375 ? 24.904 15.000 -12.919 1.00 93.62 375 VAL A O 1
ATOM 2950 N N . ARG A 1 376 ? 22.813 14.812 -12.101 1.00 92.19 376 ARG A N 1
ATOM 2951 C CA . ARG A 1 376 ? 23.069 13.711 -11.171 1.00 92.19 376 ARG A CA 1
ATOM 2952 C C . ARG A 1 376 ? 22.537 12.430 -11.796 1.00 92.19 376 ARG A C 1
ATOM 2954 O O . ARG A 1 376 ? 21.377 12.388 -12.177 1.00 92.19 376 ARG A O 1
ATOM 2961 N N . TRP A 1 377 ? 23.385 11.419 -11.892 1.00 88.75 377 TRP A N 1
ATOM 2962 C CA . TRP A 1 377 ? 23.038 10.136 -12.496 1.00 88.75 377 TRP A CA 1
ATOM 2963 C C . TRP A 1 377 ? 22.759 9.110 -11.397 1.00 88.75 377 TRP A C 1
ATOM 2965 O O . TRP A 1 377 ? 23.511 9.047 -10.418 1.00 88.75 377 TRP A O 1
ATOM 2975 N N . GLY A 1 378 ? 21.672 8.358 -11.537 1.00 79.75 378 GLY A N 1
ATOM 2976 C CA . GLY A 1 378 ? 21.368 7.180 -10.727 1.00 79.75 378 GLY A CA 1
ATOM 2977 C C . GLY A 1 378 ? 21.742 5.921 -11.503 1.00 79.75 378 GLY A C 1
ATOM 2978 O O . GLY A 1 378 ? 21.613 5.907 -12.717 1.00 79.75 378 GLY A O 1
ATOM 2979 N N . SER A 1 379 ? 22.226 4.891 -10.807 1.00 61.19 379 SER A N 1
ATOM 2980 C CA . SER A 1 379 ? 22.563 3.609 -11.431 1.00 61.19 379 SER A CA 1
ATOM 2981 C C . SER A 1 379 ? 21.439 2.618 -11.162 1.00 61.19 379 SER A C 1
ATOM 2983 O O . SER A 1 379 ? 21.278 2.161 -10.029 1.00 61.19 379 SER A O 1
ATOM 2985 N N . GLU A 1 380 ? 20.681 2.296 -12.204 1.00 65.56 380 GLU A N 1
ATOM 2986 C CA . GLU A 1 380 ? 19.694 1.219 -12.226 1.00 65.56 380 GLU A CA 1
ATOM 2987 C C . GLU A 1 380 ? 19.920 0.393 -13.495 1.00 65.56 380 GLU A C 1
ATOM 2989 O O . GLU A 1 380 ? 20.203 0.952 -14.549 1.00 65.56 380 GLU A O 1
ATOM 2994 N N . ALA A 1 381 ? 19.865 -0.940 -13.388 1.00 58.44 381 ALA A N 1
ATOM 2995 C CA . ALA A 1 381 ? 20.286 -1.838 -14.471 1.00 58.44 381 ALA A CA 1
ATOM 2996 C C . ALA A 1 381 ? 19.473 -1.647 -15.767 1.00 58.44 381 ALA A C 1
ATOM 2998 O O . ALA A 1 381 ? 20.036 -1.754 -16.854 1.00 58.44 381 ALA A O 1
ATOM 2999 N N . ASP A 1 382 ? 18.191 -1.289 -15.632 1.00 66.12 382 ASP A N 1
ATOM 3000 C CA . ASP A 1 382 ? 17.222 -1.284 -16.732 1.00 66.12 382 ASP A CA 1
ATOM 3001 C C . ASP A 1 382 ? 16.532 0.083 -16.928 1.00 66.12 382 ASP A C 1
ATOM 3003 O O . ASP A 1 382 ? 15.712 0.238 -17.827 1.00 66.12 382 ASP A O 1
ATOM 3007 N N . THR A 1 383 ? 16.885 1.103 -16.137 1.00 76.88 383 THR A N 1
ATOM 3008 C CA . THR A 1 383 ? 16.244 2.431 -16.157 1.00 76.88 383 THR A CA 1
ATOM 3009 C C . THR A 1 383 ? 17.299 3.521 -16.287 1.00 76.88 383 THR A C 1
ATOM 3011 O O . THR A 1 383 ? 18.250 3.562 -15.508 1.00 76.88 383 THR A O 1
ATOM 3014 N N . LEU A 1 384 ? 17.115 4.468 -17.210 1.00 84.44 384 LEU A N 1
ATOM 3015 C CA . LEU A 1 384 ? 17.925 5.683 -17.219 1.00 84.44 384 LEU A CA 1
ATOM 3016 C C . LEU A 1 384 ? 17.424 6.621 -16.117 1.00 84.44 384 LEU A C 1
ATOM 3018 O O . LEU A 1 384 ? 16.331 7.185 -16.225 1.00 84.44 384 LEU A O 1
ATOM 3022 N N . VAL A 1 385 ? 18.241 6.813 -15.078 1.00 88.44 385 VAL A N 1
ATOM 3023 C CA . VAL A 1 385 ? 17.937 7.723 -13.966 1.00 88.44 385 VAL A CA 1
ATOM 3024 C C . VAL A 1 385 ? 18.812 8.970 -14.044 1.00 88.44 385 VAL A C 1
ATOM 3026 O O . VAL A 1 385 ? 20.026 8.926 -13.830 1.00 88.44 385 VAL A O 1
ATOM 3029 N N . ALA A 1 386 ? 18.193 10.117 -14.317 1.00 91.31 386 ALA A N 1
ATOM 3030 C CA . ALA A 1 386 ? 18.894 11.393 -14.442 1.00 91.31 386 ALA A CA 1
ATOM 3031 C C . ALA A 1 386 ? 18.133 12.527 -13.753 1.00 91.31 386 ALA A C 1
ATOM 3033 O O . ALA A 1 386 ? 16.981 12.802 -14.086 1.00 91.31 386 ALA A O 1
ATOM 3034 N N . SER A 1 387 ? 18.795 13.235 -12.836 1.00 93.31 387 SER A N 1
ATOM 3035 C CA . SER A 1 387 ? 18.212 14.333 -12.063 1.00 93.31 387 SER A CA 1
ATOM 3036 C C . SER A 1 387 ? 18.922 15.672 -12.287 1.00 93.31 387 SER A C 1
ATOM 3038 O O . SER A 1 387 ? 20.151 15.736 -12.382 1.00 93.31 387 SER A O 1
ATOM 3040 N N . ALA A 1 388 ? 18.159 16.765 -12.327 1.00 94.94 388 ALA A N 1
ATOM 3041 C CA . ALA A 1 388 ? 18.651 18.125 -12.547 1.00 94.94 388 ALA A CA 1
ATOM 3042 C C . ALA A 1 388 ? 17.858 19.180 -11.754 1.00 94.94 388 ALA A C 1
ATOM 3044 O O . ALA A 1 388 ? 16.764 18.934 -11.254 1.00 94.94 388 ALA A O 1
ATOM 3045 N N . SER A 1 389 ? 18.401 20.395 -11.640 1.00 93.25 389 SER A N 1
ATOM 3046 C CA . SER A 1 389 ? 17.725 21.522 -10.970 1.00 93.25 389 SER A CA 1
ATOM 3047 C C . SER A 1 389 ? 16.618 22.177 -11.798 1.00 93.25 389 SER A C 1
ATOM 3049 O O . SER A 1 389 ? 15.845 22.969 -11.264 1.00 93.25 389 SER A O 1
ATOM 3051 N N . ASP A 1 390 ? 16.554 21.877 -13.091 1.00 94.00 390 ASP A N 1
ATOM 3052 C CA . ASP A 1 390 ? 15.647 22.495 -14.050 1.00 94.00 390 ASP A CA 1
ATOM 3053 C C . ASP A 1 390 ? 15.182 21.489 -15.110 1.00 94.00 390 ASP A C 1
ATOM 3055 O O . ASP A 1 390 ? 15.881 20.536 -15.455 1.00 94.00 390 ASP A O 1
ATOM 3059 N N . VAL A 1 391 ? 13.984 21.736 -15.641 1.00 94.56 391 VAL A N 1
ATOM 3060 C CA . VAL A 1 391 ? 13.332 20.889 -16.651 1.00 94.56 391 VAL A CA 1
ATOM 3061 C C . VAL A 1 391 ? 14.109 20.871 -17.970 1.00 94.56 391 VAL A C 1
ATOM 3063 O O . VAL A 1 391 ? 14.135 19.851 -18.654 1.00 94.56 391 VAL A O 1
ATOM 3066 N N . ALA A 1 392 ? 14.753 21.983 -18.341 1.00 95.44 392 ALA A N 1
ATOM 3067 C CA . ALA A 1 392 ? 15.461 22.108 -19.615 1.00 95.44 392 ALA A CA 1
ATOM 3068 C C . ALA A 1 392 ? 16.641 21.131 -19.711 1.00 95.44 392 ALA A C 1
ATOM 3070 O O . ALA A 1 392 ? 16.839 20.505 -20.750 1.00 95.44 392 ALA A O 1
ATOM 3071 N N . THR A 1 393 ? 17.368 20.938 -18.611 1.00 95.44 393 THR A N 1
ATOM 3072 C CA . THR A 1 393 ? 18.438 19.944 -18.515 1.00 95.44 393 THR A CA 1
ATOM 3073 C C . THR A 1 393 ? 17.900 18.519 -18.687 1.00 95.44 393 THR A C 1
ATOM 3075 O O . THR A 1 393 ? 18.494 17.734 -19.421 1.00 95.44 393 THR A O 1
ATOM 3078 N N . CYS A 1 394 ? 16.749 18.182 -18.092 1.00 95.12 394 CYS A N 1
ATOM 3079 C CA . CYS A 1 394 ? 16.101 16.882 -18.313 1.00 95.12 394 CYS A CA 1
ATOM 3080 C C . CYS A 1 394 ? 15.686 16.692 -19.784 1.00 95.12 394 CYS A C 1
ATOM 3082 O O . CYS A 1 394 ? 15.997 15.665 -20.382 1.00 95.12 394 CYS A O 1
ATOM 3084 N N . ARG A 1 395 ? 15.063 17.698 -20.414 1.00 95.75 395 ARG A N 1
ATOM 3085 C CA . ARG A 1 395 ? 14.734 17.649 -21.853 1.00 95.75 395 ARG A CA 1
ATOM 3086 C C . ARG A 1 395 ? 15.973 17.415 -22.716 1.00 95.75 395 ARG A C 1
ATOM 3088 O O . ARG A 1 395 ? 15.927 16.589 -23.621 1.00 95.75 395 ARG A O 1
ATOM 3095 N N . TRP A 1 396 ? 17.082 18.088 -22.397 1.00 95.50 396 TRP A N 1
ATOM 3096 C CA . TRP A 1 396 ? 18.358 17.892 -23.084 1.00 95.50 396 TRP A CA 1
ATOM 3097 C C . TRP A 1 396 ? 18.860 16.448 -22.954 1.00 95.50 396 TRP A C 1
ATOM 3099 O O . TRP A 1 396 ? 19.249 15.864 -23.961 1.00 95.50 396 TRP A O 1
ATOM 3109 N N . VAL A 1 397 ? 18.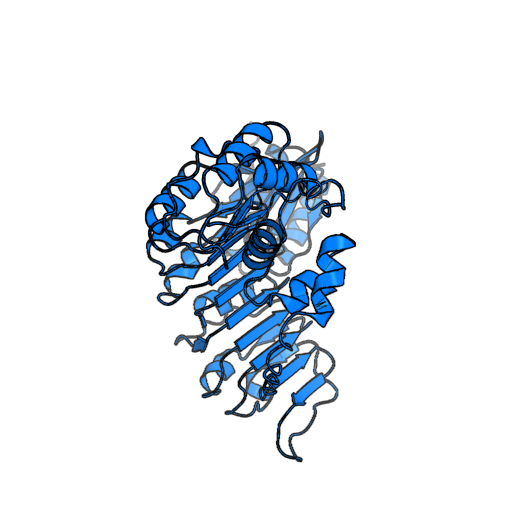793 15.848 -21.756 1.00 94.31 397 VAL A N 1
ATOM 3110 C CA . VAL A 1 397 ? 19.152 14.432 -21.549 1.00 94.31 397 VAL A CA 1
ATOM 3111 C C . VAL A 1 397 ? 18.302 13.525 -22.443 1.00 94.31 397 VAL A C 1
ATOM 3113 O O . VAL A 1 397 ? 18.864 12.686 -23.139 1.00 94.31 397 VAL A O 1
ATOM 3116 N N . ILE A 1 398 ? 16.980 13.731 -22.490 1.00 94.19 398 ILE A N 1
ATOM 3117 C CA . ILE A 1 398 ? 16.062 12.946 -23.337 1.00 94.19 398 ILE A CA 1
ATOM 3118 C C . ILE A 1 398 ? 16.395 13.116 -24.825 1.00 94.19 398 ILE A C 1
ATOM 3120 O O . ILE A 1 398 ? 16.456 12.133 -25.558 1.00 94.19 398 ILE A O 1
ATOM 3124 N N . ASP A 1 399 ? 16.627 14.348 -25.288 1.00 94.12 399 ASP A N 1
ATOM 3125 C CA . ASP A 1 399 ? 16.968 14.619 -26.689 1.00 94.12 399 ASP A CA 1
ATOM 3126 C C . ASP A 1 399 ? 18.264 13.911 -27.103 1.00 94.12 399 ASP A C 1
ATOM 3128 O O . ASP A 1 399 ? 18.295 13.253 -28.145 1.00 94.12 399 ASP A O 1
ATOM 3132 N N . GLN A 1 400 ? 19.312 14.000 -26.276 1.00 93.12 400 GLN A N 1
ATOM 3133 C CA . GLN A 1 400 ? 20.580 13.318 -26.538 1.00 93.12 400 GLN A CA 1
ATOM 3134 C C . GLN A 1 400 ? 20.429 11.796 -26.487 1.00 93.12 400 GLN A C 1
ATOM 3136 O O . GLN A 1 400 ? 20.932 11.113 -27.377 1.00 93.12 400 GLN A O 1
ATOM 3141 N N . ALA A 1 401 ? 19.705 11.271 -25.494 1.00 90.50 401 ALA A N 1
ATOM 3142 C CA . ALA A 1 401 ? 19.468 9.840 -25.338 1.00 90.50 401 ALA A CA 1
ATOM 3143 C C . ALA A 1 401 ? 18.734 9.261 -26.551 1.00 90.50 401 ALA A C 1
ATOM 3145 O O . ALA A 1 401 ? 19.094 8.198 -27.030 1.00 90.50 401 ALA A O 1
ATOM 3146 N N . LEU A 1 402 ? 17.765 9.989 -27.113 1.00 90.44 402 LEU A N 1
ATOM 3147 C CA . LEU A 1 402 ? 17.031 9.586 -28.317 1.00 90.44 402 LEU A CA 1
ATOM 3148 C C . LEU A 1 402 ? 17.781 9.888 -29.630 1.00 90.44 402 LEU A C 1
ATOM 3150 O O . LEU A 1 402 ? 17.204 9.744 -30.709 1.00 90.44 402 LEU A O 1
ATOM 3154 N N . GLY A 1 403 ? 19.037 10.345 -29.569 1.00 83.06 403 GLY A N 1
ATOM 3155 C CA . GLY A 1 403 ? 19.848 10.671 -30.746 1.00 83.06 403 GLY A CA 1
ATOM 3156 C C . GLY A 1 403 ? 19.327 11.861 -31.561 1.00 83.06 403 GLY A C 1
ATOM 3157 O O . GLY A 1 403 ? 19.622 11.976 -32.751 1.00 83.06 403 GLY A O 1
ATOM 3158 N N . ARG A 1 404 ? 18.531 12.751 -30.956 1.00 74.44 404 ARG A N 1
ATOM 3159 C CA . ARG A 1 404 ? 17.949 13.915 -31.633 1.00 74.44 404 ARG A CA 1
ATOM 3160 C C . ARG A 1 404 ? 18.814 15.145 -31.380 1.00 74.44 404 ARG A C 1
ATOM 3162 O O . ARG A 1 404 ? 19.073 15.524 -30.242 1.00 74.44 404 ARG A O 1
ATOM 3169 N N . GLN A 1 405 ? 19.246 15.809 -32.452 1.00 56.72 405 GLN A N 1
ATOM 3170 C CA . GLN A 1 405 ? 19.955 17.080 -32.316 1.00 56.72 405 GLN A CA 1
ATOM 3171 C C . GLN A 1 405 ? 19.028 18.129 -31.688 1.00 56.72 405 GLN A C 1
ATOM 3173 O O . GLN A 1 405 ? 17.948 18.417 -32.206 1.00 56.72 405 GLN A O 1
ATOM 3178 N N . THR A 1 406 ? 19.464 18.728 -30.581 1.00 51.47 406 THR A N 1
ATOM 3179 C CA . THR A 1 406 ? 18.830 19.919 -30.015 1.00 51.47 406 THR A CA 1
ATOM 3180 C C . THR A 1 406 ? 19.059 21.082 -30.976 1.00 51.47 406 THR A C 1
ATOM 3182 O O . THR A 1 406 ? 20.162 21.626 -31.038 1.00 51.47 406 THR A O 1
ATOM 3185 N N . HIS A 1 407 ? 18.040 21.480 -31.738 1.00 38.00 407 HIS A N 1
ATOM 3186 C CA . HIS A 1 407 ? 18.042 22.799 -32.365 1.00 38.00 407 HIS A CA 1
ATOM 3187 C C . HIS A 1 407 ? 17.847 23.839 -31.262 1.00 38.00 407 HIS A C 1
ATOM 3189 O O . HIS A 1 407 ? 16.731 24.141 -30.852 1.00 38.00 407 HIS A O 1
ATOM 3195 N N . SER A 1 408 ? 18.964 24.335 -30.738 1.00 35.91 408 SER A N 1
ATOM 3196 C CA . SER A 1 408 ? 19.013 25.554 -29.943 1.00 35.91 408 SER A CA 1
ATOM 3197 C C . SER A 1 408 ? 18.569 26.725 -30.821 1.00 35.91 408 SER A C 1
ATOM 3199 O O . SER A 1 408 ? 19.279 27.079 -31.765 1.00 35.91 408 SER A O 1
ATOM 3201 N N . GLY A 1 409 ? 17.388 27.269 -30.524 1.00 32.06 409 GLY A N 1
ATOM 3202 C CA . GLY A 1 409 ? 16.995 28.626 -30.902 1.00 32.06 409 GLY A CA 1
ATOM 3203 C C . GLY A 1 409 ? 17.468 29.624 -29.861 1.00 32.06 409 GLY A C 1
ATOM 3204 O O . GLY A 1 409 ? 17.444 29.253 -28.663 1.00 32.06 409 GLY A O 1
#

Radius of gyration: 25.4 Å; chains: 1; bounding box: 55×65×72 Å

Sequence (409 aa):
MSKSPPRPHVLRHYYEDTWHGRGYTVDTFVDATFDEFFWIRKLCFPGTTLRRAAANSYIPRFQALVDELPPDPPKASPQLRRHAHVARSKCSVYGAAPGIPTVTSLPPQVDLQQLALPIDIELLIVDRVKESTGWEALRGLTELRDVACVLLGSTPDVWLGDTVSVTELSLTDCGPSIEDLLLAACSAQTLAFSSGRRWLDLSALRKHQDLRELHFSSPLIRGVACLRGLKLQRLSLGAVEPDDELFGTLAQLSERLEVVRLGSTATFSPTKLPTLPKLRQLSVTGYPEHQAEWIEYAVSHPHAHFEFPAPASDEPSASVQEIYRGVDILRLQKRRKVEFTIEADVASLREGYDGSNGDLEDELRPLARQAKMKVRWGSEADTLVASASDVATCRWVIDQALGRQTHSG

pLDDT: mean 84.14, std 12.64, range [32.06, 97.88]

Secondary structure (DSSP, 8-state):
---SPPPHHHHHHHHHHHGGGPPP-SGGGTT--HHHHHHHHHHH-TT--HHHHHHT-SSHHHHGGGGTSPPPPPPPPPPPPPEEEEETTEEEEESPPTT---BS---SEEETTTT---TT-SEEEEES-SEEE-GGGGGG-TT--EEEEES--B-------SPEEEEEEEEES--HHHHHHHHHHEEEEEEEEE-S-SEEEGGGGGG-TT--EEEEE-SEEE-GGGGGGS--SEEEEEEEPP-HHHHHHHHHHTTT-SEEEEEESS---GGGSPP-TT-SEEEE---GGGHHHHHHHHHH-TTSEEE-PPP-SSPPEEEEEEEETTEEEEEEEETTEEEEEEEE--GGGSTT--S-HHHHHHHHHHHHHHTT---EEEE-SSSEEEEESSHHHHHHHHHHHTT------

Foldseek 3Di: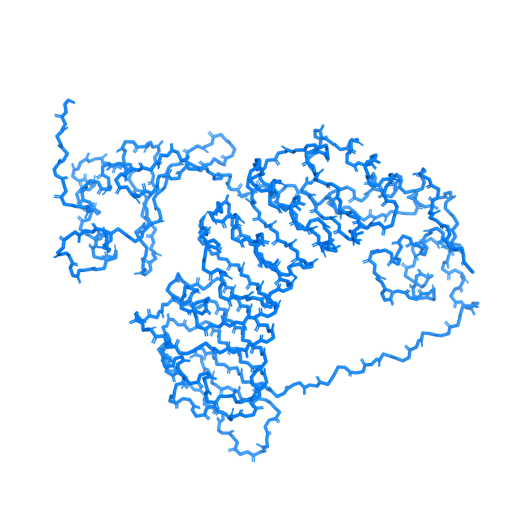
DDPDAWDLVLLLLCLVCCAQNHDDDLVSCVPPDLVNQVLLVCLVPVLDDQLNSLCPDPHVVSVVCNVVDDDDDDDDDDDDFFEWEAEQQWTDTPPDDPPQDIGRHDHLEEEPLVSPDDLAHQEYEYEQRAEYHNPLCLVSNPNHAEYAYYNYAAYPDDASPAAAEHAEYHAYQHADHVVLRNLQRYAYQAYEYEYPDQEDECLSNLRNQNHAHYAYEHLYYHPLVSLLNHQYQEEAYANYADDLSNQVSQQSCQARHQYYEARYPDDDACVSHHHRPNHSEYEYAQDVVHNVRVSVVCSVVSNHHYHHHHRDLFAWRWDFPDQA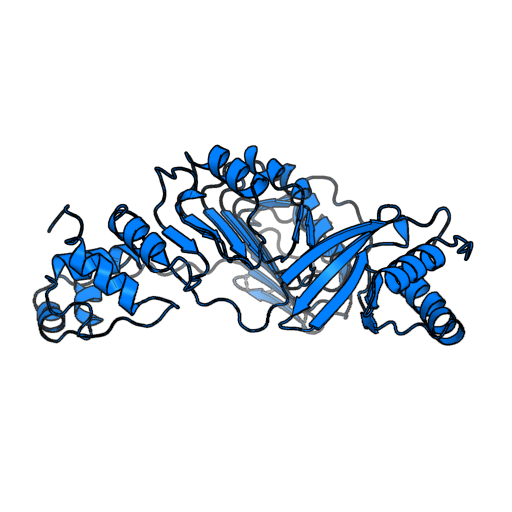LNWTWIWTHRPPAIKTKTWAQLQVVAPPHPDALVVLVVVVVVVCVVVVHDWDFDDGRHITIIMHRDPVSVNVSSCVSNVHDPPDD